Protein AF-0000000066211720 (afdb_homodimer)

Secondary structure (DSSP, 8-state):
----PPPPSS-TTTTTTTS-HHHHHHIIIIIIHHHHHHHHHHHHHHHHHHHHT--TTHHHHHHHHHHHHHHHHHHHHHTTTB--TTSS-SS--HHHHHHHHHHHSSHHHHHHHHHHHHHT--SSEEEEEEEETTTTEEEEEEEETTTBS--TT-EEEEEEE-SGGGTHHHHTT-HHHHHHHHGGGB-HHHHHHHHHHHHH-/----PPPPSS-TTTTTTTS-HHHHHHIIIIIIHHHHHHHHHHHHHHHHHHHHT--TTHHHHHHHHHHHHHHHHHHHHHTTTB--TTSS-SS--HHHHHHHHHHHSSHHHHHHHHHHHHHT--SSEEEEEEEETTTTEEEEEEEETTTBS--TT-EEEEEEE-SGGGTHHHHTT-HHHHHHHHGGGB-HHHHHHHHHHHHH-

Organism: Propionibacterium freudenreichii subsp. shermanii (NCBI:txid1752)

InterPro domains:
  IPR001189 Manganese/iron superoxide dismutase [PIRSF000349] (3-199)
  IPR001189 Manganese/iron superoxide dismutase [PR01703] (6-17)
  IPR001189 Manganese/iron superoxide dismutase [PR01703] (27-40)
  IPR001189 Manganese/iron superoxide dismutase [PR01703] (66-79)
  IPR001189 Manganese/iron superoxide dismutase [PR01703] (121-129)
  IPR001189 Manganese/iron superoxide dismutase [PR01703] (159-171)
  IPR019831 Manganese/iron superoxide dismutase, N-terminal [PF00081] (3-83)
  IPR019832 Manganese/iron superoxide dismutase, C-terminal [PF02777] (92-192)
  IPR019833 Manganese/iron superoxide dismutase, binding site [PS00088] (161-168)
  IPR036314 Manganese/iron superoxide dismutase, C-terminal domain superfamily [G3DSA:3.55.40.20] (84-201)
  IPR036314 Manganese/iron superoxide dismutase, C-terminal domain superfamily [SSF54719] (91-198)
  IPR036324 Manganese/iron superoxide dismutase, N-terminal domain superfamily [G3DSA:1.10.287.990] (20-83)
  IPR036324 Manganese/iron superoxide dismutase, N-terminal domain superfamily [SSF46609] (2-84)
  IPR050265 Iron/Manganese Superoxide Dismutase [PTHR11404] (3-198)

Foldseek 3Di:
DPFDQDDQPDQLCQAPPLFHSVLSCCCRVPVLRVLRVQLVVLVVVVVVCVVVVNCVCVVVSVVSNQQSVLSNVQVVQARLQFGHFPPADLFADDPVQVQCCVPQVHPVSVLVVQLCLLVVDDAWWKWFWWQDQVVRHTDIDIAHRRHGGDDPPTHTLYMDGNHCSNPCVPQNPPVSSSSVSRSRTGHSVSSVVSSVVSNVD/DPFDQDDQPDQLCQAPPLFHSVLSCCCRVPVLRVLRVQLVVLVVVVVVCVVVVNCVCVVVSVVSNQQSVLSNVQVVQARLQFGHFPPADLFADDPVQVQCCVPQVHPVSVLVVQLCLLVVDDAWWKWFWWQDQVVRHTDIDIAHNRHGGDDPPTHTLYMDGNHCSNPCVPQNPPVSSSSVSRSRTGHSVSSVVSSVVSNVD

pLDDT: mean 97.64, std 2.31, range [74.12, 98.94]

Nearest PDB structures (foldseek):
  1ar4-assembly1_A  TM=1.000E+00  e=1.000E-36  Propionibacterium freudenreichii subsp. shermanii
  1p7g-assembly1_A  TM=9.804E-01  e=3.564E-24  Pyrobaculum aerophilum
  3ak1-assembly1_D  TM=9.678E-01  e=5.333E-24  Aeropyrum pernix K1
  1ma1-assembly1_A  TM=9.721E-01  e=3.000E-23  Methanothermobacter thermautotrophicus
  1p7g-assembly2_F  TM=9.698E-01  e=2.124E-22  Pyrobaculum aerophilum

Structure (mmCIF, N/CA/C/O backbone):
data_AF-0000000066211720-model_v1
#
loop_
_entity.id
_entity.type
_entity.pdbx_description
1 polymer 'Superoxide dismutase'
#
loop_
_atom_site.group_PDB
_atom_site.id
_atom_site.type_symbol
_atom_site.label_atom_id
_atom_site.label_alt_id
_atom_site.label_comp_id
_atom_site.label_asym_id
_atom_site.label_entity_id
_atom_site.label_seq_id
_atom_site.pdbx_PDB_ins_code
_atom_site.Cartn_x
_atom_site.Cartn_y
_atom_site.Cartn_z
_atom_site.occupancy
_atom_site.B_iso_or_equiv
_atom_site.auth_seq_id
_atom_site.auth_comp_id
_atom_site.auth_asym_id
_atom_site.auth_atom_id
_atom_site.pdbx_PDB_model_num
ATOM 1 N N . ALA A 1 1 ? 23.312 4.984 -5.633 1 90.69 1 ALA A N 1
ATOM 2 C CA . ALA A 1 1 ? 21.875 4.914 -5.863 1 90.69 1 ALA A CA 1
ATOM 3 C C . ALA A 1 1 ? 21.156 4.277 -4.676 1 90.69 1 ALA A C 1
ATOM 5 O O . ALA A 1 1 ? 21.688 3.354 -4.051 1 90.69 1 ALA A O 1
ATOM 6 N N . VAL A 1 2 ? 19.984 4.754 -4.352 1 95.56 2 VAL A N 1
ATOM 7 C CA . VAL A 1 2 ? 19.219 4.266 -3.209 1 95.56 2 VAL A CA 1
ATOM 8 C C . VAL A 1 2 ? 18.766 2.832 -3.469 1 95.56 2 VAL A C 1
ATOM 10 O O . VAL A 1 2 ? 18.906 1.962 -2.605 1 95.56 2 VAL A O 1
ATOM 13 N N . TYR A 1 3 ? 18.281 2.621 -4.68 1 98.56 3 TYR A N 1
ATOM 14 C CA . TYR A 1 3 ? 17.766 1.311 -5.055 1 98.56 3 TYR A CA 1
ATOM 15 C C . TYR A 1 3 ? 18.703 0.607 -6.023 1 98.56 3 TYR A C 1
ATOM 17 O O . TYR A 1 3 ? 19.312 1.249 -6.875 1 98.56 3 TYR A O 1
ATOM 25 N N . THR A 1 4 ? 18.75 -0.671 -5.879 1 98.62 4 THR A N 1
ATOM 26 C CA . THR A 1 4 ? 19.547 -1.495 -6.781 1 98.62 4 THR A CA 1
ATOM 27 C C . THR A 1 4 ? 18.75 -2.705 -7.258 1 98.62 4 THR A C 1
ATOM 29 O O . THR A 1 4 ? 17.828 -3.162 -6.562 1 98.62 4 THR A O 1
ATOM 32 N N . LEU A 1 5 ? 19.031 -3.152 -8.422 1 98.56 5 LEU A N 1
ATOM 33 C CA . LEU A 1 5 ? 18.406 -4.359 -8.953 1 98.56 5 LEU A CA 1
ATOM 34 C C . LEU A 1 5 ? 18.906 -5.598 -8.211 1 98.56 5 LEU A C 1
ATOM 36 O O . LEU A 1 5 ? 20.094 -5.914 -8.258 1 98.56 5 LEU A O 1
ATOM 40 N N . PRO A 1 6 ? 18.062 -6.262 -7.57 1 98 6 PRO A N 1
ATOM 41 C CA . PRO A 1 6 ? 18.547 -7.469 -6.895 1 98 6 PRO A CA 1
ATOM 42 C C . PRO A 1 6 ? 18.875 -8.594 -7.871 1 98 6 PRO A C 1
ATOM 44 O O . PRO A 1 6 ? 18.281 -8.688 -8.945 1 98 6 PRO A O 1
ATOM 47 N N . GLU A 1 7 ? 19.734 -9.414 -7.422 1 97.38 7 GLU A N 1
ATOM 48 C CA . GLU A 1 7 ? 20.016 -10.609 -8.203 1 97.38 7 GLU A CA 1
ATOM 49 C C . GLU A 1 7 ? 18.859 -11.609 -8.125 1 97.38 7 GLU A C 1
ATOM 51 O O . GLU A 1 7 ? 18.188 -11.695 -7.098 1 97.38 7 GLU A O 1
ATOM 56 N N . LEU A 1 8 ? 18.688 -12.32 -9.227 1 97 8 LEU A N 1
ATOM 57 C CA . LEU A 1 8 ? 17.734 -13.422 -9.148 1 97 8 LEU A CA 1
ATOM 58 C C . LEU A 1 8 ? 18.25 -14.539 -8.25 1 97 8 LEU A C 1
ATOM 60 O O . LEU A 1 8 ? 19.453 -14.859 -8.289 1 97 8 LEU A O 1
ATOM 64 N N . PRO A 1 9 ? 17.406 -15.133 -7.543 1 96.19 9 PRO A N 1
ATOM 65 C CA . PRO A 1 9 ? 17.859 -16.219 -6.664 1 96.19 9 PRO A CA 1
ATOM 66 C C . PRO A 1 9 ? 18.047 -17.531 -7.406 1 96.19 9 PRO A C 1
ATOM 68 O O . PRO A 1 9 ? 18.469 -18.531 -6.801 1 96.19 9 PRO A O 1
ATOM 71 N N . TYR A 1 10 ? 17.781 -17.656 -8.688 1 97.31 10 TYR A N 1
ATOM 72 C CA . TYR A 1 10 ? 17.922 -18.828 -9.547 1 97.31 10 TYR A CA 1
ATOM 73 C C . TYR A 1 10 ? 18.219 -18.422 -10.984 1 97.31 10 TYR A C 1
ATOM 75 O O . TYR A 1 10 ? 18.109 -17.25 -11.336 1 97.31 10 TYR A O 1
ATOM 83 N N . ASP A 1 11 ? 18.609 -19.469 -11.75 1 97.5 11 ASP A N 1
ATOM 84 C CA . ASP A 1 11 ? 18.938 -19.219 -13.148 1 97.5 11 ASP A CA 1
ATOM 85 C C . ASP A 1 11 ? 17.688 -18.797 -13.938 1 97.5 11 ASP A C 1
ATOM 87 O O . ASP A 1 11 ? 16.562 -19.172 -13.578 1 97.5 11 ASP A O 1
ATOM 91 N N . TYR A 1 12 ? 17.906 -18.109 -15.039 1 98 12 TYR A N 1
ATOM 92 C CA . TYR A 1 12 ? 16.812 -17.641 -15.867 1 98 12 TYR A CA 1
ATOM 93 C C . TYR A 1 12 ? 15.938 -18.812 -16.328 1 98 12 TYR A C 1
ATOM 95 O O . TYR A 1 12 ? 14.727 -18.656 -16.5 1 98 12 TYR A O 1
ATOM 103 N N . SER A 1 13 ? 16.516 -19.938 -16.516 1 98.38 13 SER A N 1
ATOM 104 C CA . SER A 1 13 ? 15.766 -21.078 -17.062 1 98.38 13 SER A CA 1
ATOM 105 C C . SER A 1 13 ? 15.234 -21.969 -15.945 1 98.38 13 SER A C 1
ATOM 107 O O . SER A 1 13 ? 14.648 -23.016 -16.203 1 98.38 13 SER A O 1
ATOM 109 N N . ALA A 1 14 ? 15.445 -21.562 -14.734 1 98.31 14 ALA A N 1
ATOM 110 C CA . ALA A 1 14 ? 15.195 -22.422 -13.578 1 98.31 14 ALA A CA 1
ATOM 111 C C . ALA A 1 14 ? 13.711 -22.734 -13.445 1 98.31 14 ALA A C 1
ATOM 113 O O . ALA A 1 14 ? 13.336 -23.75 -12.852 1 98.31 14 ALA A O 1
ATOM 114 N N . LEU A 1 15 ? 12.852 -21.922 -13.992 1 98.62 15 LEU A N 1
ATOM 115 C CA . LEU A 1 15 ? 11.414 -22.094 -13.781 1 98.62 15 LEU A CA 1
ATOM 116 C C . LEU A 1 15 ? 10.773 -22.797 -14.969 1 98.62 15 LEU A C 1
ATOM 118 O O . LEU A 1 15 ? 9.555 -22.969 -15 1 98.62 15 LEU A O 1
ATOM 122 N N . GLU A 1 16 ? 11.586 -23.172 -15.922 1 98.5 16 GLU A N 1
ATOM 123 C CA . GLU A 1 16 ? 11.062 -23.922 -17.062 1 98.5 16 GLU A CA 1
ATOM 124 C C . GLU A 1 16 ? 10.539 -25.297 -16.625 1 98.5 16 GLU A C 1
ATOM 126 O O . GLU A 1 16 ? 11.062 -25.891 -15.68 1 98.5 16 GLU A O 1
ATOM 131 N N . PRO A 1 17 ? 9.461 -25.734 -17.328 1 98.56 17 PRO A N 1
ATOM 132 C CA . PRO A 1 17 ? 8.844 -25.188 -18.547 1 98.56 17 PRO A CA 1
ATOM 133 C C . PRO A 1 17 ? 7.719 -24.203 -18.234 1 98.56 17 PRO A C 1
ATOM 135 O O . PRO A 1 17 ? 7 -23.781 -19.156 1 98.56 17 PRO A O 1
ATOM 138 N N . TYR A 1 18 ? 7.508 -23.875 -17.047 1 98.75 18 TYR A N 1
ATOM 139 C CA . TYR A 1 18 ? 6.332 -23.109 -16.641 1 98.75 18 TYR A CA 1
ATOM 140 C C . TYR A 1 18 ? 6.48 -21.641 -17 1 98.75 18 TYR A C 1
ATOM 142 O O . TYR A 1 18 ? 5.504 -20.984 -17.375 1 98.75 18 TYR A O 1
ATOM 150 N N . ILE A 1 19 ? 7.676 -21.078 -16.891 1 98.69 19 ILE A N 1
ATOM 151 C CA . ILE A 1 19 ? 8.039 -19.75 -17.344 1 98.69 19 ILE A CA 1
ATOM 152 C C . ILE A 1 19 ? 9.375 -19.797 -18.078 1 98.69 19 ILE A C 1
ATOM 154 O O . ILE A 1 19 ? 10.375 -20.281 -17.531 1 98.69 19 ILE A O 1
ATOM 158 N N . SER A 1 20 ? 9.398 -19.312 -19.297 1 98.69 20 SER A N 1
ATOM 159 C CA . SER A 1 20 ? 10.586 -19.453 -20.141 1 98.69 20 SER A CA 1
ATOM 160 C C . SER A 1 20 ? 11.727 -18.594 -19.625 1 98.69 20 SER A C 1
ATOM 162 O O . SER A 1 20 ? 11.5 -17.516 -19.078 1 98.69 20 SER A O 1
ATOM 164 N N . GLY A 1 21 ? 12.922 -19.031 -19.891 1 98.62 21 GLY A N 1
ATOM 165 C CA . GLY A 1 21 ? 14.102 -18.266 -19.531 1 98.62 21 GLY A CA 1
ATOM 166 C C . GLY A 1 21 ? 14.156 -16.906 -20.188 1 98.62 21 GLY A C 1
ATOM 167 O O . GLY A 1 21 ? 14.633 -15.93 -19.594 1 98.62 21 GLY A O 1
ATOM 168 N N . GLU A 1 22 ? 13.688 -16.844 -21.391 1 98.62 22 GLU A N 1
ATOM 169 C CA . GLU A 1 22 ? 13.656 -15.578 -22.109 1 98.62 22 GLU A CA 1
ATOM 170 C C . GLU A 1 22 ? 12.789 -14.555 -21.391 1 98.62 22 GLU A C 1
ATOM 172 O O . GLU A 1 22 ? 13.172 -13.391 -21.266 1 98.62 22 GLU A O 1
ATOM 177 N N . ILE A 1 23 ? 11.633 -14.953 -20.906 1 98.75 23 ILE A N 1
ATOM 178 C CA . ILE A 1 23 ? 10.75 -14.078 -20.156 1 98.75 23 ILE A CA 1
ATOM 179 C C . ILE A 1 23 ? 11.461 -13.586 -18.891 1 98.75 23 ILE A C 1
ATOM 181 O O . ILE A 1 23 ? 11.484 -12.383 -18.609 1 98.75 23 ILE A O 1
ATOM 185 N N . MET A 1 24 ? 12.102 -14.492 -18.219 1 98.62 24 MET A N 1
ATOM 186 C CA . MET A 1 24 ? 12.758 -14.148 -16.969 1 98.62 24 MET A CA 1
ATOM 187 C C . MET A 1 24 ? 13.891 -13.156 -17.203 1 98.62 24 MET A C 1
ATOM 189 O O . MET A 1 24 ? 14.062 -12.203 -16.438 1 98.62 24 MET A O 1
ATOM 193 N N . GLU A 1 25 ? 14.609 -13.383 -18.203 1 98.62 25 GLU A N 1
ATOM 194 C CA . GLU A 1 25 ? 15.734 -12.508 -18.516 1 98.62 25 GLU A CA 1
ATOM 195 C C . GLU A 1 25 ? 15.258 -11.094 -18.844 1 98.62 25 GLU A C 1
ATOM 197 O O . GLU A 1 25 ? 15.727 -10.125 -18.25 1 98.62 25 GLU A O 1
ATOM 202 N N . LEU A 1 26 ? 14.336 -10.922 -19.75 1 98.69 26 LEU A N 1
ATOM 203 C CA . LEU A 1 26 ? 13.82 -9.617 -20.141 1 98.69 26 LEU A CA 1
ATOM 204 C C . LEU A 1 26 ? 13.102 -8.945 -18.969 1 98.69 26 LEU A C 1
ATOM 206 O O . LEU A 1 26 ? 13.289 -7.754 -18.719 1 98.69 26 LEU A O 1
ATOM 210 N N . HIS A 1 27 ? 12.312 -9.758 -18.312 1 98.81 27 HIS A N 1
ATOM 211 C CA . HIS A 1 27 ? 11.516 -9.297 -17.188 1 98.81 27 HIS A CA 1
ATOM 212 C C . HIS A 1 27 ? 12.406 -8.711 -16.094 1 98.81 27 HIS A C 1
ATOM 214 O O . HIS A 1 27 ? 12.141 -7.613 -15.594 1 98.81 27 HIS A O 1
ATOM 220 N N . HIS A 1 28 ? 13.469 -9.383 -15.75 1 98.69 28 HIS A N 1
ATOM 221 C CA . HIS A 1 28 ? 14.375 -8.969 -14.688 1 98.69 28 HIS A CA 1
ATOM 222 C C . HIS A 1 28 ? 15.344 -7.902 -15.18 1 98.69 28 HIS A C 1
ATOM 224 O O . HIS A 1 28 ? 15.414 -6.809 -14.609 1 98.69 28 HIS A O 1
ATOM 230 N N . ASP A 1 29 ? 16.016 -8.094 -16.297 1 98.44 29 ASP A N 1
ATOM 231 C CA . ASP A 1 29 ? 17.141 -7.266 -16.719 1 98.44 29 ASP A CA 1
ATOM 232 C C . ASP A 1 29 ? 16.672 -5.973 -17.375 1 98.44 29 ASP A C 1
ATOM 234 O O . ASP A 1 29 ? 17.422 -5.008 -17.484 1 98.44 29 ASP A O 1
ATOM 238 N N . LYS A 1 30 ? 15.445 -5.992 -17.891 1 98.56 30 LYS A N 1
ATOM 239 C CA . LYS A 1 30 ? 14.977 -4.805 -18.594 1 98.56 30 LYS A CA 1
ATOM 240 C C . LYS A 1 30 ? 13.844 -4.125 -17.828 1 98.56 30 LYS A C 1
ATOM 242 O O . LYS A 1 30 ? 13.992 -2.988 -17.375 1 98.56 30 LYS A O 1
ATOM 247 N N . HIS A 1 31 ? 12.75 -4.824 -17.609 1 98.75 31 HIS A N 1
ATOM 248 C CA . HIS A 1 31 ? 11.586 -4.199 -17 1 98.75 31 HIS A CA 1
ATOM 249 C C . HIS A 1 31 ? 11.875 -3.814 -15.547 1 98.75 31 HIS A C 1
ATOM 251 O O . HIS A 1 31 ? 11.719 -2.652 -15.164 1 98.75 31 HIS A O 1
ATOM 257 N N . HIS A 1 32 ? 12.281 -4.789 -14.727 1 98.88 32 HIS A N 1
ATOM 258 C CA . HIS A 1 32 ? 12.578 -4.473 -13.336 1 98.88 32 HIS A CA 1
ATOM 259 C C . HIS A 1 32 ? 13.672 -3.414 -13.227 1 98.88 32 HIS A C 1
ATOM 261 O O . HIS A 1 32 ? 13.562 -2.477 -12.438 1 98.88 32 HIS A O 1
ATOM 267 N N . LYS A 1 33 ? 14.711 -3.578 -14.039 1 98.88 33 LYS A N 1
ATOM 268 C CA . LYS A 1 33 ? 15.797 -2.602 -14.039 1 98.88 33 LYS A CA 1
ATOM 269 C C . LYS A 1 33 ? 15.266 -1.195 -14.312 1 98.88 33 LYS A C 1
ATOM 271 O O . LYS A 1 33 ? 15.711 -0.228 -13.688 1 98.88 33 LYS A O 1
ATOM 276 N N . ALA A 1 34 ? 14.344 -1.063 -15.242 1 98.88 34 ALA A N 1
ATOM 277 C CA . ALA A 1 34 ? 13.773 0.238 -15.578 1 98.88 34 ALA A CA 1
ATOM 278 C C . ALA A 1 34 ? 13.062 0.857 -14.383 1 98.88 34 ALA A C 1
ATOM 280 O O . ALA A 1 34 ? 13.133 2.07 -14.172 1 98.88 34 ALA A O 1
ATOM 281 N N . TYR A 1 35 ? 12.391 0.049 -13.609 1 98.88 35 TYR A N 1
ATOM 282 C CA . TYR A 1 35 ? 11.703 0.555 -12.43 1 98.88 35 TYR A CA 1
ATOM 283 C C . TYR A 1 35 ? 12.695 1.034 -11.383 1 98.88 35 TYR A C 1
ATOM 285 O O . TYR A 1 35 ? 12.477 2.059 -10.734 1 98.88 35 TYR A O 1
ATOM 293 N N . VAL A 1 36 ? 13.781 0.259 -11.203 1 98.88 36 VAL A N 1
ATOM 294 C CA . VAL A 1 36 ? 14.836 0.639 -10.266 1 98.88 36 VAL A CA 1
ATOM 295 C C . VAL A 1 36 ? 15.422 1.989 -10.672 1 98.88 36 VAL A C 1
ATOM 297 O O . VAL A 1 36 ? 15.516 2.902 -9.844 1 98.88 36 VAL A O 1
ATOM 300 N N . ASP A 1 37 ? 15.766 2.09 -11.93 1 98.88 37 ASP A N 1
ATOM 301 C CA . ASP A 1 37 ? 16.328 3.334 -12.438 1 98.88 37 ASP A CA 1
ATOM 302 C C . ASP A 1 37 ? 15.336 4.484 -12.305 1 98.88 37 ASP A C 1
ATOM 304 O O . ASP A 1 37 ? 15.711 5.598 -11.93 1 98.88 37 ASP A O 1
ATOM 308 N N . GLY A 1 38 ? 14.117 4.203 -12.617 1 98.88 38 GLY A N 1
ATOM 309 C CA . GLY A 1 38 ? 13.086 5.223 -12.531 1 98.88 38 GLY A CA 1
ATOM 310 C C . GLY A 1 38 ? 12.859 5.723 -11.117 1 98.88 38 GLY A C 1
ATOM 311 O O . GLY A 1 38 ? 12.641 6.914 -10.898 1 98.88 38 GLY A O 1
ATOM 312 N N . ALA A 1 39 ? 12.875 4.844 -10.18 1 98.81 39 ALA A N 1
ATOM 313 C CA . ALA A 1 39 ? 12.703 5.227 -8.781 1 98.81 39 ALA A CA 1
ATOM 314 C C . ALA A 1 39 ? 13.836 6.141 -8.32 1 98.81 39 ALA A C 1
ATOM 316 O O . ALA A 1 39 ? 13.594 7.156 -7.66 1 98.81 39 ALA A O 1
ATOM 317 N N . ASN A 1 40 ? 15.031 5.762 -8.688 1 98.88 40 ASN A N 1
ATOM 318 C CA . ASN A 1 40 ? 16.172 6.586 -8.344 1 98.88 40 ASN A CA 1
ATOM 319 C C . ASN A 1 40 ? 16.094 7.961 -9 1 98.88 40 ASN A C 1
ATOM 321 O O . ASN A 1 40 ? 16.391 8.977 -8.359 1 98.88 40 ASN A O 1
ATOM 325 N N . THR A 1 41 ? 15.711 7.98 -10.234 1 98.88 41 THR A N 1
ATOM 326 C CA . THR A 1 41 ? 15.562 9.242 -10.945 1 98.88 41 THR A CA 1
ATOM 327 C C . THR A 1 41 ? 14.523 10.133 -10.258 1 98.88 41 THR A C 1
ATOM 329 O O . THR A 1 41 ? 14.75 11.336 -10.094 1 98.88 41 THR A O 1
ATOM 332 N N . ALA A 1 42 ? 13.414 9.57 -9.898 1 98.56 42 ALA A N 1
ATOM 333 C CA . ALA A 1 42 ? 12.367 10.328 -9.227 1 98.56 42 ALA A CA 1
ATOM 334 C C . ALA A 1 42 ? 12.859 10.906 -7.906 1 98.56 42 ALA A C 1
ATOM 336 O O . ALA A 1 42 ? 12.578 12.062 -7.582 1 98.56 42 ALA A O 1
ATOM 337 N N . LEU A 1 43 ? 13.602 10.141 -7.156 1 98.25 43 LEU A N 1
ATOM 338 C CA . LEU A 1 43 ? 14.148 10.602 -5.887 1 98.25 43 LEU A CA 1
ATOM 339 C C . LEU A 1 43 ? 15.094 11.773 -6.102 1 98.25 43 LEU A C 1
ATOM 341 O O . LEU A 1 43 ? 15.055 12.758 -5.352 1 98.25 43 LEU A O 1
ATOM 345 N N . ASP A 1 44 ? 15.922 11.648 -7.129 1 98.44 44 ASP A N 1
ATOM 346 C CA . ASP A 1 44 ? 16.859 12.719 -7.449 1 98.44 44 ASP A CA 1
ATOM 347 C C . ASP A 1 44 ? 16.109 14.008 -7.801 1 98.44 44 ASP A C 1
ATOM 349 O O . ASP A 1 44 ? 16.484 15.094 -7.344 1 98.44 44 ASP A O 1
ATOM 353 N N . LYS A 1 45 ? 15.141 13.898 -8.57 1 98.56 45 LYS A N 1
ATOM 354 C CA . LYS A 1 45 ? 14.383 15.062 -9.016 1 98.56 45 LYS A CA 1
ATOM 355 C C . LYS A 1 45 ? 13.602 15.68 -7.855 1 98.56 45 LYS A C 1
ATOM 357 O O . LYS A 1 45 ? 13.43 16.906 -7.797 1 98.56 45 LYS A O 1
ATOM 362 N N . LEU A 1 46 ? 13.125 14.875 -6.957 1 98.12 46 LEU A N 1
ATOM 363 C CA . LEU A 1 46 ? 12.461 15.375 -5.762 1 98.12 46 LEU A CA 1
ATOM 364 C C . LEU A 1 46 ? 13.438 16.141 -4.875 1 98.12 46 LEU A C 1
ATOM 366 O O . LEU A 1 46 ? 13.094 17.188 -4.32 1 98.12 46 LEU A O 1
ATOM 370 N N . ALA A 1 47 ? 14.609 15.609 -4.766 1 97.62 47 ALA A N 1
ATOM 371 C CA . ALA A 1 47 ? 15.641 16.312 -4.008 1 97.62 47 ALA A CA 1
ATOM 372 C C . ALA A 1 47 ? 15.969 17.656 -4.641 1 97.62 47 ALA A C 1
ATOM 374 O O . ALA A 1 47 ? 16.125 18.656 -3.938 1 97.62 47 ALA A O 1
ATOM 375 N N . GLU A 1 48 ? 16.047 17.656 -5.938 1 97.81 48 GLU A N 1
ATOM 376 C CA . GLU A 1 48 ? 16.297 18.906 -6.656 1 97.81 48 GLU A CA 1
ATOM 377 C C . GLU A 1 48 ? 15.18 19.906 -6.422 1 97.81 48 GLU A C 1
ATOM 379 O O . GLU A 1 48 ? 15.438 21.109 -6.25 1 97.81 48 GLU A O 1
ATOM 384 N N . ALA A 1 49 ? 13.969 19.438 -6.492 1 97.44 49 ALA A N 1
ATOM 385 C CA . ALA A 1 49 ? 12.82 20.312 -6.254 1 97.44 49 ALA A CA 1
ATOM 386 C C . ALA A 1 49 ? 12.883 20.938 -4.863 1 97.44 49 ALA A C 1
ATOM 388 O O . ALA A 1 49 ? 12.602 22.125 -4.699 1 97.44 49 ALA A O 1
ATOM 389 N N . ARG A 1 50 ? 13.273 20.172 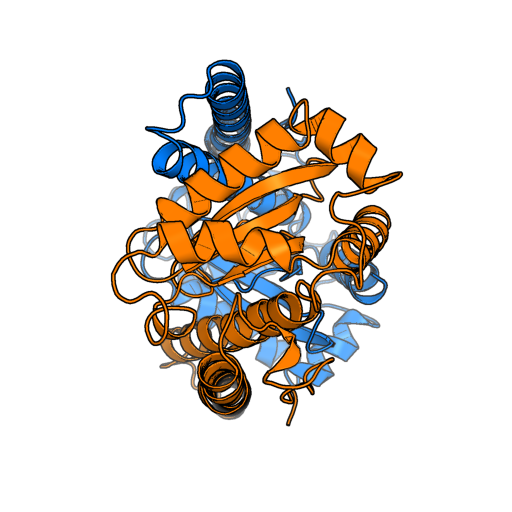-3.867 1 96 50 ARG A N 1
ATOM 390 C CA . ARG A 1 50 ? 13.406 20.672 -2.502 1 96 50 ARG A CA 1
ATOM 391 C C . ARG A 1 50 ? 14.508 21.719 -2.406 1 96 50 ARG A C 1
ATOM 393 O O . ARG A 1 50 ? 14.312 22.781 -1.8 1 96 50 ARG A O 1
ATOM 400 N N . ASP A 1 51 ? 15.562 21.422 -2.988 1 95.31 51 ASP A N 1
ATOM 401 C CA . ASP A 1 51 ? 16.719 22.312 -2.938 1 95.31 51 ASP A CA 1
ATOM 402 C C . ASP A 1 51 ? 16.375 23.672 -3.559 1 95.31 51 ASP A C 1
ATOM 404 O O . ASP A 1 51 ? 16.844 24.703 -3.076 1 95.31 51 ASP A O 1
ATOM 408 N N . LYS A 1 52 ? 15.594 23.625 -4.543 1 96.69 52 LYS A N 1
ATOM 409 C CA . LYS A 1 52 ? 15.273 24.844 -5.273 1 96.69 52 LYS A CA 1
ATOM 410 C C . LYS A 1 52 ? 13.984 25.469 -4.746 1 96.69 52 LYS A C 1
ATOM 412 O O . LYS A 1 52 ? 13.57 26.531 -5.215 1 96.69 52 LYS A O 1
ATOM 417 N N . ALA A 1 53 ? 13.352 24.75 -3.834 1 95.56 53 ALA A N 1
ATOM 418 C CA . ALA A 1 53 ? 12.047 25.172 -3.324 1 95.56 53 ALA A CA 1
ATOM 419 C C . ALA A 1 53 ? 11.062 25.406 -4.465 1 95.56 53 ALA A C 1
ATOM 421 O O . ALA A 1 53 ? 10.344 26.406 -4.477 1 95.56 53 ALA A O 1
ATOM 422 N N . ASP A 1 54 ? 11.141 24.578 -5.469 1 96.5 54 ASP A N 1
ATOM 423 C CA . ASP A 1 54 ? 10.25 24.594 -6.629 1 96.5 54 ASP A CA 1
ATOM 424 C C . ASP A 1 54 ? 9.414 23.328 -6.695 1 96.5 54 ASP A C 1
ATOM 426 O O . ASP A 1 54 ? 9.875 22.297 -7.199 1 96.5 54 ASP A O 1
ATOM 430 N N . PHE A 1 55 ? 8.172 23.469 -6.34 1 96.38 55 PHE A N 1
ATOM 431 C CA . PHE A 1 55 ? 7.332 22.281 -6.199 1 96.38 55 PHE A CA 1
ATOM 432 C C . PHE A 1 55 ? 6.281 22.234 -7.305 1 96.38 55 PHE A C 1
ATOM 434 O O . PHE A 1 55 ? 5.289 21.5 -7.191 1 96.38 55 PHE A O 1
ATOM 441 N N . GLY A 1 56 ? 6.504 22.953 -8.367 1 95.81 56 GLY A N 1
ATOM 442 C CA . GLY A 1 56 ? 5.551 23 -9.469 1 95.81 56 GLY A CA 1
ATOM 443 C C . GLY A 1 56 ? 5.293 21.641 -10.094 1 95.81 56 GLY A C 1
ATOM 444 O O . GLY A 1 56 ? 4.191 21.375 -10.586 1 95.81 56 GLY A O 1
ATOM 445 N N . ALA A 1 57 ? 6.258 20.75 -10.023 1 96.75 57 ALA A N 1
ATOM 446 C CA . ALA A 1 57 ? 6.145 19.453 -10.672 1 96.75 57 ALA A CA 1
ATOM 447 C C . ALA A 1 57 ? 5.926 18.344 -9.641 1 96.75 57 ALA A C 1
ATOM 449 O O . ALA A 1 57 ? 6.121 17.172 -9.938 1 96.75 57 ALA A O 1
ATOM 450 N N . ILE A 1 58 ? 5.512 18.656 -8.477 1 97.19 58 ILE A N 1
ATOM 451 C CA . ILE A 1 58 ? 5.52 17.719 -7.359 1 97.19 58 ILE A CA 1
ATOM 452 C C . ILE A 1 58 ? 4.555 16.562 -7.645 1 97.19 58 ILE A C 1
ATOM 454 O O . ILE A 1 58 ? 4.844 15.414 -7.328 1 97.19 58 ILE A O 1
ATOM 458 N N . ASN A 1 59 ? 3.398 16.844 -8.25 1 96.56 59 ASN A N 1
ATOM 459 C CA . ASN A 1 59 ? 2.438 15.797 -8.57 1 96.56 59 ASN A CA 1
ATOM 460 C C . ASN A 1 59 ? 3.037 14.758 -9.508 1 96.56 59 ASN A C 1
ATOM 462 O O . ASN A 1 59 ? 2.91 13.555 -9.273 1 96.56 59 ASN A O 1
ATOM 466 N N . LYS A 1 60 ? 3.656 15.258 -10.516 1 97.62 60 LYS A N 1
ATOM 467 C CA . LYS A 1 60 ? 4.277 14.367 -11.492 1 97.62 60 LYS A CA 1
ATOM 468 C C . LYS A 1 60 ? 5.398 13.555 -10.852 1 97.62 60 LYS A C 1
ATOM 470 O O . LYS A 1 60 ? 5.516 12.352 -11.094 1 97.62 60 LYS A O 1
ATOM 475 N N . LEU A 1 61 ? 6.258 14.211 -10.102 1 98.19 61 LEU A N 1
ATOM 476 C CA . LEU A 1 61 ? 7.414 13.555 -9.508 1 98.19 61 LEU A CA 1
ATOM 477 C C . LEU A 1 61 ? 6.98 12.484 -8.508 1 98.19 61 LEU A C 1
ATOM 479 O O . LEU A 1 61 ? 7.566 11.406 -8.453 1 98.19 61 LEU A O 1
ATOM 483 N N . GLU A 1 62 ? 5.977 12.789 -7.738 1 97.44 62 GLU A N 1
ATOM 484 C CA . GLU A 1 62 ? 5.457 11.812 -6.781 1 97.44 62 GLU A CA 1
ATOM 4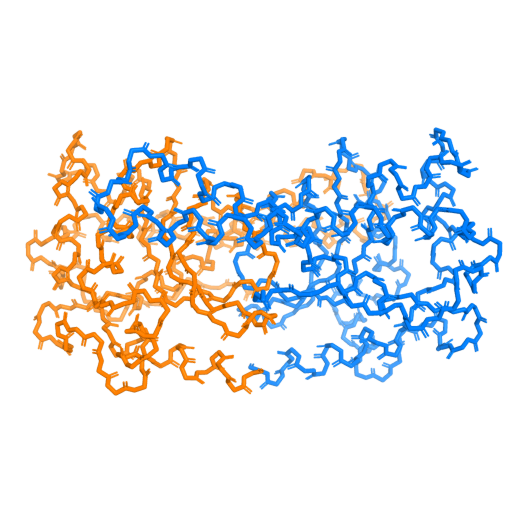85 C C . GLU A 1 62 ? 4.816 10.625 -7.496 1 97.44 62 GLU A C 1
ATOM 487 O O . GLU A 1 62 ? 4.91 9.492 -7.031 1 97.44 62 GLU A O 1
ATOM 492 N N . LYS A 1 63 ? 4.105 10.883 -8.531 1 98 63 LYS A N 1
ATOM 493 C CA . LYS A 1 63 ? 3.531 9.797 -9.32 1 98 63 LYS A CA 1
ATOM 494 C C . LYS A 1 63 ? 4.625 8.914 -9.914 1 98 63 LYS A C 1
ATOM 496 O O . LYS A 1 63 ? 4.504 7.684 -9.906 1 98 63 LYS A O 1
ATOM 501 N N . ASP A 1 64 ? 5.668 9.547 -10.445 1 98.62 64 ASP A N 1
ATOM 502 C CA . ASP A 1 64 ? 6.793 8.789 -10.984 1 98.62 64 ASP A CA 1
ATOM 503 C C . ASP A 1 64 ? 7.434 7.914 -9.914 1 98.62 64 ASP A C 1
ATOM 505 O O . ASP A 1 64 ? 7.77 6.754 -10.172 1 98.62 64 ASP A O 1
ATOM 509 N N . LEU A 1 65 ? 7.613 8.477 -8.734 1 98.69 65 LEU A N 1
ATOM 510 C CA . LEU A 1 65 ? 8.188 7.703 -7.637 1 98.69 65 LEU A CA 1
ATOM 511 C C . LEU A 1 65 ? 7.281 6.527 -7.277 1 98.69 65 LEU A C 1
ATOM 513 O O . LEU A 1 65 ? 7.754 5.395 -7.145 1 98.69 65 LEU A O 1
ATOM 517 N N . ALA A 1 66 ? 6 6.773 -7.152 1 98.62 66 ALA A N 1
ATOM 518 C CA . ALA A 1 66 ? 5.055 5.73 -6.766 1 98.62 66 ALA A CA 1
ATOM 519 C C . ALA A 1 66 ? 5.07 4.574 -7.762 1 98.62 66 ALA A C 1
ATOM 521 O O . ALA A 1 66 ? 5.148 3.408 -7.367 1 98.62 66 ALA A O 1
ATOM 522 N N . PHE A 1 67 ? 5.035 4.879 -9.023 1 98.75 67 PHE A N 1
ATOM 523 C CA . PHE A 1 67 ? 4.984 3.857 -10.062 1 98.75 67 PHE A CA 1
ATOM 524 C C . PHE A 1 67 ? 6.254 3.014 -10.055 1 98.75 67 PHE A C 1
ATOM 526 O O . PHE A 1 67 ? 6.188 1.784 -10.008 1 98.75 67 PHE A O 1
ATOM 533 N N . ASN A 1 68 ? 7.352 3.719 -10.094 1 98.88 68 ASN A N 1
ATOM 534 C CA . ASN A 1 68 ? 8.617 3.012 -10.25 1 98.88 68 ASN A CA 1
ATOM 535 C C . ASN A 1 68 ? 9.008 2.275 -8.969 1 98.88 68 ASN A C 1
ATOM 537 O O . ASN A 1 68 ? 9.516 1.153 -9.031 1 98.88 68 ASN A O 1
ATOM 541 N N . LEU A 1 69 ? 8.805 2.904 -7.844 1 98.81 69 LEU A N 1
ATOM 542 C CA . LEU A 1 69 ? 9.086 2.23 -6.578 1 98.81 69 LEU A CA 1
ATOM 543 C C . LEU A 1 69 ? 8.172 1.021 -6.395 1 98.81 69 LEU A C 1
ATOM 545 O O . LEU A 1 69 ? 8.625 -0.037 -5.945 1 98.81 69 LEU A O 1
ATOM 549 N N . ALA A 1 70 ? 6.918 1.159 -6.707 1 98.81 70 ALA A N 1
ATOM 550 C CA . ALA A 1 70 ? 5.988 0.034 -6.621 1 98.81 70 ALA A CA 1
ATOM 551 C C . ALA A 1 70 ? 6.434 -1.113 -7.523 1 98.81 70 ALA A C 1
ATOM 553 O O . ALA A 1 70 ? 6.391 -2.279 -7.125 1 98.81 70 ALA A O 1
ATOM 554 N N . GLY A 1 71 ? 6.812 -0.739 -8.734 1 98.88 71 GLY A N 1
ATOM 555 C CA . GLY A 1 71 ? 7.355 -1.762 -9.609 1 98.88 71 GLY A CA 1
ATOM 556 C C . GLY A 1 71 ? 8.531 -2.502 -9.008 1 98.88 71 GLY A C 1
ATOM 557 O O . GLY A 1 71 ? 8.633 -3.725 -9.117 1 98.88 71 GLY A O 1
ATOM 558 N N . HIS A 1 72 ? 9.422 -1.74 -8.422 1 98.88 72 HIS A N 1
ATOM 559 C CA . HIS A 1 72 ? 10.594 -2.314 -7.777 1 98.88 72 HIS A CA 1
ATOM 560 C C . HIS A 1 72 ? 10.203 -3.207 -6.605 1 98.88 72 HIS A C 1
ATOM 562 O O . HIS A 1 72 ? 10.672 -4.344 -6.5 1 98.88 72 HIS A O 1
ATOM 568 N N . VAL A 1 73 ? 9.32 -2.742 -5.777 1 98.69 73 VAL A N 1
ATOM 569 C CA . VAL A 1 73 ? 8.875 -3.475 -4.598 1 98.69 73 VAL A CA 1
ATOM 570 C C . VAL A 1 73 ? 8.203 -4.777 -5.02 1 98.69 73 VAL A C 1
ATOM 572 O O . VAL A 1 73 ? 8.555 -5.855 -4.531 1 98.69 73 VAL A O 1
ATOM 575 N N . ASN A 1 74 ? 7.301 -4.691 -5.965 1 98.81 74 ASN A N 1
ATOM 576 C CA . ASN A 1 74 ? 6.547 -5.859 -6.402 1 98.81 74 ASN A CA 1
ATOM 577 C C . ASN A 1 74 ? 7.465 -6.941 -6.961 1 98.81 74 ASN A C 1
ATOM 579 O O . ASN A 1 74 ? 7.32 -8.117 -6.629 1 98.81 74 ASN A O 1
ATOM 583 N N . HIS A 1 75 ? 8.383 -6.508 -7.793 1 98.88 75 HIS A N 1
ATOM 584 C CA . HIS A 1 75 ? 9.25 -7.492 -8.43 1 98.88 75 HIS A CA 1
ATOM 585 C C . HIS A 1 75 ? 10.234 -8.086 -7.422 1 98.88 75 HIS A C 1
ATOM 587 O O . HIS A 1 75 ? 10.625 -9.242 -7.539 1 98.88 75 HIS A O 1
ATOM 593 N N . SER A 1 76 ? 10.617 -7.277 -6.426 1 98.5 76 SER A N 1
ATOM 594 C CA . SER A 1 76 ? 11.508 -7.777 -5.379 1 98.5 76 SER A CA 1
ATOM 595 C C . SER A 1 76 ? 10.844 -8.883 -4.57 1 98.5 76 SER A C 1
ATOM 597 O O . SER A 1 76 ? 11.523 -9.758 -4.031 1 98.5 76 SER A O 1
ATOM 599 N N . VAL A 1 77 ? 9.562 -8.867 -4.461 1 98.56 77 VAL A N 1
ATOM 600 C CA . VAL A 1 77 ? 8.789 -9.93 -3.824 1 98.56 77 VAL A CA 1
ATOM 601 C C . VAL A 1 77 ? 8.578 -11.078 -4.809 1 98.56 77 VAL A C 1
ATOM 603 O O . VAL A 1 77 ? 8.812 -12.242 -4.469 1 98.56 77 VAL A O 1
ATOM 606 N N . PHE A 1 78 ? 8.242 -10.781 -6.027 1 98.88 78 PHE A N 1
ATOM 607 C CA . PHE A 1 78 ? 7.812 -11.695 -7.078 1 98.88 78 PHE A CA 1
ATOM 608 C C . PHE A 1 78 ? 8.883 -12.742 -7.355 1 98.88 78 PHE A C 1
ATOM 610 O O . PHE A 1 78 ? 8.586 -13.938 -7.441 1 98.88 78 PHE A O 1
ATOM 617 N N . TRP A 1 79 ? 10.109 -12.281 -7.496 1 98.81 79 TRP A N 1
ATOM 618 C CA . TRP A 1 79 ? 11.18 -13.211 -7.832 1 98.81 79 TRP A CA 1
ATOM 619 C C . TRP A 1 79 ? 11.359 -14.258 -6.738 1 98.81 79 TRP A C 1
ATOM 621 O O . TRP A 1 79 ? 11.539 -15.445 -7.031 1 98.81 79 TRP A O 1
ATOM 631 N N . LYS A 1 80 ? 11.273 -13.836 -5.531 1 98.56 80 LYS A N 1
ATOM 632 C CA . LYS A 1 80 ? 11.516 -14.734 -4.406 1 98.56 80 LYS A CA 1
ATOM 633 C C . LYS A 1 80 ? 10.312 -15.633 -4.148 1 98.56 80 LYS A C 1
ATOM 635 O O . LYS A 1 80 ? 10.445 -16.703 -3.549 1 98.56 80 LYS A O 1
ATOM 640 N N . ASN A 1 81 ? 9.156 -15.211 -4.629 1 98.75 81 ASN A N 1
ATOM 641 C CA . ASN A 1 81 ? 7.922 -15.977 -4.473 1 98.75 81 ASN A CA 1
ATOM 642 C C . ASN A 1 81 ? 7.875 -17.172 -5.422 1 98.75 81 ASN A C 1
ATOM 644 O O . ASN A 1 81 ? 6.926 -17.953 -5.395 1 98.75 81 ASN A O 1
ATOM 648 N N . MET A 1 82 ? 8.883 -17.281 -6.23 1 98.75 82 MET A N 1
ATOM 649 C CA . MET A 1 82 ? 8.961 -18.391 -7.16 1 98.75 82 MET A CA 1
ATOM 650 C C . MET A 1 82 ? 10.242 -19.188 -6.938 1 98.75 82 MET A C 1
ATOM 652 O O . MET A 1 82 ? 11.234 -18.656 -6.441 1 98.75 82 MET A O 1
ATOM 656 N N . ALA A 1 83 ? 10.156 -20.422 -7.316 1 97.19 83 ALA A N 1
ATOM 657 C CA . ALA A 1 83 ? 11.305 -21.328 -7.266 1 97.19 83 ALA A CA 1
ATOM 658 C C . ALA A 1 83 ? 11.094 -22.531 -8.188 1 97.19 83 ALA A C 1
ATOM 660 O O . ALA A 1 83 ? 9.969 -22.828 -8.57 1 97.19 83 ALA A O 1
ATOM 661 N N . PRO A 1 84 ? 12.227 -23.188 -8.547 1 97.5 84 PRO A N 1
ATOM 662 C CA . PRO A 1 84 ? 12.062 -24.391 -9.375 1 97.5 84 PRO A CA 1
ATOM 663 C C . PRO A 1 84 ? 11.117 -25.406 -8.75 1 97.5 84 PRO A C 1
ATOM 665 O O . PRO A 1 84 ? 11.125 -25.609 -7.527 1 97.5 84 PRO A O 1
ATOM 668 N N . LYS A 1 85 ? 10.344 -26 -9.609 1 95.88 85 LYS A N 1
ATOM 669 C CA . LYS A 1 85 ? 9.438 -27.031 -9.102 1 95.88 85 LYS A CA 1
ATOM 670 C C . LYS A 1 85 ? 10.188 -28.078 -8.281 1 95.88 85 LYS A C 1
ATOM 672 O O . LYS A 1 85 ? 11.258 -28.531 -8.688 1 95.88 85 LYS A O 1
ATOM 677 N N . GLY A 1 86 ? 9.648 -28.469 -7.125 1 94 86 GLY A N 1
ATOM 678 C CA . GLY A 1 86 ? 10.242 -29.484 -6.277 1 94 86 GLY A CA 1
ATOM 679 C C . GLY A 1 86 ? 11.219 -28.922 -5.266 1 94 86 GLY A C 1
ATOM 680 O O . GLY A 1 86 ? 11.664 -29.641 -4.363 1 94 86 GLY A O 1
ATOM 681 N N . SER A 1 87 ? 11.586 -27.656 -5.367 1 95.44 87 SER A N 1
ATOM 682 C CA . SER A 1 87 ? 12.555 -27.047 -4.465 1 95.44 87 SER A CA 1
ATOM 683 C C . SER A 1 87 ? 11.883 -26.516 -3.205 1 95.44 87 SER A C 1
ATOM 685 O O . SER A 1 87 ? 12.562 -26.141 -2.246 1 95.44 87 SER A O 1
ATOM 687 N N . ALA A 1 88 ? 10.594 -26.469 -3.166 1 93.38 88 ALA A N 1
ATOM 688 C CA . ALA A 1 88 ? 9.773 -26.062 -2.021 1 93.38 88 ALA A CA 1
ATOM 689 C C . ALA A 1 88 ? 8.5 -26.906 -1.941 1 93.38 88 ALA A C 1
ATOM 691 O O . ALA A 1 88 ? 8.141 -27.594 -2.898 1 93.38 88 ALA A O 1
ATOM 692 N N . PRO A 1 89 ? 7.867 -26.781 -0.731 1 95.81 89 PRO A N 1
ATOM 693 C CA . PRO A 1 89 ? 6.602 -27.516 -0.647 1 95.81 89 PRO A CA 1
ATOM 694 C C . PRO A 1 89 ? 5.582 -27.047 -1.683 1 95.81 89 PRO A C 1
ATOM 696 O O . PRO A 1 89 ? 5.59 -25.875 -2.078 1 95.81 89 PRO A O 1
ATOM 699 N N . GLU A 1 90 ? 4.734 -27.938 -2.07 1 94.81 90 GLU A N 1
ATOM 700 C CA . GLU A 1 90 ? 3.732 -27.641 -3.09 1 94.81 90 GLU A CA 1
ATOM 701 C C . GLU A 1 90 ? 2.547 -26.891 -2.494 1 94.81 90 GLU A C 1
ATOM 703 O O . GLU A 1 90 ? 1.694 -26.375 -3.227 1 94.81 90 GLU A O 1
ATOM 708 N N . ARG A 1 91 ? 2.502 -26.891 -1.122 1 96.44 91 ARG A N 1
ATOM 709 C CA . ARG A 1 91 ? 1.463 -26.188 -0.38 1 96.44 91 ARG A CA 1
ATOM 710 C C . ARG A 1 91 ? 2.029 -25.547 0.885 1 96.44 91 ARG A C 1
ATOM 712 O O . ARG A 1 91 ? 3.066 -25.984 1.392 1 96.44 91 ARG A O 1
ATOM 719 N N . PRO A 1 92 ? 1.308 -24.453 1.277 1 96.75 92 PRO A N 1
ATOM 720 C CA . PRO A 1 92 ? 1.737 -23.906 2.568 1 96.75 92 PRO A CA 1
ATOM 721 C C . PRO A 1 92 ? 1.61 -24.922 3.705 1 96.75 92 PRO A C 1
ATOM 723 O O . PRO A 1 92 ? 0.657 -25.703 3.736 1 96.75 92 PRO A O 1
ATOM 726 N N . THR A 1 93 ? 2.559 -24.875 4.594 1 93.19 93 THR A N 1
ATOM 727 C CA . THR A 1 93 ? 2.562 -25.781 5.742 1 93.19 93 THR A CA 1
ATOM 728 C C . THR A 1 93 ? 2.611 -24.984 7.047 1 93.19 93 THR A C 1
ATOM 730 O O . THR A 1 93 ? 2.646 -23.766 7.035 1 93.19 93 THR A O 1
ATOM 733 N N . ASP A 1 94 ? 2.424 -25.641 8.133 1 95.06 94 ASP A N 1
ATOM 734 C CA . ASP A 1 94 ? 2.619 -25.094 9.469 1 95.06 94 ASP A CA 1
ATOM 735 C C . ASP A 1 94 ? 1.761 -23.859 9.688 1 95.06 94 ASP A C 1
ATOM 737 O O . ASP A 1 94 ? 0.564 -23.859 9.391 1 95.06 94 ASP A O 1
ATOM 741 N N . GLU A 1 95 ? 2.332 -22.828 10.188 1 97.31 95 GLU A N 1
ATOM 742 C CA . GLU A 1 95 ? 1.568 -21.672 10.609 1 97.31 95 GLU A CA 1
ATOM 743 C C . GLU A 1 95 ? 0.858 -21.016 9.43 1 97.31 95 GLU A C 1
ATOM 745 O O . GLU A 1 95 ? -0.284 -20.562 9.555 1 97.31 95 GLU A O 1
ATOM 750 N N . LEU A 1 96 ? 1.545 -20.953 8.312 1 98.25 96 LEU A N 1
ATOM 751 C CA . LEU A 1 96 ? 0.913 -20.375 7.133 1 98.25 96 LEU A CA 1
ATOM 752 C C . LEU A 1 96 ? -0.253 -21.234 6.656 1 98.25 96 LEU A C 1
ATOM 754 O O . LEU A 1 96 ? -1.311 -20.703 6.297 1 98.25 96 LEU A O 1
ATOM 758 N N . GLY A 1 97 ? -0.044 -22.531 6.566 1 98.19 97 GLY A N 1
ATOM 759 C CA . GLY A 1 97 ? -1.133 -23.422 6.199 1 98.19 97 GLY A CA 1
ATOM 760 C C . GLY A 1 97 ? -2.35 -23.266 7.09 1 98.19 97 GLY A C 1
ATOM 761 O O . GLY A 1 97 ? -3.48 -23.203 6.605 1 98.19 97 GLY A O 1
ATOM 762 N N . ALA A 1 98 ? -2.133 -23.203 8.391 1 98.31 98 ALA A N 1
ATOM 763 C CA . ALA A 1 98 ? -3.215 -23.047 9.359 1 98.31 98 ALA A CA 1
ATOM 764 C C . ALA A 1 98 ? -3.939 -21.719 9.148 1 98.31 98 ALA A C 1
ATOM 766 O O . ALA A 1 98 ? -5.164 -21.641 9.258 1 98.31 98 ALA A O 1
ATOM 767 N N . ALA A 1 99 ? -3.188 -20.703 8.883 1 98.31 99 ALA A N 1
ATOM 768 C CA . ALA A 1 99 ? -3.781 -19.375 8.656 1 98.31 99 ALA A CA 1
ATOM 769 C C . ALA A 1 99 ? -4.645 -19.375 7.398 1 98.31 99 ALA A C 1
ATOM 771 O O . ALA A 1 99 ? -5.742 -18.812 7.391 1 98.31 99 ALA A O 1
ATOM 772 N N . ILE A 1 100 ? -4.133 -19.953 6.363 1 98.44 100 ILE A N 1
ATOM 773 C CA . ILE A 1 100 ? -4.895 -20.047 5.121 1 98.44 100 ILE A CA 1
ATOM 774 C C . ILE A 1 100 ? -6.195 -20.797 5.363 1 98.44 100 ILE A C 1
ATOM 776 O O . ILE A 1 100 ? -7.258 -20.391 4.891 1 98.44 100 ILE A O 1
ATOM 780 N N . ASP A 1 101 ? -6.125 -21.859 6.086 1 97.94 101 ASP A N 1
ATOM 781 C CA . ASP A 1 101 ? -7.34 -22.594 6.438 1 97.94 101 ASP A CA 1
ATOM 782 C C . ASP A 1 101 ? -8.289 -21.719 7.254 1 97.94 101 ASP A C 1
ATOM 784 O O . ASP A 1 101 ? -9.508 -21.766 7.062 1 97.94 101 ASP A O 1
ATOM 788 N N . GLU A 1 102 ? -7.77 -20.984 8.102 1 97.69 102 GLU A N 1
ATOM 789 C CA . GLU A 1 102 ? -8.562 -20.125 8.969 1 97.69 102 GLU A CA 1
ATOM 790 C C . GLU A 1 102 ? -9.297 -19.062 8.164 1 97.69 102 GLU A C 1
ATOM 792 O O . GLU A 1 102 ? -10.5 -18.859 8.336 1 97.69 102 GLU A O 1
ATOM 797 N N . PHE A 1 103 ? -8.602 -18.438 7.281 1 97.88 103 PHE A N 1
ATOM 798 C CA . PHE A 1 103 ? -9.164 -17.234 6.68 1 97.88 103 PHE A CA 1
ATOM 799 C C . PHE A 1 103 ? -9.875 -17.562 5.375 1 97.88 103 PHE A C 1
ATOM 801 O O . PHE A 1 103 ? -10.742 -16.797 4.926 1 97.88 103 PHE A O 1
ATOM 808 N N . PHE A 1 104 ? -9.523 -18.688 4.781 1 98.19 104 PHE A N 1
ATOM 809 C CA . PHE A 1 104 ? -10.094 -18.984 3.477 1 98.19 104 PHE A CA 1
ATOM 810 C C . PHE A 1 104 ? -10.875 -20.297 3.514 1 98.19 104 PHE A C 1
ATOM 812 O O . PHE A 1 104 ? -11.547 -20.656 2.543 1 98.19 104 PHE A O 1
ATOM 819 N N . GLY A 1 105 ? -10.805 -21.031 4.574 1 97.31 105 GLY A N 1
ATOM 820 C CA . GLY A 1 105 ? -11.445 -22.328 4.707 1 97.31 105 GLY A CA 1
ATOM 821 C C . GLY A 1 105 ? -10.547 -23.484 4.285 1 97.31 105 GLY A C 1
ATOM 822 O O . GLY A 1 105 ? -10.523 -24.531 4.945 1 97.31 105 GLY A O 1
ATOM 823 N N . SER A 1 106 ? -9.852 -23.297 3.176 1 97.31 106 SER A N 1
ATOM 824 C CA . SER A 1 106 ? -8.898 -24.297 2.691 1 97.31 106 SER A CA 1
ATOM 825 C C . SER A 1 106 ? -7.902 -23.688 1.715 1 97.31 106 SER A C 1
ATOM 827 O O . SER A 1 106 ? -8.125 -22.578 1.198 1 97.31 106 SER A O 1
ATOM 829 N N . PHE A 1 107 ? -6.844 -24.438 1.522 1 98.12 107 PHE A N 1
ATOM 830 C CA . PHE A 1 107 ? -5.871 -24.047 0.507 1 98.12 107 PHE A CA 1
ATOM 831 C C . PHE A 1 107 ? -6.531 -23.953 -0.864 1 98.12 107 PHE A C 1
ATOM 833 O O . PHE A 1 107 ? -6.273 -23.016 -1.62 1 98.12 107 PHE A O 1
ATOM 840 N N . ASP A 1 108 ? -7.355 -24.922 -1.195 1 97.62 108 ASP A N 1
ATOM 841 C CA . ASP A 1 108 ? -8.008 -24.953 -2.498 1 97.62 108 ASP A CA 1
ATOM 842 C C . ASP A 1 108 ? -8.922 -23.75 -2.689 1 97.62 108 ASP A C 1
ATOM 844 O O . ASP A 1 108 ? -9 -23.188 -3.787 1 97.62 108 ASP A O 1
ATOM 848 N N . ASN A 1 109 ? -9.625 -23.344 -1.637 1 97.62 109 ASN A N 1
ATOM 849 C CA . ASN A 1 109 ? -10.453 -22.141 -1.687 1 97.62 109 ASN A CA 1
ATOM 850 C C . ASN A 1 109 ? -9.617 -20.891 -1.951 1 97.62 109 ASN A C 1
ATOM 852 O O . ASN A 1 109 ? -9.984 -20.062 -2.789 1 97.62 109 ASN A O 1
ATOM 856 N N . MET A 1 110 ? -8.547 -20.812 -1.194 1 98.31 110 MET A N 1
ATOM 857 C CA . MET A 1 110 ? -7.652 -19.672 -1.375 1 98.31 110 MET A CA 1
ATOM 858 C C . MET A 1 110 ? -7.113 -19.625 -2.801 1 98.31 110 MET A C 1
ATOM 860 O O . MET A 1 110 ? -7.148 -18.578 -3.443 1 98.31 110 MET A O 1
ATOM 864 N N . LYS A 1 111 ? -6.641 -20.734 -3.283 1 98.38 111 LYS A N 1
ATOM 865 C CA . LYS A 1 111 ? -6.066 -20.828 -4.621 1 98.38 111 LYS A CA 1
ATOM 866 C C . LYS A 1 111 ? -7.09 -20.453 -5.688 1 98.38 111 LYS A C 1
ATOM 868 O O . LYS A 1 111 ? -6.77 -19.734 -6.641 1 98.38 111 LYS A O 1
ATOM 873 N N . ALA A 1 112 ? -8.281 -20.922 -5.52 1 98.19 112 ALA A N 1
ATOM 874 C CA . ALA A 1 112 ? -9.344 -20.625 -6.48 1 98.19 112 ALA A CA 1
ATOM 875 C C . ALA A 1 112 ? -9.633 -19.125 -6.516 1 98.19 112 ALA A C 1
ATOM 877 O O . ALA A 1 112 ? -9.742 -18.531 -7.594 1 98.19 112 ALA A O 1
ATOM 878 N N . GLN A 1 113 ? -9.797 -18.562 -5.387 1 98.25 113 GLN A N 1
ATOM 879 C CA . GLN A 1 113 ? -10.062 -17.125 -5.312 1 98.25 113 GLN A CA 1
ATOM 880 C C . GLN A 1 113 ? -8.906 -16.328 -5.895 1 98.25 113 GLN A C 1
ATOM 882 O O . GLN A 1 113 ? -9.125 -15.375 -6.648 1 98.25 113 GLN A O 1
ATOM 887 N N . PHE A 1 114 ? -7.703 -16.672 -5.52 1 98.62 114 PHE A N 1
ATOM 888 C CA . PHE A 1 114 ? -6.508 -15.992 -6.02 1 98.62 114 PHE A CA 1
ATOM 889 C C . PHE A 1 114 ? -6.438 -16.078 -7.539 1 98.62 114 PHE A C 1
ATOM 891 O O . PHE A 1 114 ? -6.172 -15.07 -8.203 1 98.62 114 PHE A O 1
ATOM 898 N N . THR A 1 115 ? -6.68 -17.219 -8.031 1 98.62 115 THR A N 1
ATOM 899 C CA . THR A 1 115 ? -6.641 -17.438 -9.469 1 98.62 115 THR A CA 1
ATOM 900 C C . THR A 1 115 ? -7.695 -16.594 -10.172 1 98.62 115 THR A C 1
ATOM 902 O O . THR A 1 115 ? -7.418 -15.984 -11.211 1 98.62 115 THR A O 1
ATOM 905 N N . ALA A 1 116 ? -8.875 -16.562 -9.609 1 98.25 116 ALA A N 1
ATOM 906 C CA . ALA A 1 116 ? -9.938 -15.734 -10.172 1 98.25 116 ALA A CA 1
ATOM 907 C C . ALA A 1 116 ? -9.539 -14.266 -10.164 1 98.25 116 ALA A C 1
ATOM 909 O O . ALA A 1 116 ? -9.781 -13.547 -11.141 1 98.25 116 ALA A O 1
ATOM 910 N N . ALA A 1 117 ? -8.969 -13.836 -9.07 1 97.88 117 ALA A N 1
ATOM 911 C CA . ALA A 1 117 ? -8.492 -12.453 -8.977 1 97.88 117 ALA A CA 1
ATOM 912 C C . ALA A 1 117 ? -7.449 -12.156 -10.047 1 97.88 117 ALA A C 1
ATOM 914 O O . ALA A 1 117 ? -7.512 -11.117 -10.711 1 97.88 117 ALA A O 1
ATOM 915 N N . ALA A 1 118 ? -6.543 -13.031 -10.195 1 98.5 118 ALA A N 1
ATOM 916 C CA . ALA A 1 118 ? -5.457 -12.852 -11.164 1 98.5 118 ALA A CA 1
ATOM 917 C C . ALA A 1 118 ? -6 -12.789 -12.586 1 98.5 118 ALA A C 1
ATOM 919 O O . ALA A 1 118 ? -5.668 -11.875 -13.344 1 98.5 118 ALA A O 1
ATOM 920 N N . THR A 1 119 ? -6.82 -13.703 -12.93 1 97.69 119 THR A N 1
ATOM 921 C CA . THR A 1 119 ? -7.297 -13.82 -14.305 1 97.69 119 THR A CA 1
ATOM 922 C C . THR A 1 119 ? -8.336 -12.742 -14.602 1 97.69 119 THR A C 1
ATOM 924 O O . THR A 1 119 ? -8.586 -12.422 -15.766 1 97.69 119 THR A O 1
ATOM 927 N N . GLY A 1 120 ? -8.93 -12.211 -13.57 1 96.81 120 GLY A N 1
ATOM 928 C CA . GLY A 1 120 ? -9.969 -11.211 -13.75 1 96.81 120 GLY A CA 1
ATOM 929 C C . GLY A 1 120 ? -9.422 -9.805 -13.891 1 96.81 120 GLY A C 1
ATOM 930 O O . GLY A 1 120 ? -10.18 -8.859 -14.133 1 96.81 120 GLY A O 1
ATOM 931 N N . ILE A 1 121 ? -8.133 -9.602 -13.789 1 97.19 121 ILE A N 1
ATOM 932 C CA . ILE A 1 121 ? -7.52 -8.281 -13.906 1 97.19 121 ILE A CA 1
ATOM 933 C C . ILE A 1 121 ? -7.742 -7.73 -15.312 1 97.19 121 ILE A C 1
ATOM 935 O O . ILE A 1 121 ? -7.461 -8.406 -16.297 1 97.19 121 ILE A O 1
ATOM 939 N N . GLN A 1 122 ? -8.266 -6.562 -15.344 1 93.88 122 GLN A N 1
ATOM 940 C CA . GLN A 1 122 ? -8.438 -5.836 -16.594 1 93.88 122 GLN A CA 1
ATOM 941 C C . GLN A 1 122 ? -7.27 -4.891 -16.859 1 93.88 122 GLN A C 1
ATOM 943 O O . GLN A 1 122 ? -7.07 -3.93 -16.109 1 93.88 122 GLN A O 1
ATOM 948 N N . GLY A 1 123 ? -6.492 -5.195 -17.859 1 95.06 123 GLY A N 1
ATOM 949 C CA . GLY A 1 123 ? -5.27 -4.441 -18.109 1 95.06 123 GLY A CA 1
ATOM 950 C C . GLY A 1 123 ? -4.082 -4.961 -17.312 1 95.06 123 GLY A C 1
ATOM 951 O O . GLY A 1 123 ? -4.012 -6.152 -17 1 95.06 123 GLY A O 1
ATOM 952 N N . SER A 1 124 ? -3.129 -4.094 -17.094 1 97.56 124 SER A N 1
ATOM 953 C CA . SER A 1 124 ? -1.947 -4.488 -16.328 1 97.56 124 SER A CA 1
ATOM 954 C C . SER A 1 124 ? -2.238 -4.52 -14.836 1 97.56 124 SER A C 1
ATOM 956 O O . SER A 1 124 ? -3.016 -3.705 -14.328 1 97.56 124 SER A O 1
ATOM 958 N N . GLY A 1 125 ? -1.566 -5.469 -14.195 1 98.38 125 GLY A N 1
ATOM 959 C CA . GLY A 1 125 ? -1.771 -5.496 -12.75 1 98.38 125 GLY A CA 1
ATOM 960 C C . GLY A 1 125 ? -1.142 -6.699 -12.086 1 98.38 125 GLY A C 1
ATOM 961 O O . GLY A 1 125 ? -0.214 -7.305 -12.625 1 98.38 125 GLY A O 1
ATOM 962 N N . TRP A 1 126 ? -1.599 -6.922 -10.836 1 98.81 126 TRP A N 1
ATOM 963 C CA . TRP A 1 126 ? -1.06 -7.957 -9.961 1 98.81 126 TRP A CA 1
ATOM 964 C C . TRP A 1 126 ? -2.162 -8.578 -9.117 1 98.81 126 TRP A C 1
ATOM 966 O O . TRP A 1 126 ? -3.125 -7.906 -8.742 1 98.81 126 TRP A O 1
ATOM 976 N N . ALA A 1 127 ? -2.078 -9.828 -8.844 1 98.75 127 ALA A N 1
ATOM 977 C CA . ALA A 1 127 ? -2.803 -10.477 -7.754 1 98.75 127 ALA A CA 1
ATOM 978 C C . ALA A 1 127 ? -1.881 -10.758 -6.566 1 98.75 127 ALA A C 1
ATOM 980 O O . ALA A 1 127 ? -0.718 -11.125 -6.75 1 98.75 127 ALA A O 1
ATOM 981 N N . SER A 1 128 ? -2.428 -10.609 -5.355 1 98.69 128 SER A N 1
ATOM 982 C CA . SER A 1 128 ? -1.552 -10.734 -4.195 1 98.69 128 SER A CA 1
ATOM 983 C C . SER A 1 128 ? -2.295 -11.328 -3.004 1 98.69 128 SER A C 1
ATOM 985 O O . SER A 1 128 ? -3.48 -11.055 -2.807 1 98.69 128 SER A O 1
ATOM 987 N N . LEU A 1 129 ? -1.621 -12.234 -2.293 1 98.69 129 LEU A N 1
ATOM 988 C CA . LEU A 1 129 ? -1.907 -12.477 -0.883 1 98.69 129 LEU A CA 1
ATOM 989 C C . LEU A 1 129 ? -1.182 -11.469 0 1 98.69 129 LEU A C 1
ATOM 991 O O . LEU A 1 129 ? 0.026 -11.266 -0.143 1 98.69 129 LEU A O 1
ATOM 995 N N . VAL A 1 130 ? -1.934 -10.844 0.911 1 98.44 130 VAL A N 1
ATOM 996 C CA . VAL A 1 130 ? -1.31 -9.812 1.737 1 98.44 130 VAL A CA 1
ATOM 997 C C . VAL A 1 130 ? -1.654 -10.047 3.205 1 98.44 130 VAL A C 1
ATOM 999 O O . VAL A 1 130 ? -2.688 -10.648 3.52 1 98.44 130 VAL A O 1
ATOM 1002 N N . TRP A 1 131 ? -0.752 -9.688 4.066 1 98.25 131 TRP A N 1
ATOM 1003 C CA . TRP A 1 131 ? -1.063 -9.531 5.484 1 98.25 131 TRP A CA 1
ATOM 1004 C C . TRP A 1 131 ? -1.628 -8.148 5.773 1 98.25 131 TRP A C 1
ATOM 1006 O O . TRP A 1 131 ? -1.046 -7.137 5.371 1 98.25 131 TRP A O 1
ATOM 1016 N N . ASP A 1 132 ? -2.729 -8.094 6.289 1 97.44 132 ASP A N 1
ATOM 1017 C CA . ASP A 1 132 ? -3.383 -6.883 6.777 1 97.44 132 ASP A CA 1
ATOM 1018 C C . ASP A 1 132 ? -3.129 -6.688 8.273 1 97.44 132 ASP A C 1
ATOM 1020 O O . ASP A 1 132 ? -3.801 -7.297 9.109 1 97.44 132 ASP A O 1
ATOM 1024 N N . PRO A 1 133 ? -2.256 -5.777 8.609 1 96.06 133 PRO A N 1
ATOM 1025 C CA . PRO A 1 133 ? -1.894 -5.645 10.023 1 96.06 133 PRO A CA 1
ATOM 1026 C C . PRO A 1 133 ? -3.055 -5.156 10.883 1 96.06 133 PRO A C 1
ATOM 1028 O O . PRO A 1 133 ? -3.123 -5.48 12.07 1 96.06 133 PRO A O 1
ATOM 1031 N N . LEU A 1 134 ? -3.93 -4.426 10.352 1 96.25 134 LEU A N 1
ATOM 1032 C CA . LEU A 1 134 ? -5.051 -3.889 11.117 1 96.25 134 LEU A CA 1
ATOM 1033 C C . LEU A 1 134 ? -6.039 -4.992 11.484 1 96.25 134 LEU A C 1
ATOM 1035 O O . LEU A 1 134 ? -6.473 -5.09 12.633 1 96.25 134 LEU A O 1
ATOM 1039 N N . GLY A 1 135 ? -6.34 -5.785 10.477 1 96.88 135 GLY A N 1
ATOM 1040 C CA . GLY A 1 135 ? -7.289 -6.867 10.695 1 96.88 135 GLY A CA 1
ATOM 1041 C C . GLY A 1 135 ? -6.633 -8.141 11.195 1 96.88 135 GLY A C 1
ATOM 1042 O O . GLY A 1 135 ? -7.324 -9.086 11.578 1 96.88 135 GLY A O 1
ATOM 1043 N N . LYS A 1 136 ? -5.312 -8.164 11.18 1 97.19 136 LYS A N 1
ATOM 1044 C CA . LYS A 1 136 ? -4.539 -9.344 11.555 1 97.19 136 LYS A CA 1
ATOM 1045 C C . LYS A 1 136 ? -5.023 -10.578 10.797 1 97.19 136 LYS A C 1
ATOM 1047 O O . LYS A 1 136 ? -5.324 -11.609 11.406 1 97.19 136 LYS A O 1
ATOM 1052 N N . ARG A 1 137 ? -4.98 -10.453 9.547 1 98 137 ARG A N 1
ATOM 1053 C CA . ARG A 1 137 ? -5.469 -11.539 8.703 1 98 137 ARG A CA 1
ATOM 1054 C C . ARG A 1 137 ? -4.828 -11.492 7.32 1 98 137 ARG A C 1
ATOM 1056 O O . ARG A 1 137 ? -4.215 -10.492 6.949 1 98 137 ARG A O 1
ATOM 1063 N N . ILE A 1 138 ? -5.055 -12.562 6.555 1 98.56 138 ILE A N 1
ATOM 1064 C CA . ILE A 1 138 ? -4.609 -12.641 5.168 1 98.56 138 ILE A CA 1
ATOM 1065 C C . ILE A 1 138 ? -5.777 -12.328 4.234 1 98.56 138 ILE A C 1
ATOM 1067 O O . ILE A 1 138 ? -6.883 -12.844 4.422 1 98.56 138 ILE A O 1
ATOM 1071 N N . ASN A 1 139 ? -5.566 -11.453 3.283 1 98.31 139 ASN A N 1
ATOM 1072 C CA . ASN A 1 139 ? -6.531 -11.141 2.236 1 98.31 139 ASN A CA 1
ATOM 1073 C C . ASN A 1 139 ? -5.941 -11.367 0.846 1 98.31 139 ASN A C 1
ATOM 1075 O O . ASN A 1 139 ? -4.727 -11.305 0.667 1 98.31 139 ASN A O 1
ATOM 1079 N N . THR A 1 140 ? -6.758 -11.656 -0.125 1 98.06 140 THR A N 1
ATOM 1080 C CA . THR A 1 140 ? -6.391 -11.508 -1.528 1 98.06 140 THR A CA 1
ATOM 1081 C C . THR A 1 140 ? -6.699 -10.094 -2.014 1 98.06 140 THR A C 1
ATOM 1083 O O . THR A 1 140 ? -7.723 -9.516 -1.648 1 98.06 140 THR A O 1
ATOM 1086 N N . LEU A 1 141 ? -5.828 -9.562 -2.777 1 97.25 141 LEU A N 1
ATOM 1087 C CA . LEU A 1 141 ? -6.043 -8.273 -3.422 1 97.25 141 LEU A CA 1
ATOM 1088 C C . LEU A 1 141 ? -5.652 -8.328 -4.895 1 97.25 141 LEU A C 1
ATOM 1090 O O . LEU A 1 141 ? -4.676 -8.992 -5.258 1 97.25 141 LEU A O 1
ATOM 1094 N N . GLN A 1 142 ? -6.398 -7.609 -5.66 1 97.19 142 GLN A N 1
ATOM 1095 C CA . GLN A 1 142 ? -6.043 -7.273 -7.035 1 97.19 142 GLN A CA 1
ATOM 1096 C C . GLN A 1 142 ? -5.688 -5.797 -7.164 1 97.19 142 GLN A C 1
ATOM 1098 O O . GLN A 1 142 ? -6.383 -4.934 -6.625 1 97.19 142 GLN A O 1
ATOM 1103 N N . PHE A 1 143 ? -4.547 -5.547 -7.801 1 96.88 143 PHE A N 1
ATOM 1104 C CA . PHE A 1 143 ? -4.246 -4.137 -8 1 96.88 143 PHE A CA 1
ATOM 1105 C C . PHE A 1 143 ? -3.664 -3.896 -9.391 1 96.88 143 PHE A C 1
ATOM 1107 O O . PHE A 1 143 ? -3.223 -4.836 -10.055 1 96.88 143 PHE A O 1
ATOM 1114 N N . TYR A 1 144 ? -3.799 -2.697 -9.891 1 97.69 144 TYR A N 1
ATOM 1115 C CA . TYR A 1 144 ? -3.6 -2.34 -11.289 1 97.69 144 TYR A CA 1
ATOM 1116 C C . TYR A 1 144 ? -2.291 -1.581 -11.477 1 97.69 144 TYR A C 1
ATOM 1118 O O . TYR A 1 144 ? -1.825 -0.898 -10.562 1 97.69 144 TYR A O 1
ATOM 1126 N N . ASP A 1 145 ? -1.791 -1.783 -12.648 1 97.62 145 ASP A N 1
ATOM 1127 C CA . ASP A 1 145 ? -0.419 -1.326 -12.844 1 97.62 145 ASP A CA 1
ATOM 1128 C C . ASP A 1 145 ? 0.491 -1.822 -11.727 1 97.62 145 ASP A C 1
ATOM 1130 O O . ASP A 1 145 ? 0.542 -3.021 -11.445 1 97.62 145 ASP A O 1
ATOM 1134 N N . HIS A 1 146 ? 1.113 -0.915 -11.023 1 98.56 146 HIS A N 1
ATOM 1135 C CA . HIS A 1 146 ? 1.975 -1.371 -9.938 1 98.56 146 HIS A CA 1
ATOM 1136 C C . HIS A 1 146 ? 1.452 -0.9 -8.586 1 98.56 146 HIS A C 1
ATOM 1138 O O . HIS A 1 146 ? 1.771 -1.492 -7.555 1 98.56 146 HIS A O 1
ATOM 1144 N N . GLN A 1 147 ? 0.571 0.091 -8.633 1 98.31 147 GLN A N 1
ATOM 1145 C CA . GLN A 1 147 ? 0.432 0.837 -7.387 1 98.31 147 GLN A CA 1
ATOM 1146 C C . GLN A 1 147 ? -1.018 1.251 -7.152 1 98.31 147 GLN A C 1
ATOM 1148 O O . GLN A 1 147 ? -1.296 2.102 -6.305 1 98.31 147 GLN A O 1
ATOM 1153 N N . ASN A 1 148 ? -1.983 0.724 -7.934 1 98.25 148 ASN A N 1
ATOM 1154 C CA . ASN A 1 148 ? -3.361 1.19 -7.82 1 98.25 148 ASN A CA 1
ATOM 1155 C C . ASN A 1 148 ? -4.27 0.119 -7.223 1 98.25 148 ASN A C 1
ATOM 1157 O O . ASN A 1 148 ? -4.289 -1.018 -7.695 1 98.25 148 ASN A O 1
ATOM 1161 N N . ASN A 1 149 ? -4.984 0.508 -6.148 1 98.12 149 ASN A N 1
ATOM 1162 C CA . ASN A 1 149 ? -5.984 -0.336 -5.504 1 98.12 149 ASN A CA 1
ATOM 1163 C C . ASN A 1 149 ? -5.383 -1.141 -4.355 1 98.12 149 ASN A C 1
ATOM 1165 O O . ASN A 1 149 ? -5.723 -2.311 -4.168 1 98.12 149 ASN A O 1
ATOM 1169 N N . LEU A 1 150 ? -4.555 -0.486 -3.568 1 97.88 150 LEU A N 1
ATOM 1170 C CA . LEU A 1 150 ? -3.912 -1.12 -2.424 1 97.88 150 LEU A CA 1
ATOM 1171 C C . LEU A 1 150 ? -4.176 -0.33 -1.146 1 97.88 150 LEU A C 1
ATOM 1173 O O . LEU A 1 150 ? -3.979 0.886 -1.11 1 97.88 150 LEU A O 1
ATOM 1177 N N . PRO A 1 151 ? -4.641 -0.977 -0.16 1 98 151 PRO A N 1
ATOM 1178 C CA . PRO A 1 151 ? -4.625 -0.298 1.138 1 98 151 PRO A CA 1
ATOM 1179 C C . PRO A 1 151 ? -3.209 -0.047 1.654 1 98 151 PRO A C 1
ATOM 1181 O O . PRO A 1 151 ? -2.336 -0.91 1.519 1 98 151 PRO A O 1
ATOM 1184 N N . ALA A 1 152 ? -2.986 1.081 2.197 1 97.25 152 ALA A N 1
ATOM 1185 C CA . ALA A 1 152 ? -1.681 1.393 2.771 1 97.25 152 ALA A CA 1
ATOM 1186 C C . ALA A 1 152 ? -1.29 0.368 3.834 1 97.25 152 ALA A C 1
ATOM 1188 O O . ALA A 1 152 ? -2.133 -0.072 4.621 1 97.25 152 ALA A O 1
ATOM 1189 N N . GLY A 1 153 ? -0.049 -0.055 3.814 1 96.31 153 GLY A N 1
ATOM 1190 C CA . GLY A 1 153 ? 0.458 -0.941 4.848 1 96.31 153 GLY A CA 1
ATOM 1191 C C . GLY A 1 153 ? 0.223 -2.408 4.547 1 96.31 153 GLY A C 1
ATOM 1192 O O . GLY A 1 153 ? 0.626 -3.281 5.32 1 96.31 153 GLY A O 1
ATOM 1193 N N . SER A 1 154 ? -0.452 -2.709 3.439 1 97.06 154 SER A N 1
ATOM 1194 C CA . SER A 1 154 ? -0.59 -4.109 3.055 1 97.06 154 SER A CA 1
ATOM 1195 C C . SER A 1 154 ? 0.771 -4.754 2.807 1 97.06 154 SER A C 1
ATOM 1197 O O . SER A 1 154 ? 1.527 -4.301 1.943 1 97.06 154 SER A O 1
ATOM 1199 N N . ILE A 1 155 ? 1.04 -5.797 3.508 1 97.75 155 ILE A N 1
ATOM 1200 C CA . ILE A 1 155 ? 2.34 -6.445 3.379 1 97.75 155 ILE A CA 1
ATOM 1201 C C . ILE A 1 155 ? 2.229 -7.637 2.426 1 97.75 155 ILE A C 1
ATOM 1203 O O . ILE A 1 155 ? 1.553 -8.617 2.729 1 97.75 155 ILE A O 1
ATOM 1207 N N . PRO A 1 156 ? 2.879 -7.566 1.346 1 98.31 156 PRO A N 1
ATOM 1208 C CA . PRO A 1 156 ? 2.76 -8.656 0.376 1 98.31 156 PRO A CA 1
ATOM 1209 C C . PRO A 1 156 ? 3.365 -9.969 0.882 1 98.31 156 PRO A C 1
ATOM 1211 O O . PRO A 1 156 ? 4.465 -9.961 1.444 1 98.31 156 PRO A O 1
ATOM 1214 N N . LEU A 1 157 ? 2.652 -11.055 0.706 1 98.75 157 LEU A N 1
ATOM 1215 C CA . LEU A 1 157 ? 3.121 -12.398 1.018 1 98.75 157 LEU A CA 1
ATOM 1216 C C . LEU A 1 157 ? 3.404 -13.188 -0.257 1 98.75 157 LEU A C 1
ATOM 1218 O O . LEU A 1 157 ? 4.465 -13.797 -0.392 1 98.75 157 LEU A O 1
ATOM 1222 N N . LEU A 1 158 ? 2.486 -13.164 -1.152 1 98.88 158 LEU A N 1
ATOM 1223 C CA . LEU A 1 158 ? 2.539 -13.82 -2.457 1 98.88 158 LEU A CA 1
ATOM 1224 C C . LEU A 1 158 ? 2.01 -12.891 -3.549 1 98.88 158 LEU A C 1
ATOM 1226 O O . LEU A 1 158 ? 0.901 -12.367 -3.438 1 98.88 158 LEU A O 1
ATOM 1230 N N . GLN A 1 159 ? 2.805 -12.656 -4.594 1 98.81 159 GLN A N 1
ATOM 1231 C CA . GLN A 1 159 ? 2.383 -11.773 -5.676 1 98.81 159 GLN A CA 1
ATOM 1232 C C . GLN A 1 159 ? 2.572 -12.445 -7.035 1 98.81 159 GLN A C 1
ATOM 1234 O O . GLN A 1 159 ? 3.568 -13.141 -7.258 1 98.81 159 GLN A O 1
ATOM 1239 N N . LEU A 1 160 ? 1.597 -12.242 -7.871 1 98.94 160 LEU A N 1
ATOM 1240 C CA . LEU A 1 160 ? 1.679 -12.711 -9.25 1 98.94 160 LEU A CA 1
ATOM 1241 C C . LEU A 1 160 ? 1.574 -11.539 -10.227 1 98.94 160 LEU A C 1
ATOM 1243 O O . LEU A 1 160 ? 0.607 -10.781 -10.188 1 98.94 160 LEU A O 1
ATOM 1247 N N . ASP A 1 161 ? 2.592 -11.414 -11.039 1 98.88 161 ASP A N 1
ATOM 1248 C CA . ASP A 1 161 ? 2.623 -10.398 -12.086 1 98.88 161 ASP A CA 1
ATOM 1249 C C . ASP A 1 161 ? 1.736 -10.789 -13.258 1 98.88 161 ASP A C 1
ATOM 1251 O O . ASP A 1 161 ? 1.959 -11.82 -13.898 1 98.88 161 ASP A O 1
ATOM 1255 N N . MET A 1 162 ? 0.785 -9.922 -13.602 1 98.75 162 MET A N 1
ATOM 1256 C CA . MET A 1 162 ? -0.136 -10.219 -14.695 1 98.75 162 MET A CA 1
ATOM 1257 C C . MET A 1 162 ? 0.038 -9.234 -15.836 1 98.75 162 MET A C 1
ATOM 1259 O O . MET A 1 162 ? -0.846 -9.094 -16.688 1 98.75 162 MET A O 1
ATOM 1263 N N . TRP A 1 163 ? 1.09 -8.461 -15.812 1 98.56 163 TRP A N 1
ATOM 1264 C CA . TRP A 1 163 ? 1.464 -7.711 -17.016 1 98.56 163 TRP A CA 1
ATOM 1265 C C . TRP A 1 163 ? 1.795 -8.656 -18.156 1 98.56 163 TRP A C 1
ATOM 1267 O O . TRP A 1 163 ? 2.381 -9.719 -17.953 1 98.56 163 TRP A O 1
ATOM 1277 N N . GLU A 1 164 ? 1.574 -8.195 -19.312 1 98.12 164 GLU A N 1
ATOM 1278 C CA . GLU A 1 164 ? 1.778 -9.062 -20.469 1 98.12 164 GLU A CA 1
ATOM 1279 C C . GLU A 1 164 ? 3.24 -9.477 -20.594 1 98.12 164 GLU A C 1
ATOM 1281 O O . GLU A 1 164 ? 3.535 -10.594 -21.031 1 98.12 164 GLU A O 1
ATOM 1286 N N . HIS A 1 165 ? 4.184 -8.633 -20.188 1 98.38 165 HIS A N 1
ATOM 1287 C CA . HIS A 1 165 ? 5.59 -9.008 -20.328 1 98.38 165 HIS A CA 1
ATOM 1288 C C . HIS A 1 165 ? 5.93 -10.203 -19.453 1 98.38 165 HIS A C 1
ATOM 1290 O O . HIS A 1 165 ? 6.98 -10.828 -19.625 1 98.38 165 HIS A O 1
ATOM 1296 N N . ALA A 1 166 ? 5.074 -10.539 -18.531 1 98.56 166 ALA A N 1
ATOM 1297 C CA . ALA A 1 166 ? 5.336 -11.648 -17.609 1 98.56 166 ALA A CA 1
ATOM 1298 C C . ALA A 1 166 ? 4.973 -12.984 -18.266 1 98.56 166 ALA A C 1
ATOM 1300 O O . ALA A 1 166 ? 5.379 -14.039 -17.781 1 98.56 166 ALA A O 1
ATOM 1301 N N . PHE A 1 167 ? 4.145 -12.914 -19.359 1 98.38 167 PHE A N 1
ATOM 1302 C CA . PHE A 1 167 ? 3.686 -14.234 -19.781 1 98.38 167 PHE A CA 1
ATOM 1303 C C . PHE A 1 167 ? 3.463 -14.281 -21.281 1 98.38 167 PHE A C 1
ATOM 1305 O O . PHE A 1 167 ? 3.35 -15.359 -21.875 1 98.38 167 PHE A O 1
ATOM 1312 N N . TYR A 1 168 ? 3.467 -13.164 -21.984 1 98.38 168 TYR A N 1
ATOM 1313 C CA . TYR A 1 168 ? 2.914 -13.125 -23.344 1 98.38 168 TYR A CA 1
ATOM 1314 C C . TYR A 1 168 ? 3.832 -13.836 -24.328 1 98.38 168 TYR A C 1
ATOM 1316 O O . TYR A 1 168 ? 3.365 -14.438 -25.297 1 98.38 168 TYR A O 1
ATOM 1324 N N . LEU A 1 169 ? 5.117 -13.805 -24.125 1 98.62 169 LEU A N 1
ATOM 1325 C CA . LEU A 1 169 ? 6.074 -14.453 -25.016 1 98.62 169 LEU A CA 1
ATOM 1326 C C . LEU A 1 169 ? 5.824 -15.961 -25.078 1 98.62 169 LEU A C 1
ATOM 1328 O O . LEU A 1 169 ? 6.094 -16.594 -26.109 1 98.62 169 LEU A O 1
ATOM 1332 N N . GLN A 1 170 ? 5.266 -16.531 -24.078 1 98.62 170 GLN A N 1
ATOM 1333 C CA . GLN A 1 170 ? 5.121 -17.969 -23.969 1 98.62 170 GLN A CA 1
ATOM 1334 C C . GLN A 1 170 ? 3.656 -18.391 -24.047 1 98.62 170 GLN A C 1
ATOM 1336 O O . GLN A 1 170 ? 3.316 -19.359 -24.734 1 98.62 170 GLN A O 1
ATOM 1341 N N . TYR A 1 171 ? 2.785 -17.594 -23.5 1 98.62 171 TYR A N 1
ATOM 1342 C CA . TYR A 1 171 ? 1.4 -18.031 -23.359 1 98.62 171 TYR A CA 1
ATOM 1343 C C . TYR A 1 171 ? 0.478 -17.219 -24.266 1 98.62 171 TYR A C 1
ATOM 1345 O O . TYR A 1 171 ? -0.681 -17.594 -24.469 1 98.62 171 TYR A O 1
ATOM 1353 N N . LYS A 1 172 ? 1.013 -16.125 -24.812 1 97.81 172 LYS A N 1
ATOM 1354 C CA . LYS A 1 172 ? 0.261 -15.266 -25.734 1 97.81 172 LYS A CA 1
ATOM 1355 C C . LYS A 1 172 ? -1.045 -14.797 -25.094 1 97.81 172 LYS A C 1
ATOM 1357 O O . LYS A 1 172 ? -1.039 -14.219 -24 1 97.81 172 LYS A O 1
ATOM 1362 N N . ASN A 1 173 ? -2.184 -15.102 -25.672 1 96.81 173 ASN A N 1
ATOM 1363 C CA . ASN A 1 173 ? -3.447 -14.539 -25.203 1 96.81 173 ASN A CA 1
ATOM 1364 C C . ASN A 1 173 ? -4.082 -15.414 -24.125 1 96.81 173 ASN A C 1
ATOM 1366 O O . ASN A 1 173 ? -5.16 -15.094 -23.625 1 96.81 173 ASN A O 1
ATOM 1370 N N . VAL A 1 174 ? -3.436 -16.484 -23.656 1 97.56 174 VAL A N 1
ATOM 1371 C CA . VAL A 1 174 ? -4.078 -17.406 -22.734 1 97.56 174 VAL A CA 1
ATOM 1372 C C . VAL A 1 174 ? -3.484 -17.234 -21.328 1 97.56 174 VAL A C 1
ATOM 1374 O O . VAL A 1 174 ? -2.861 -18.141 -20.797 1 97.56 174 VAL A O 1
ATOM 1377 N N . LYS A 1 175 ? -3.783 -16.125 -20.688 1 97 175 LYS A N 1
ATOM 1378 C CA . LYS A 1 175 ? -3.209 -15.828 -19.375 1 97 175 LYS A CA 1
ATOM 1379 C C . LYS A 1 175 ? -3.682 -16.828 -18.328 1 97 175 LYS A C 1
ATOM 1381 O O . LYS A 1 175 ? -3.014 -17.047 -17.312 1 97 175 LYS A O 1
ATOM 1386 N N . GLY A 1 176 ? -4.863 -17.438 -18.609 1 98.12 176 GLY A N 1
ATOM 1387 C CA . GLY A 1 176 ? -5.301 -18.5 -17.719 1 98.12 176 GLY A CA 1
ATOM 1388 C C . GLY A 1 176 ? -4.316 -19.656 -17.625 1 98.12 176 GLY A C 1
ATOM 1389 O O . GLY A 1 176 ? -4.082 -20.188 -16.531 1 98.12 176 GLY A O 1
ATOM 1390 N N . ASP A 1 177 ? -3.725 -20.031 -18.75 1 98.56 177 ASP A N 1
ATOM 1391 C CA . ASP A 1 177 ? -2.732 -21.109 -18.766 1 98.56 177 ASP A CA 1
ATOM 1392 C C . ASP A 1 177 ? -1.457 -20.688 -18.047 1 98.56 177 ASP A C 1
ATOM 1394 O O . ASP A 1 177 ? -0.806 -21.516 -17.406 1 98.56 177 ASP A O 1
ATOM 1398 N N . TYR A 1 178 ? -1.112 -19.453 -18.188 1 98.75 178 TYR A N 1
ATOM 1399 C CA . TYR A 1 178 ? 0.018 -18.906 -17.438 1 98.75 178 TYR A CA 1
ATOM 1400 C C . TYR A 1 178 ? -0.199 -19.031 -15.938 1 98.75 178 TYR A C 1
ATOM 1402 O O . TYR A 1 178 ? 0.663 -19.547 -15.219 1 98.75 178 TYR A O 1
ATOM 1410 N N . VAL A 1 179 ? -1.366 -18.625 -15.453 1 98.81 179 VAL A N 1
ATOM 1411 C CA . VAL A 1 179 ? -1.654 -18.672 -14.023 1 98.81 179 VAL A CA 1
ATOM 1412 C C . VAL A 1 179 ? -1.643 -20.125 -13.539 1 98.81 179 VAL A C 1
ATOM 1414 O O . VAL A 1 179 ? -1.073 -20.422 -12.492 1 98.81 179 VAL A O 1
ATOM 1417 N N . LYS A 1 180 ? -2.252 -20.984 -14.32 1 98.44 180 LYS A N 1
ATOM 1418 C CA . LYS A 1 180 ? -2.264 -22.406 -13.977 1 98.44 180 LYS A CA 1
ATOM 1419 C C . LYS A 1 180 ? -0.844 -22.938 -13.844 1 98.44 180 LYS A C 1
ATOM 1421 O O . LYS A 1 180 ? -0.541 -23.688 -12.906 1 98.44 180 LYS A O 1
ATOM 1426 N N . SER A 1 181 ? -0.019 -22.609 -14.758 1 98.56 181 SER A N 1
ATOM 1427 C CA . SER A 1 181 ? 1.364 -23.062 -14.766 1 98.56 181 SER A CA 1
ATOM 1428 C C . SER A 1 181 ? 2.1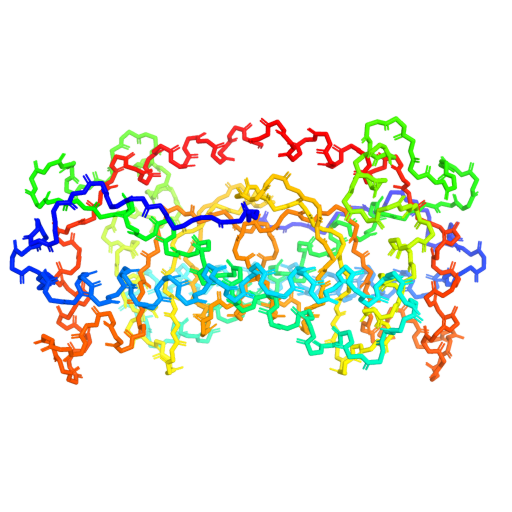64 -22.453 -13.625 1 98.56 181 SER A C 1
ATOM 1430 O O . SER A 1 181 ? 3.008 -23.125 -13.023 1 98.56 181 SER A O 1
ATOM 1432 N N . TRP A 1 182 ? 1.943 -21.188 -13.312 1 98.69 182 TRP A N 1
ATOM 1433 C CA . TRP A 1 182 ? 2.668 -20.453 -12.281 1 98.69 182 TRP A CA 1
ATOM 1434 C C . TRP A 1 182 ? 2.521 -21.125 -10.922 1 98.69 182 TRP A C 1
ATOM 1436 O O . TRP A 1 182 ? 3.467 -21.156 -10.133 1 98.69 182 TRP A O 1
ATOM 1446 N N . TRP A 1 183 ? 1.402 -21.734 -10.672 1 98.62 183 TRP A N 1
ATOM 1447 C CA . TRP A 1 183 ? 1.149 -22.375 -9.383 1 98.62 183 TRP A CA 1
ATOM 1448 C C . TRP A 1 183 ? 2.139 -23.516 -9.141 1 98.62 183 TRP A C 1
ATOM 1450 O O . TRP A 1 183 ? 2.312 -23.953 -8 1 98.62 183 TRP A O 1
ATOM 1460 N N . ASN A 1 184 ? 2.818 -23.984 -10.203 1 98.5 184 ASN A N 1
ATOM 1461 C CA . ASN A 1 184 ? 3.77 -25.078 -10.07 1 98.5 184 ASN A CA 1
ATOM 1462 C C . ASN A 1 184 ? 5.121 -24.594 -9.555 1 98.5 184 ASN A C 1
ATOM 1464 O O . ASN A 1 184 ? 5.961 -25.406 -9.148 1 98.5 184 ASN A O 1
ATOM 1468 N N . VAL A 1 185 ? 5.316 -23.297 -9.5 1 98.56 185 VAL A N 1
ATOM 1469 C CA . VAL A 1 185 ? 6.652 -22.812 -9.164 1 98.56 185 VAL A CA 1
ATOM 1470 C C . VAL A 1 185 ? 6.57 -21.844 -7.98 1 98.56 185 VAL A C 1
ATOM 1472 O O . VAL A 1 185 ? 7.508 -21.094 -7.723 1 98.56 185 VAL A O 1
ATOM 1475 N N . VAL A 1 186 ? 5.484 -21.797 -7.227 1 98.75 186 VAL A N 1
ATOM 1476 C CA . VAL A 1 186 ? 5.363 -20.938 -6.047 1 98.75 186 VAL A CA 1
ATOM 1477 C C . VAL A 1 186 ? 6.305 -21.438 -4.953 1 98.75 186 VAL A C 1
ATOM 1479 O O . VAL A 1 186 ? 6.328 -22.625 -4.637 1 98.75 186 VAL A O 1
ATOM 1482 N N . ASN A 1 187 ? 7.066 -20.562 -4.457 1 98.62 187 ASN A N 1
ATOM 1483 C CA . ASN A 1 187 ? 7.984 -20.812 -3.355 1 98.62 187 ASN A CA 1
ATOM 1484 C C . ASN A 1 187 ? 7.312 -20.609 -2.002 1 98.62 187 ASN A C 1
ATOM 1486 O O . ASN A 1 187 ? 7.508 -19.562 -1.367 1 98.62 187 ASN A O 1
ATOM 1490 N N . TRP A 1 188 ? 6.688 -21.625 -1.46 1 98.56 188 TRP A N 1
ATOM 1491 C CA . TRP A 1 188 ? 5.891 -21.5 -0.245 1 98.56 188 TRP A CA 1
ATOM 1492 C C . TRP A 1 188 ? 6.781 -21.281 0.974 1 98.56 188 TRP A C 1
ATOM 1494 O O . TRP A 1 188 ? 6.316 -20.844 2.025 1 98.56 188 TRP A O 1
ATOM 1504 N N . ASP A 1 189 ? 8.039 -21.641 0.864 1 98.31 189 ASP A N 1
ATOM 1505 C CA . ASP A 1 189 ? 8.969 -21.312 1.943 1 98.31 189 ASP A CA 1
ATOM 1506 C C . ASP A 1 189 ? 9.148 -19.812 2.088 1 98.31 189 ASP A C 1
ATOM 1508 O O . ASP A 1 189 ? 9.18 -19.281 3.205 1 98.31 189 ASP A O 1
ATOM 1512 N N . ASP A 1 190 ? 9.258 -19.188 0.989 1 98.44 190 ASP A N 1
ATOM 1513 C CA . ASP A 1 190 ? 9.391 -17.734 1.031 1 98.44 190 ASP A CA 1
ATOM 1514 C C . ASP A 1 190 ? 8.117 -17.078 1.554 1 98.44 190 ASP A C 1
ATOM 1516 O O . ASP A 1 190 ? 8.172 -16.156 2.359 1 98.44 190 ASP A O 1
ATOM 1520 N N . VAL A 1 191 ? 6.957 -17.531 1.059 1 98.75 191 VAL A N 1
ATOM 1521 C CA . VAL A 1 191 ? 5.676 -16.984 1.49 1 98.75 191 VAL A CA 1
ATOM 1522 C C . VAL A 1 191 ? 5.52 -17.156 2.998 1 98.75 191 VAL A C 1
ATOM 1524 O O . VAL A 1 191 ? 5.074 -16.234 3.693 1 98.75 191 VAL A O 1
ATOM 1527 N N . ALA A 1 192 ? 5.945 -18.328 3.488 1 98.56 192 ALA A N 1
ATOM 1528 C CA . ALA A 1 192 ? 5.859 -18.609 4.918 1 98.56 192 ALA A CA 1
ATOM 1529 C C . ALA A 1 192 ? 6.777 -17.672 5.715 1 98.56 192 ALA A C 1
ATOM 1531 O O . ALA A 1 192 ? 6.41 -17.219 6.797 1 98.56 192 ALA A O 1
ATOM 1532 N N . LEU A 1 193 ? 7.945 -17.484 5.219 1 97.94 193 LEU A N 1
ATOM 1533 C CA . LEU A 1 193 ? 8.891 -16.594 5.879 1 97.94 193 LEU A CA 1
ATOM 1534 C C . LEU A 1 193 ? 8.32 -15.172 5.957 1 97.94 193 LEU A C 1
ATOM 1536 O O . LEU A 1 193 ? 8.375 -14.539 7.016 1 97.94 193 LEU A O 1
ATOM 1540 N N . ARG A 1 194 ? 7.805 -14.68 4.879 1 98 194 ARG A N 1
ATOM 1541 C CA . ARG A 1 194 ? 7.211 -13.352 4.844 1 98 194 ARG A CA 1
ATOM 1542 C C . ARG A 1 194 ? 6.047 -13.25 5.824 1 98 194 ARG A C 1
ATOM 1544 O O . ARG A 1 194 ? 5.887 -12.227 6.5 1 98 194 ARG A O 1
ATOM 1551 N N . PHE A 1 195 ? 5.246 -14.297 5.836 1 98.44 195 PHE A N 1
ATOM 1552 C CA . PHE A 1 195 ? 4.117 -14.328 6.754 1 98.44 195 PHE A CA 1
ATOM 1553 C C . PHE A 1 195 ? 4.59 -14.242 8.203 1 98.44 195 PHE A C 1
ATOM 1555 O O . PHE A 1 195 ? 4.047 -13.469 8.992 1 98.44 195 PHE A O 1
ATOM 1562 N N . SER A 1 196 ? 5.578 -15.023 8.547 1 97.62 196 SER A N 1
ATOM 1563 C CA . SER A 1 196 ? 6.125 -15.039 9.898 1 97.62 196 SER A CA 1
ATOM 1564 C C . SER A 1 196 ? 6.672 -13.664 10.289 1 97.62 196 SER A C 1
ATOM 1566 O O . SER A 1 196 ? 6.449 -13.195 11.406 1 97.62 196 SER A O 1
ATOM 1568 N N . GLU A 1 197 ? 7.32 -12.992 9.383 1 96.06 197 GLU A N 1
ATOM 1569 C CA . GLU A 1 197 ? 7.879 -11.664 9.633 1 96.06 197 GLU A CA 1
ATOM 1570 C C . GLU A 1 197 ? 6.781 -10.617 9.766 1 96.06 197 GLU A C 1
ATOM 1572 O O . GLU A 1 197 ? 6.871 -9.719 10.602 1 96.06 197 GLU A O 1
ATOM 1577 N N . ALA A 1 198 ? 5.777 -10.75 8.961 1 95.44 198 ALA A N 1
ATOM 1578 C CA . ALA A 1 198 ? 4.691 -9.773 8.945 1 95.44 198 ALA A CA 1
ATOM 1579 C C . ALA A 1 198 ? 3.896 -9.82 10.25 1 95.44 198 ALA A C 1
ATOM 1581 O O . ALA A 1 198 ? 3.457 -8.781 10.758 1 95.44 198 ALA A O 1
ATOM 1582 N N . ARG A 1 199 ? 3.732 -10.984 10.766 1 93 199 ARG A N 1
ATOM 1583 C CA . ARG A 1 199 ? 2.898 -11.18 11.945 1 93 199 ARG A CA 1
ATOM 1584 C C . ARG A 1 199 ? 3.574 -10.617 13.195 1 93 199 ARG A C 1
ATOM 1586 O O . ARG A 1 199 ? 2.902 -10.281 14.172 1 93 199 ARG A O 1
ATOM 1593 N N . VAL A 1 200 ? 4.859 -10.586 13.148 1 83.19 200 VAL A N 1
ATOM 1594 C CA . VAL A 1 200 ? 5.559 -10.164 14.359 1 83.19 200 VAL A CA 1
ATOM 1595 C C . VAL A 1 200 ? 5.922 -8.688 14.258 1 83.19 200 VAL A C 1
ATOM 1597 O O . VAL A 1 200 ? 6.383 -8.086 15.234 1 83.19 200 VAL A O 1
ATOM 1600 N N . ALA A 1 201 ? 5.648 -8.133 13.234 1 74.12 201 ALA A N 1
ATOM 1601 C CA . ALA A 1 201 ? 5.902 -6.703 13.07 1 74.12 201 ALA A CA 1
ATOM 1602 C C . ALA A 1 201 ? 4.805 -5.867 13.719 1 74.12 201 ALA A C 1
ATOM 1604 O O 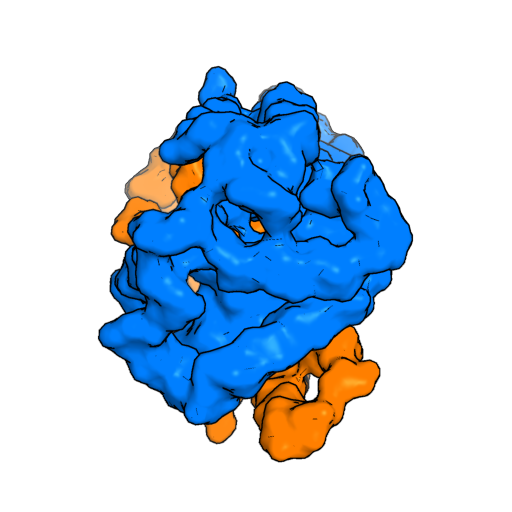. ALA A 1 201 ? 3.652 -6.301 13.805 1 74.12 201 ALA A O 1
ATOM 1605 N N . ALA B 1 1 ? -17.797 -8.812 13.805 1 90.81 1 ALA B N 1
ATOM 1606 C CA . ALA B 1 1 ? -17.219 -8.141 12.641 1 90.81 1 ALA B CA 1
ATOM 1607 C C . ALA B 1 1 ? -15.703 -8.07 12.758 1 90.81 1 ALA B C 1
ATOM 1609 O O . ALA B 1 1 ? -15.156 -7.895 13.844 1 90.81 1 ALA B O 1
ATOM 1610 N N . VAL B 1 2 ? -15 -8.227 11.664 1 95.5 2 VAL B N 1
ATOM 1611 C CA . VAL B 1 2 ? -13.539 -8.234 11.641 1 95.5 2 VAL B CA 1
ATOM 1612 C C . VAL B 1 2 ? -13.016 -6.852 12.016 1 95.5 2 VAL B C 1
ATOM 1614 O O . VAL B 1 2 ? -12.102 -6.73 12.836 1 95.5 2 VAL B O 1
ATOM 1617 N N . TYR B 1 3 ? -13.656 -5.852 11.43 1 98.56 3 TYR B N 1
ATOM 1618 C CA . TYR B 1 3 ? -13.234 -4.477 11.656 1 98.56 3 TYR B CA 1
ATOM 1619 C C . TYR B 1 3 ? -14.234 -3.732 12.531 1 98.56 3 TYR B C 1
ATOM 1621 O O . TYR B 1 3 ? -15.438 -3.955 12.43 1 98.56 3 TYR B O 1
ATOM 1629 N N . THR B 1 4 ? -13.703 -2.861 13.328 1 98.69 4 THR B N 1
ATOM 1630 C CA . THR B 1 4 ? -14.531 -2.01 14.172 1 98.69 4 THR B CA 1
ATOM 1631 C C . THR B 1 4 ? -14.078 -0.556 14.094 1 98.69 4 THR B C 1
ATOM 1633 O O . THR B 1 4 ? -12.906 -0.283 13.812 1 98.69 4 THR B O 1
ATOM 1636 N N . LEU B 1 5 ? -14.984 0.326 14.25 1 98.56 5 LEU B N 1
ATOM 1637 C CA . LEU B 1 5 ? -14.656 1.747 14.297 1 98.56 5 LEU B CA 1
ATOM 1638 C C . LEU B 1 5 ? -13.898 2.09 15.57 1 98.56 5 LEU B C 1
ATOM 1640 O O . LEU B 1 5 ? -14.43 1.937 16.672 1 98.56 5 LEU B O 1
ATOM 1644 N N . PRO B 1 6 ? -12.727 2.516 15.469 1 98 6 PRO B N 1
ATOM 1645 C CA . PRO B 1 6 ? -12.016 2.879 16.703 1 98 6 PRO B CA 1
ATOM 1646 C C . PRO B 1 6 ? -12.562 4.156 17.344 1 98 6 PRO B C 1
ATOM 1648 O O . PRO B 1 6 ? -13.062 5.035 16.641 1 98 6 PRO B O 1
ATOM 1651 N N . GLU B 1 7 ? -12.359 4.223 18.578 1 97.38 7 GLU B N 1
ATOM 1652 C CA . GLU B 1 7 ? -12.703 5.465 19.266 1 97.38 7 GLU B CA 1
ATOM 1653 C C . GLU B 1 7 ? -11.695 6.566 18.938 1 97.38 7 GLU B C 1
ATOM 1655 O O . GLU B 1 7 ? -10.516 6.293 18.719 1 97.38 7 GLU B O 1
ATOM 1660 N N . LEU B 1 8 ? -12.227 7.789 18.922 1 97 8 LEU B N 1
ATOM 1661 C CA . LEU B 1 8 ? -11.297 8.906 18.797 1 97 8 LEU B CA 1
ATOM 1662 C C . LEU B 1 8 ? -10.469 9.07 20.078 1 97 8 LEU B C 1
ATOM 1664 O O . LEU B 1 8 ? -10.992 8.914 21.172 1 97 8 LEU B O 1
ATOM 1668 N N . PRO B 1 9 ? -9.266 9.422 19.922 1 96.12 9 PRO B N 1
ATOM 1669 C CA . PRO B 1 9 ? -8.43 9.594 21.125 1 96.12 9 PRO B CA 1
ATOM 1670 C C . PRO B 1 9 ? -8.664 10.938 21.812 1 96.12 9 PRO B C 1
ATOM 1672 O O . PRO B 1 9 ? -8.055 11.211 22.859 1 96.12 9 PRO B O 1
ATOM 1675 N N . TYR B 1 10 ? -9.492 11.828 21.344 1 97.25 10 TYR B N 1
ATOM 1676 C CA . TYR B 1 10 ? -9.828 13.141 21.875 1 97.25 10 TYR B CA 1
ATOM 1677 C C . TYR B 1 10 ? -11.258 13.531 21.516 1 97.25 10 TYR B C 1
ATOM 1679 O O . TYR B 1 10 ? -11.883 12.883 20.672 1 97.25 10 TYR B O 1
ATOM 1687 N N . ASP B 1 11 ? -11.703 14.625 22.188 1 97.5 11 ASP B N 1
ATOM 1688 C CA . ASP B 1 11 ? -13.062 15.094 21.922 1 97.5 11 ASP B CA 1
ATOM 1689 C C . ASP B 1 11 ? -13.188 15.656 20.516 1 97.5 11 ASP B C 1
ATOM 1691 O O . ASP B 1 11 ? -12.203 16.125 19.922 1 97.5 11 ASP B O 1
ATOM 1695 N N . TYR B 1 12 ? -14.398 15.68 20 1 98 12 TYR B N 1
ATOM 1696 C CA . TYR B 1 12 ? -14.648 16.172 18.656 1 98 12 TYR B CA 1
ATOM 1697 C C . TYR B 1 12 ? -14.164 17.609 18.5 1 98 12 TYR B C 1
ATOM 1699 O O . TYR B 1 12 ? -13.734 18.016 17.422 1 98 12 TYR B O 1
ATOM 1707 N N . SER B 1 13 ? -14.219 18.375 19.531 1 98.38 13 SER B N 1
ATOM 1708 C CA . SER B 1 13 ? -13.867 19.781 19.422 1 98.38 13 SER B CA 1
ATOM 1709 C C . SER B 1 13 ? -12.414 20.016 19.812 1 98.38 13 SER B C 1
ATOM 1711 O O . SER B 1 13 ? -11.953 21.172 19.875 1 98.38 13 SER B O 1
ATOM 1713 N N . ALA B 1 14 ? -11.695 18.969 20.078 1 98.31 14 ALA B N 1
ATOM 1714 C CA . ALA B 1 14 ? -10.359 19.047 20.672 1 98.31 14 ALA B CA 1
ATOM 1715 C C . ALA B 1 14 ? -9.383 19.734 19.719 1 98.31 14 ALA B C 1
ATOM 1717 O O . ALA B 1 14 ? -8.375 20.297 20.141 1 98.31 14 ALA B O 1
ATOM 1718 N N . LEU B 1 15 ? -9.656 19.719 18.438 1 98.62 15 LEU B N 1
ATOM 1719 C CA . LEU B 1 15 ? -8.695 20.219 17.453 1 98.62 15 LEU B CA 1
ATOM 1720 C C . LEU B 1 15 ? -9.055 21.641 17.031 1 98.62 15 LEU B C 1
ATOM 1722 O O . LEU B 1 15 ? -8.391 22.219 16.172 1 98.62 15 LEU B O 1
ATOM 1726 N N . GLU B 1 16 ? -10.094 22.188 17.625 1 98.5 16 GLU B N 1
ATOM 1727 C CA . GLU B 1 16 ? -10.453 23.578 17.344 1 98.5 16 GLU B CA 1
ATOM 1728 C C . GLU B 1 16 ? -9.367 24.531 17.797 1 98.5 16 GLU B C 1
ATOM 1730 O O . GLU B 1 16 ? -8.68 24.281 18.797 1 98.5 16 GLU B O 1
ATOM 1735 N N . PRO B 1 17 ? -9.219 25.625 17.016 1 98.56 17 PRO B N 1
ATOM 1736 C CA . PRO B 1 17 ? -10.039 26.125 15.914 1 98.56 17 PRO B CA 1
ATOM 1737 C C . PRO B 1 17 ? -9.57 25.594 14.555 1 98.56 17 PRO B C 1
ATOM 1739 O O . PRO B 1 17 ? -10.07 26.047 13.516 1 98.56 17 PRO B O 1
ATOM 1742 N N . TYR B 1 18 ? -8.648 24.75 14.516 1 98.75 18 TYR B N 1
ATOM 1743 C CA . TYR B 1 18 ? -7.996 24.375 13.273 1 98.75 18 TYR B CA 1
ATOM 1744 C C . TYR B 1 18 ? -8.867 23.406 12.469 1 98.75 18 TYR B C 1
ATOM 1746 O O . TYR B 1 18 ? -8.891 23.453 11.234 1 98.75 18 TYR B O 1
ATOM 1754 N N . ILE B 1 19 ? -9.57 22.516 13.133 1 98.69 19 ILE B N 1
ATOM 1755 C CA . ILE B 1 19 ? -10.578 21.625 12.547 1 98.69 19 ILE B CA 1
ATOM 1756 C C . ILE B 1 19 ? -11.82 21.625 13.43 1 98.69 19 ILE B C 1
ATOM 1758 O O . ILE B 1 19 ? -11.742 21.328 14.625 1 98.69 19 ILE B O 1
ATOM 1762 N N . SER B 1 20 ? -12.953 21.922 12.867 1 98.62 20 SER B N 1
ATOM 1763 C CA . SER B 1 20 ? -14.172 22.094 13.648 1 98.62 20 SER B CA 1
ATOM 1764 C C . SER B 1 20 ? -14.664 20.75 14.203 1 98.62 20 SER B C 1
ATOM 1766 O O . SER B 1 20 ? -14.484 19.719 13.57 1 98.62 20 SER B O 1
ATOM 1768 N N . GLY B 1 21 ? -15.32 20.812 15.312 1 98.62 21 GLY B N 1
ATOM 1769 C CA . GLY B 1 21 ? -15.906 19.609 15.906 1 98.62 21 GLY B CA 1
ATOM 1770 C C . GLY B 1 21 ? -16.938 18.953 15.008 1 98.62 21 GLY B C 1
ATOM 1771 O O . GLY B 1 21 ? -17.047 17.719 15 1 98.62 21 GLY B O 1
ATOM 1772 N N . GLU B 1 22 ? -17.656 19.75 14.305 1 98.62 22 GLU B N 1
ATOM 1773 C CA . GLU B 1 22 ? -18.656 19.219 13.383 1 98.62 22 GLU B CA 1
ATOM 1774 C C . GLU B 1 22 ? -18 18.344 12.312 1 98.62 22 GLU B C 1
ATOM 1776 O O . GLU B 1 22 ? -18.5 17.266 11.992 1 98.62 22 GLU B O 1
ATOM 1781 N N . ILE B 1 23 ? -16.891 18.766 11.758 1 98.75 23 ILE B N 1
ATOM 1782 C CA . ILE B 1 23 ? -16.141 17.984 10.773 1 98.75 23 ILE B CA 1
ATOM 1783 C C . ILE B 1 23 ? -15.695 16.656 11.391 1 98.75 23 ILE B C 1
ATOM 1785 O O . ILE B 1 23 ? -15.906 15.594 10.812 1 98.75 23 ILE B O 1
ATOM 1789 N N . MET B 1 24 ? -15.172 16.75 12.578 1 98.62 24 MET B N 1
ATOM 1790 C CA . MET B 1 24 ? -14.641 15.555 13.234 1 98.62 24 MET B CA 1
ATOM 1791 C C . MET B 1 24 ? -15.758 14.539 13.508 1 98.62 24 MET B C 1
ATOM 1793 O O . MET B 1 24 ? -15.57 13.344 13.312 1 98.62 24 MET B O 1
ATOM 1797 N N . GLU B 1 25 ? -16.828 15.031 13.93 1 98.56 25 GLU B N 1
ATOM 1798 C CA . GLU B 1 25 ? -17.953 14.156 14.242 1 98.56 25 GLU B CA 1
ATOM 1799 C C . GLU B 1 25 ? -18.453 13.438 12.992 1 98.56 25 GLU B C 1
ATOM 1801 O O . GLU B 1 25 ? -18.562 12.211 12.977 1 98.56 25 GLU B O 1
ATOM 1806 N N . LEU B 1 26 ? -18.766 14.148 11.93 1 98.69 26 LEU B N 1
ATOM 1807 C CA . LEU B 1 26 ? -19.266 13.562 10.695 1 98.69 26 LEU B CA 1
ATOM 1808 C C . LEU B 1 26 ? -18.219 12.656 10.062 1 98.69 26 LEU B C 1
ATOM 1810 O O . LEU B 1 26 ? -18.531 11.555 9.609 1 98.69 26 LEU B O 1
ATOM 1814 N N . HIS B 1 27 ? -17 13.172 10.07 1 98.81 27 HIS B N 1
ATOM 1815 C CA . HIS B 1 27 ? -15.875 12.461 9.484 1 98.81 27 HIS B CA 1
ATOM 1816 C C . HIS B 1 27 ? -15.68 11.102 10.141 1 98.81 27 HIS B C 1
ATOM 1818 O O . HIS B 1 27 ? -15.523 10.086 9.453 1 98.81 27 HIS B O 1
ATOM 1824 N N . HIS B 1 28 ? -15.711 11.047 11.438 1 98.62 28 HIS B N 1
ATOM 1825 C CA . HIS B 1 28 ? -15.492 9.828 12.195 1 98.62 28 HIS B CA 1
ATOM 1826 C C . HIS B 1 28 ? -16.75 8.961 12.234 1 98.62 28 HIS B C 1
ATOM 1828 O O . HIS B 1 28 ? -16.719 7.797 11.82 1 98.62 28 HIS B O 1
ATOM 1834 N N . ASP B 1 29 ? -17.891 9.492 12.57 1 98.38 29 ASP B N 1
ATOM 1835 C CA . ASP B 1 29 ? -19.094 8.719 12.891 1 98.38 29 ASP B CA 1
ATOM 1836 C C . ASP B 1 29 ? -19.812 8.273 11.617 1 98.38 29 ASP B C 1
ATOM 1838 O O . ASP B 1 29 ? -20.625 7.355 11.648 1 98.38 29 ASP B O 1
ATOM 1842 N N . LYS B 1 30 ? -19.594 8.992 10.539 1 98.56 30 LYS B N 1
ATOM 1843 C CA . LYS B 1 30 ? -20.312 8.656 9.32 1 98.56 30 LYS B CA 1
ATOM 1844 C C . LYS B 1 30 ? -19.375 8.109 8.25 1 98.56 30 LYS B C 1
ATOM 1846 O O . LYS B 1 30 ? -19.469 6.949 7.855 1 98.56 30 LYS B O 1
ATOM 1851 N N . HIS B 1 31 ? -18.391 8.914 7.836 1 98.75 31 HIS B N 1
ATOM 1852 C CA . HIS B 1 31 ? -17.531 8.508 6.734 1 98.75 31 HIS B CA 1
ATOM 1853 C C . HIS B 1 31 ? -16.672 7.309 7.125 1 98.75 31 HIS B C 1
ATOM 1855 O O . HIS B 1 31 ? -16.688 6.277 6.449 1 98.75 31 HIS B O 1
ATOM 1861 N N . HIS B 1 32 ? -15.898 7.434 8.211 1 98.81 32 HIS B N 1
ATOM 1862 C CA . HIS B 1 32 ? -15.062 6.312 8.633 1 98.81 32 HIS B CA 1
ATOM 1863 C C . HIS B 1 32 ? -15.906 5.078 8.93 1 98.81 32 HIS B C 1
ATOM 1865 O O . HIS B 1 32 ? -15.547 3.967 8.523 1 98.81 32 HIS B O 1
ATOM 1871 N N . LYS B 1 33 ? -17.016 5.293 9.617 1 98.88 33 LYS B N 1
ATOM 1872 C CA . LYS B 1 33 ? -17.906 4.18 9.922 1 98.88 33 LYS B CA 1
ATOM 1873 C C . LYS B 1 33 ? -18.328 3.455 8.648 1 98.88 33 LYS B C 1
ATOM 1875 O O . LYS B 1 33 ? -18.406 2.225 8.625 1 98.88 33 LYS B O 1
ATOM 1880 N N . ALA B 1 34 ? -18.641 4.195 7.602 1 98.88 34 ALA B N 1
ATOM 1881 C CA . ALA B 1 34 ? -19.078 3.604 6.336 1 98.88 34 ALA B CA 1
ATOM 1882 C C . ALA B 1 34 ? -17.984 2.715 5.754 1 98.88 34 ALA B C 1
ATOM 1884 O O . ALA B 1 34 ? -18.266 1.658 5.184 1 98.88 34 ALA B O 1
ATOM 1885 N N . TYR B 1 35 ? -16.75 3.123 5.875 1 98.88 35 TYR B N 1
ATOM 1886 C CA . TYR B 1 35 ? -15.641 2.324 5.363 1 98.88 35 TYR B CA 1
ATOM 1887 C C . TYR B 1 35 ? -15.484 1.032 6.156 1 98.88 35 TYR B C 1
ATOM 1889 O O . TYR B 1 35 ? -15.219 -0.026 5.582 1 98.88 35 TYR B O 1
ATOM 1897 N N . VAL B 1 36 ? -15.641 1.143 7.484 1 98.88 36 VAL B N 1
ATOM 1898 C CA . VAL B 1 36 ? -15.57 -0.032 8.344 1 98.88 36 VAL B CA 1
ATOM 1899 C C . VAL B 1 36 ? -16.656 -1.031 7.945 1 98.88 36 VAL B C 1
ATOM 1901 O O . VAL B 1 36 ? -16.375 -2.211 7.727 1 98.88 36 VAL B O 1
ATOM 1904 N N . ASP B 1 37 ? -17.859 -0.521 7.828 1 98.88 37 ASP B N 1
ATOM 1905 C CA . ASP B 1 37 ? -18.984 -1.373 7.445 1 98.88 37 ASP B CA 1
ATOM 1906 C C . ASP B 1 37 ? -18.766 -1.969 6.055 1 98.88 37 ASP B C 1
ATOM 1908 O O . ASP B 1 37 ? -19.047 -3.148 5.828 1 98.88 37 ASP B O 1
ATOM 1912 N N . GLY B 1 38 ? -18.297 -1.161 5.176 1 98.88 38 GLY B N 1
ATOM 1913 C CA . GLY B 1 38 ? -18.047 -1.619 3.816 1 98.88 38 GLY B CA 1
ATOM 1914 C C . GLY B 1 38 ? -17 -2.705 3.734 1 98.88 38 GLY B C 1
ATOM 1915 O O . GLY B 1 38 ? -17.125 -3.65 2.955 1 98.88 38 GLY B O 1
ATOM 1916 N N . ALA B 1 39 ? -15.961 -2.57 4.48 1 98.81 39 ALA B N 1
ATOM 1917 C CA . ALA B 1 39 ? -14.906 -3.58 4.504 1 98.81 39 ALA B CA 1
ATOM 1918 C C . ALA B 1 39 ? -15.438 -4.922 5 1 98.81 39 ALA B C 1
ATOM 1920 O O . ALA B 1 39 ? -15.148 -5.969 4.414 1 98.81 39 ALA B O 1
ATOM 1921 N N . ASN B 1 40 ? -16.203 -4.84 6.055 1 98.88 40 ASN B N 1
ATOM 1922 C CA . ASN B 1 40 ? -16.812 -6.055 6.59 1 98.88 40 ASN B CA 1
ATOM 1923 C C . ASN B 1 40 ? -17.766 -6.695 5.582 1 98.88 40 ASN B C 1
ATOM 1925 O O . ASN B 1 40 ? -17.75 -7.914 5.406 1 98.88 40 ASN B O 1
ATOM 1929 N N . THR B 1 41 ? -18.531 -5.875 4.938 1 98.88 41 THR B N 1
ATOM 1930 C CA . THR B 1 41 ? -19.453 -6.379 3.926 1 98.88 41 THR B CA 1
ATOM 1931 C C . THR B 1 41 ? -18.688 -7.066 2.795 1 98.88 41 THR B C 1
ATOM 1933 O O . THR B 1 41 ? -19.094 -8.141 2.34 1 98.88 41 THR B O 1
ATOM 1936 N N . ALA B 1 42 ? -17.656 -6.461 2.334 1 98.62 42 ALA B N 1
ATOM 1937 C CA . ALA B 1 42 ? -16.844 -7.035 1.259 1 98.62 42 ALA B CA 1
ATOM 1938 C C . ALA B 1 42 ? -16.266 -8.383 1.672 1 98.62 42 ALA B C 1
ATOM 1940 O O . ALA B 1 42 ? -16.266 -9.336 0.887 1 98.62 42 ALA B O 1
ATOM 1941 N N . LEU B 1 43 ? -15.781 -8.484 2.881 1 98.25 43 LEU B N 1
ATOM 1942 C CA . LEU B 1 43 ? -15.227 -9.742 3.383 1 98.25 43 LEU B CA 1
ATOM 1943 C C . LEU B 1 43 ? -16.281 -10.836 3.412 1 98.25 43 LEU B C 1
ATOM 1945 O O . LEU B 1 43 ? -16.016 -11.977 3.027 1 98.25 43 LEU B O 1
ATOM 1949 N N . ASP B 1 44 ? -17.469 -10.445 3.869 1 98.44 44 ASP B N 1
ATOM 1950 C CA . ASP B 1 44 ? -18.578 -11.398 3.916 1 98.44 44 ASP B CA 1
ATOM 1951 C C . ASP B 1 44 ? -18.922 -11.906 2.518 1 98.44 44 ASP B C 1
ATOM 1953 O O . ASP B 1 44 ? -19.125 -13.109 2.32 1 98.44 44 ASP B O 1
ATOM 1957 N N . LYS B 1 45 ? -18.984 -11.047 1.61 1 98.56 45 LYS B N 1
ATOM 1958 C CA . LYS B 1 45 ? -19.359 -11.414 0.246 1 98.56 45 LYS B CA 1
ATOM 1959 C C . LYS B 1 45 ? -18.266 -12.258 -0.41 1 98.56 45 LYS B C 1
ATOM 1961 O O . LYS B 1 45 ? -18.547 -13.141 -1.217 1 98.56 45 LYS B O 1
ATOM 1966 N N . LEU B 1 46 ? -17.031 -11.984 -0.097 1 98.19 46 LEU B N 1
ATOM 1967 C CA . LEU B 1 46 ? -15.93 -12.805 -0.59 1 98.19 46 LEU B CA 1
ATOM 1968 C C . LEU B 1 46 ? -16 -14.219 -0.017 1 98.19 46 LEU B C 1
ATOM 1970 O O . LEU B 1 46 ? -15.75 -15.195 -0.727 1 98.19 46 LEU B O 1
ATOM 1974 N N . ALA B 1 47 ? -16.328 -14.289 1.229 1 97.69 47 ALA B N 1
ATOM 1975 C CA . ALA B 1 47 ? -16.5 -15.602 1.852 1 97.69 47 ALA B CA 1
ATOM 1976 C C . ALA B 1 47 ? -17.641 -16.375 1.184 1 97.69 47 ALA B C 1
ATOM 1978 O O . ALA B 1 47 ? -17.516 -17.578 0.933 1 97.69 47 ALA B O 1
ATOM 1979 N N . GLU B 1 48 ? -18.688 -15.664 0.904 1 97.88 48 GLU B N 1
ATOM 1980 C CA . GLU B 1 48 ? -19.828 -16.297 0.219 1 97.88 48 GLU B CA 1
ATOM 1981 C C . GLU B 1 48 ? -19.422 -16.797 -1.163 1 97.88 48 GLU B C 1
ATOM 1983 O O . GLU B 1 48 ? -19.828 -17.875 -1.578 1 97.88 48 GLU B O 1
ATOM 1988 N N . ALA B 1 49 ? -18.703 -15.977 -1.869 1 97.5 49 ALA B N 1
ATOM 1989 C CA . ALA B 1 49 ? -18.219 -16.359 -3.195 1 97.5 49 ALA B CA 1
ATOM 1990 C C . ALA B 1 49 ? -17.375 -17.641 -3.127 1 97.5 49 ALA B C 1
ATOM 1992 O O . ALA B 1 49 ? -17.516 -18.531 -3.969 1 97.5 49 ALA B O 1
ATOM 1993 N N . ARG B 1 50 ? -16.516 -17.734 -2.137 1 96.12 50 ARG B N 1
ATOM 1994 C CA . ARG B 1 50 ? -15.688 -18.922 -1.945 1 96.12 50 ARG B CA 1
ATOM 1995 C C . ARG B 1 50 ? -16.547 -20.141 -1.643 1 96.12 50 ARG B C 1
ATOM 1997 O O . ARG B 1 50 ? -16.328 -21.219 -2.223 1 96.12 50 ARG B O 1
ATOM 2004 N N . ASP B 1 51 ? -17.438 -19.969 -0.795 1 95.38 51 ASP B N 1
ATOM 2005 C CA . ASP B 1 51 ? -18.297 -21.062 -0.381 1 95.38 51 ASP B CA 1
ATOM 2006 C C . ASP B 1 51 ? -19.078 -21.625 -1.564 1 95.38 51 ASP B C 1
ATOM 2008 O O . ASP B 1 51 ? -19.297 -22.844 -1.655 1 95.38 51 ASP B O 1
ATOM 2012 N N . LYS B 1 52 ? -19.438 -20.766 -2.424 1 96.75 52 LYS B N 1
ATOM 2013 C CA . LYS B 1 52 ? -20.266 -21.172 -3.559 1 96.75 52 LYS B CA 1
ATOM 2014 C C . LYS B 1 52 ? -19.406 -21.484 -4.781 1 96.75 52 LYS B C 1
ATOM 2016 O O . LYS B 1 52 ? -19.922 -21.875 -5.824 1 96.75 52 LYS B O 1
ATOM 2021 N N . ALA B 1 53 ? -18.125 -21.234 -4.637 1 95.62 53 ALA B N 1
ATOM 2022 C CA . ALA B 1 53 ? -17.203 -21.375 -5.758 1 95.62 53 ALA B CA 1
ATOM 2023 C C . ALA B 1 53 ? -17.672 -20.578 -6.965 1 95.62 53 ALA B C 1
ATOM 2025 O O . ALA B 1 53 ? -17.672 -21.078 -8.094 1 95.62 53 ALA B O 1
ATOM 2026 N N . ASP B 1 54 ? -18.234 -19.438 -6.719 1 96.5 54 ASP B N 1
ATOM 2027 C CA . ASP B 1 54 ? -18.703 -18.484 -7.73 1 96.5 54 ASP B CA 1
ATOM 2028 C C . ASP B 1 54 ? -17.891 -17.188 -7.688 1 96.5 54 ASP B C 1
ATOM 2030 O O . ASP B 1 54 ? -18.188 -16.297 -6.887 1 96.5 54 ASP B O 1
ATOM 2034 N N . PHE B 1 55 ? -17.016 -17.062 -8.633 1 96.56 55 PHE B N 1
ATOM 2035 C CA . PHE B 1 55 ? -16.062 -15.945 -8.586 1 96.56 55 PHE B CA 1
ATOM 2036 C C . PHE B 1 55 ? -16.375 -14.922 -9.68 1 96.56 55 PHE B C 1
ATOM 2038 O O . PHE B 1 55 ? -15.539 -14.094 -10.023 1 96.56 55 PHE B O 1
ATOM 2045 N N . GLY B 1 56 ? -17.578 -14.953 -10.203 1 95.94 56 GLY B N 1
ATOM 2046 C CA . GLY B 1 56 ? -17.984 -14.047 -11.266 1 95.94 56 GLY B CA 1
ATOM 2047 C C . GLY B 1 56 ? -17.859 -12.586 -10.883 1 95.94 56 GLY B C 1
ATOM 2048 O O . GLY B 1 56 ? -17.594 -11.734 -11.727 1 95.94 56 GLY B O 1
ATOM 2049 N N . ALA B 1 57 ? -18 -12.297 -9.602 1 96.81 57 ALA B N 1
ATOM 2050 C CA . ALA B 1 57 ? -18 -10.914 -9.133 1 96.81 57 ALA B CA 1
ATOM 2051 C C . ALA B 1 57 ? -16.688 -10.578 -8.422 1 96.81 57 ALA B C 1
ATOM 2053 O O . ALA B 1 57 ? -16.609 -9.594 -7.676 1 96.81 57 ALA B O 1
ATOM 2054 N N . ILE B 1 58 ? -15.664 -11.32 -8.633 1 97.25 58 ILE B N 1
ATOM 2055 C CA . ILE B 1 58 ? -14.453 -11.234 -7.816 1 97.25 58 ILE B CA 1
ATOM 2056 C C . ILE B 1 58 ? -13.797 -9.867 -8 1 97.25 58 ILE B C 1
ATOM 2058 O O . ILE B 1 58 ? -13.297 -9.281 -7.039 1 97.25 58 ILE B O 1
ATOM 2062 N N . ASN B 1 59 ? -13.781 -9.32 -9.219 1 96.75 59 ASN B N 1
ATOM 2063 C CA . ASN B 1 59 ? -13.188 -8.016 -9.469 1 96.75 59 ASN B CA 1
ATOM 2064 C C . ASN B 1 59 ? -13.867 -6.922 -8.648 1 96.75 59 ASN B C 1
ATOM 2066 O O . ASN B 1 59 ? -13.195 -6.113 -8.008 1 96.75 59 ASN B O 1
ATOM 2070 N N . LYS B 1 60 ? -15.148 -6.953 -8.688 1 97.75 60 LYS B N 1
ATOM 2071 C CA . LYS B 1 60 ? -15.914 -5.957 -7.945 1 97.75 60 LYS B CA 1
ATOM 2072 C C . LYS B 1 60 ? -15.703 -6.105 -6.441 1 97.75 60 LYS B C 1
ATOM 2074 O O . LYS B 1 60 ? -15.531 -5.109 -5.734 1 97.75 60 LYS B O 1
ATOM 2079 N N . LEU B 1 61 ? -15.773 -7.328 -5.945 1 98.19 61 LEU B N 1
ATOM 2080 C CA . LEU B 1 61 ? -15.664 -7.578 -4.512 1 98.19 61 LEU B CA 1
ATOM 2081 C C . LEU B 1 61 ? -14.281 -7.184 -3.998 1 98.19 61 LEU B C 1
ATOM 2083 O O . LEU B 1 61 ? -14.156 -6.613 -2.912 1 98.19 61 LEU B O 1
ATOM 2087 N N . GLU B 1 62 ? -13.273 -7.488 -4.758 1 97.56 62 GLU B N 1
ATOM 2088 C CA . GLU B 1 62 ? -11.922 -7.109 -4.379 1 97.56 62 GLU B CA 1
ATOM 2089 C C . GLU B 1 62 ? -11.742 -5.594 -4.395 1 97.56 62 GLU B C 1
ATOM 2091 O O . GLU B 1 62 ? -11.039 -5.035 -3.555 1 97.56 62 GLU B O 1
ATOM 2096 N N . LYS B 1 63 ? -12.273 -4.949 -5.371 1 98.06 63 LYS B N 1
ATOM 2097 C CA . LYS B 1 63 ? -12.227 -3.488 -5.418 1 98.06 63 LYS B CA 1
ATOM 2098 C C . LYS B 1 63 ? -12.938 -2.877 -4.211 1 98.06 63 LYS B C 1
ATOM 2100 O O . LYS B 1 63 ? -12.445 -1.916 -3.617 1 98.06 63 LYS B O 1
ATOM 2105 N N . ASP B 1 64 ? -14.109 -3.428 -3.885 1 98.69 64 ASP B N 1
ATOM 2106 C CA . ASP B 1 64 ? -14.852 -2.953 -2.719 1 98.69 64 ASP B CA 1
ATOM 2107 C C . ASP B 1 64 ? -14.031 -3.121 -1.442 1 98.69 64 ASP B C 1
ATOM 2109 O O . ASP B 1 64 ? -14 -2.227 -0.594 1 98.69 64 ASP B O 1
ATOM 2113 N N . LEU B 1 65 ? -13.398 -4.273 -1.305 1 98.69 65 LEU B N 1
ATOM 2114 C CA . LEU B 1 65 ? -12.562 -4.5 -0.132 1 98.69 65 LEU B CA 1
ATOM 2115 C C . LEU B 1 65 ? -11.406 -3.506 -0.086 1 98.69 65 LEU B C 1
ATOM 2117 O O . LEU B 1 65 ? -11.148 -2.893 0.954 1 98.69 65 LEU B O 1
ATOM 2121 N N . ALA B 1 66 ? -10.734 -3.311 -1.207 1 98.62 66 ALA B N 1
ATOM 2122 C CA . ALA B 1 66 ? -9.586 -2.414 -1.263 1 98.62 66 ALA B CA 1
ATOM 2123 C C . ALA B 1 66 ? -9.977 -0.994 -0.865 1 98.62 66 ALA B C 1
ATOM 2125 O O . ALA B 1 66 ? -9.305 -0.366 -0.044 1 98.62 66 ALA B O 1
ATOM 2126 N N . PHE B 1 67 ? -11.047 -0.5 -1.392 1 98.75 67 PHE B N 1
ATOM 2127 C CA . PHE B 1 67 ? -11.484 0.867 -1.135 1 98.75 67 PHE B CA 1
ATOM 2128 C C . PHE B 1 67 ? -11.836 1.056 0.335 1 98.75 67 PHE B C 1
ATOM 2130 O O . PHE B 1 67 ? -11.344 1.977 0.987 1 98.75 67 PHE B O 1
ATOM 2137 N N . ASN B 1 68 ? -12.672 0.157 0.795 1 98.88 68 ASN B N 1
ATOM 2138 C CA . ASN B 1 68 ? -13.195 0.336 2.143 1 98.88 68 ASN B CA 1
ATOM 2139 C C . ASN B 1 68 ? -12.141 0.037 3.203 1 98.88 68 ASN B C 1
ATOM 2141 O O . ASN B 1 68 ? -12.055 0.735 4.215 1 98.88 68 ASN B O 1
ATOM 2145 N N . LEU B 1 69 ? -11.367 -0.997 2.988 1 98.81 69 LEU B N 1
ATOM 2146 C CA . LEU B 1 69 ? -10.281 -1.297 3.918 1 98.81 69 LEU B CA 1
ATOM 2147 C C . LEU B 1 69 ? -9.25 -0.172 3.934 1 98.81 69 LEU B C 1
ATOM 2149 O O . LEU B 1 69 ? -8.766 0.218 4.996 1 98.81 69 LEU B O 1
ATOM 2153 N N . ALA B 1 70 ? -8.906 0.337 2.779 1 98.81 70 ALA B N 1
ATOM 2154 C CA . ALA B 1 70 ? -7.973 1.46 2.705 1 98.81 70 ALA B CA 1
ATOM 2155 C C . ALA B 1 70 ? -8.516 2.672 3.459 1 98.81 70 ALA B C 1
ATOM 2157 O O . ALA B 1 70 ? -7.77 3.342 4.184 1 98.81 70 ALA B O 1
ATOM 2158 N N . GLY B 1 71 ? -9.781 2.945 3.225 1 98.88 71 GLY B N 1
ATOM 2159 C CA . GLY B 1 71 ? -10.398 4.016 3.994 1 98.88 71 GLY B CA 1
ATOM 2160 C C . GLY B 1 71 ? -10.273 3.822 5.492 1 98.88 71 GLY B C 1
ATOM 2161 O O . GLY B 1 71 ? -9.984 4.773 6.227 1 98.88 71 GLY B O 1
ATOM 2162 N N . HIS B 1 72 ? -10.531 2.615 5.91 1 98.88 72 HIS B N 1
ATOM 2163 C CA . HIS B 1 72 ? -10.422 2.277 7.324 1 98.88 72 HIS B CA 1
ATOM 2164 C C . HIS B 1 72 ? -8.992 2.432 7.824 1 98.88 72 HIS B C 1
ATOM 2166 O O . HIS B 1 72 ? -8.758 3.062 8.859 1 98.88 72 HIS B O 1
ATOM 2172 N N . VAL B 1 73 ? -8.047 1.917 7.102 1 98.69 73 VAL B N 1
ATOM 2173 C CA . VAL B 1 73 ? -6.641 1.965 7.473 1 98.69 73 VAL B CA 1
ATOM 2174 C C . VAL B 1 73 ? -6.18 3.418 7.562 1 98.69 73 VAL B C 1
ATOM 2176 O O . VAL B 1 73 ? -5.605 3.832 8.57 1 98.69 73 VAL B O 1
ATOM 2179 N N . ASN B 1 74 ? -6.488 4.199 6.551 1 98.81 74 ASN B N 1
ATOM 2180 C CA . ASN B 1 74 ? -6.043 5.586 6.496 1 98.81 74 ASN B CA 1
ATOM 2181 C C . ASN B 1 74 ? -6.578 6.395 7.676 1 98.81 74 ASN B C 1
ATOM 2183 O O . ASN B 1 74 ? -5.832 7.141 8.312 1 98.81 74 ASN B O 1
ATOM 2187 N N . HIS B 1 75 ? -7.852 6.207 7.938 1 98.88 75 HIS B N 1
ATOM 2188 C CA . HIS B 1 75 ? -8.453 6.996 9.008 1 98.88 75 HIS B CA 1
ATOM 2189 C C . HIS B 1 75 ? -7.961 6.539 10.375 1 98.88 75 HIS B C 1
ATOM 2191 O O . HIS B 1 75 ? -7.848 7.348 11.297 1 98.88 75 HIS B O 1
ATOM 2197 N N . SER B 1 76 ? -7.656 5.246 10.484 1 98.5 76 SER B N 1
ATOM 2198 C CA . SER B 1 76 ? -7.113 4.73 11.734 1 98.5 76 SER B CA 1
ATOM 2199 C C . SER B 1 76 ? -5.754 5.348 12.047 1 98.5 76 SER B C 1
ATOM 2201 O O . SER B 1 76 ? -5.375 5.477 13.211 1 98.5 76 SER B O 1
ATOM 2203 N N . VAL B 1 77 ? -5.027 5.715 11.062 1 98.56 77 VAL B N 1
ATOM 2204 C CA . VAL B 1 77 ? -3.766 6.43 11.211 1 98.56 77 VAL B CA 1
ATOM 2205 C C . VAL B 1 77 ? -4.035 7.918 11.43 1 98.56 77 VAL B C 1
ATOM 2207 O O . VAL B 1 77 ? -3.484 8.523 12.352 1 98.56 77 VAL B O 1
ATOM 2210 N N . PHE B 1 78 ? -4.934 8.508 10.68 1 98.88 78 PHE B N 1
ATOM 2211 C CA . PHE B 1 78 ? -5.227 9.938 10.578 1 98.88 78 PHE B CA 1
ATOM 2212 C C . PHE B 1 78 ? -5.629 10.508 11.93 1 98.88 78 PHE B C 1
ATOM 2214 O O . PHE B 1 78 ? -5.125 11.555 12.344 1 98.88 78 PHE B O 1
ATOM 2221 N N . TRP B 1 79 ? -6.508 9.789 12.617 1 98.81 79 TRP B N 1
ATOM 2222 C CA . TRP B 1 79 ? -6.996 10.297 13.891 1 98.81 79 TRP B CA 1
ATOM 2223 C C . TRP B 1 79 ? -5.863 10.414 14.906 1 98.81 79 TRP B C 1
ATOM 2225 O O . TRP B 1 79 ? -5.777 11.398 15.641 1 98.81 79 TRP B O 1
ATOM 2235 N N . LYS B 1 80 ? -5.012 9.461 14.898 1 98.56 80 LYS B N 1
ATOM 2236 C CA . LYS B 1 80 ? -3.938 9.422 15.891 1 98.56 80 LYS B CA 1
ATOM 2237 C C . LYS B 1 80 ? -2.809 10.375 15.516 1 98.56 80 LYS B C 1
ATOM 2239 O O . LYS B 1 80 ? -2.039 10.805 16.375 1 98.56 80 LYS B O 1
ATOM 2244 N N . ASN B 1 81 ? -2.734 10.727 14.25 1 98.75 81 ASN B N 1
ATOM 2245 C CA . ASN B 1 81 ? -1.716 11.641 13.742 1 98.75 81 ASN B CA 1
ATOM 2246 C C . ASN B 1 81 ? -2.027 13.094 14.117 1 98.75 81 ASN B C 1
ATOM 2248 O O . ASN B 1 81 ? -1.252 13.992 13.805 1 98.75 81 ASN B O 1
ATOM 2252 N N . MET B 1 82 ? -3.127 13.273 14.75 1 98.75 82 MET B N 1
ATOM 2253 C CA . MET B 1 82 ? -3.512 14.609 15.203 1 98.75 82 MET B CA 1
ATOM 2254 C C . MET B 1 82 ? -3.703 14.641 16.719 1 98.75 82 MET B C 1
ATOM 2256 O O . MET B 1 82 ? -4.008 13.617 17.328 1 98.75 82 MET B O 1
ATOM 2260 N N . ALA B 1 83 ? -3.533 15.805 17.234 1 97.19 83 ALA B N 1
ATOM 2261 C CA . ALA B 1 83 ? -3.756 16.062 18.656 1 97.19 83 ALA B CA 1
ATOM 2262 C C . ALA B 1 83 ? -3.961 17.547 18.922 1 97.19 83 ALA B C 1
ATOM 2264 O O . ALA B 1 83 ? -3.59 18.391 18.094 1 97.19 83 ALA B O 1
ATOM 2265 N N . PRO B 1 84 ? -4.598 17.859 20.078 1 97.5 84 PRO B N 1
ATO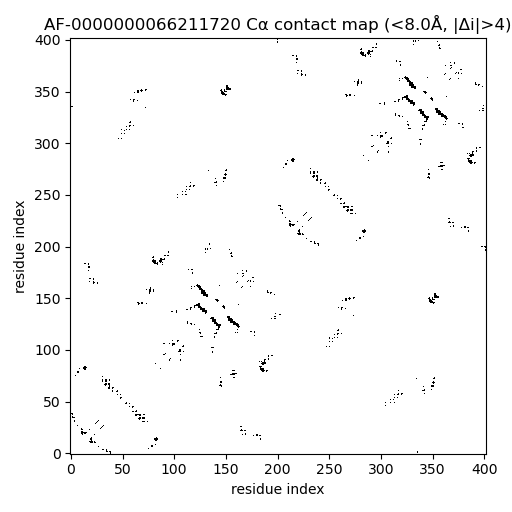M 2266 C CA . PRO B 1 84 ? -4.75 19.281 20.391 1 97.5 84 PRO B CA 1
ATOM 2267 C C . PRO B 1 84 ? -3.422 20.031 20.391 1 97.5 84 PRO B C 1
ATOM 2269 O O . PRO B 1 84 ? -2.4 19.5 20.828 1 97.5 84 PRO B O 1
ATOM 2272 N N . LYS B 1 85 ? -3.514 21.234 19.891 1 95.88 85 LYS B N 1
ATOM 2273 C CA . LYS B 1 85 ? -2.295 22.031 19.875 1 95.88 85 LYS B CA 1
ATOM 2274 C C . LYS B 1 85 ? -1.674 22.109 21.266 1 95.88 85 LYS B C 1
ATOM 2276 O O . LYS B 1 85 ? -2.379 22.297 22.266 1 95.88 85 LYS B O 1
ATOM 2281 N N . GLY B 1 86 ? -0.353 21.938 21.359 1 94.06 86 GLY B N 1
ATOM 2282 C CA . GLY B 1 86 ? 0.366 22.031 22.625 1 94.06 86 GLY B CA 1
ATOM 2283 C C . GLY B 1 86 ? 0.469 20.703 23.359 1 94.06 86 GLY B C 1
ATOM 2284 O O . GLY B 1 86 ? 1.208 20.578 24.328 1 94.06 86 GLY B O 1
ATOM 2285 N N . SER B 1 87 ? -0.239 19.672 22.891 1 95.44 87 SER B N 1
ATOM 2286 C CA . SER B 1 87 ? -0.238 18.375 23.562 1 95.44 87 SER B CA 1
ATOM 2287 C C . SER B 1 87 ? 0.908 17.5 23.062 1 95.44 87 SER B C 1
ATOM 2289 O O . SER B 1 87 ? 1.184 16.438 23.641 1 95.44 87 SER B O 1
ATOM 2291 N N . ALA B 1 88 ? 1.59 17.875 22.031 1 93.44 88 ALA B N 1
ATOM 2292 C CA . ALA B 1 88 ? 2.77 17.219 21.469 1 93.44 88 ALA B CA 1
ATOM 2293 C C . ALA B 1 88 ? 3.777 18.25 20.969 1 93.44 88 ALA B C 1
ATOM 2295 O O . ALA B 1 88 ? 3.449 19.422 20.812 1 93.44 88 ALA B O 1
ATOM 2296 N N . PRO B 1 89 ? 5.012 17.703 20.719 1 95.94 89 PRO B N 1
ATOM 2297 C CA . PRO B 1 89 ? 5.98 18.641 20.156 1 95.94 89 PRO B CA 1
ATOM 2298 C C . PRO B 1 89 ? 5.523 19.219 18.828 1 95.94 89 PRO B C 1
ATOM 2300 O O . PRO B 1 89 ? 4.797 18.562 18.078 1 95.94 89 PRO B O 1
ATOM 2303 N N . GLU B 1 90 ? 5.961 20.422 18.547 1 94.88 90 GLU B N 1
ATOM 2304 C CA . GLU B 1 90 ? 5.559 21.109 17.328 1 94.88 90 GLU B CA 1
ATOM 2305 C C . GLU B 1 90 ? 6.367 20.625 16.125 1 94.88 90 GLU B C 1
ATOM 2307 O O . GLU B 1 90 ? 6.047 20.953 14.984 1 94.88 90 GLU B O 1
ATOM 2312 N N . ARG B 1 91 ? 7.469 19.859 16.438 1 96.5 91 ARG B N 1
ATOM 2313 C CA . ARG B 1 91 ? 8.336 19.281 15.422 1 96.5 91 ARG B CA 1
ATOM 2314 C C . ARG B 1 91 ? 8.82 17.891 15.844 1 96.5 91 ARG B C 1
ATOM 2316 O O . ARG B 1 91 ? 8.844 17.578 17.031 1 96.5 91 ARG B O 1
ATOM 2323 N N . PRO B 1 92 ? 9.117 17.109 14.781 1 96.88 92 PRO B N 1
ATOM 2324 C CA . PRO B 1 92 ? 9.727 15.828 15.156 1 96.88 92 PRO B CA 1
ATOM 2325 C C . PRO B 1 92 ? 11.039 16 15.922 1 96.88 92 PRO B C 1
ATOM 2327 O O . PRO B 1 92 ? 11.82 16.906 15.617 1 96.88 92 PRO B O 1
ATOM 2330 N N . THR B 1 93 ? 11.242 15.141 16.875 1 93.31 93 THR B N 1
ATOM 2331 C CA . THR B 1 93 ? 12.453 15.18 17.688 1 93.31 93 THR B CA 1
ATOM 2332 C C . THR B 1 93 ? 13.188 13.844 17.625 1 93.31 93 THR B C 1
ATOM 2334 O O . THR B 1 93 ? 12.734 12.914 16.969 1 93.31 93 THR B O 1
ATOM 2337 N N . ASP B 1 94 ? 14.359 13.797 18.125 1 95.06 94 ASP B N 1
ATOM 2338 C CA . ASP B 1 94 ? 15.133 12.578 18.328 1 95.06 94 ASP B CA 1
ATOM 2339 C C . ASP B 1 94 ? 15.305 11.82 17.016 1 95.06 94 ASP B C 1
ATOM 2341 O O . ASP B 1 94 ? 15.68 12.406 16 1 95.06 94 ASP B O 1
ATOM 2345 N N . GLU B 1 95 ? 15.055 10.57 17.031 1 97.38 95 GLU B N 1
ATOM 2346 C CA . GLU B 1 95 ? 15.367 9.719 15.883 1 97.38 95 GLU B CA 1
ATOM 2347 C C . GLU B 1 95 ? 14.578 10.133 14.648 1 97.38 95 GLU B C 1
ATOM 2349 O O . GLU B 1 95 ? 15.102 10.125 13.531 1 97.38 95 GLU B O 1
ATOM 2354 N N . LEU B 1 96 ? 13.32 10.477 14.859 1 98.31 96 LEU B N 1
ATOM 2355 C CA . LEU B 1 96 ? 12.516 10.914 13.727 1 98.31 96 LEU B CA 1
ATOM 2356 C C . LEU B 1 96 ? 13.039 12.234 13.164 1 98.31 96 LEU B C 1
ATOM 2358 O O . LEU B 1 96 ? 13.109 12.414 11.945 1 98.31 96 LEU B O 1
ATOM 2362 N N . GLY B 1 97 ? 13.312 13.195 14.031 1 98.19 97 GLY B N 1
ATOM 2363 C CA . GLY B 1 97 ? 13.891 14.445 13.578 1 98.19 97 GLY B CA 1
ATOM 2364 C C . GLY B 1 97 ? 15.164 14.258 12.773 1 98.19 97 GLY B C 1
ATOM 2365 O O . GLY B 1 97 ? 15.328 14.875 11.719 1 98.19 97 GLY B O 1
ATOM 2366 N N . ALA B 1 98 ? 16.047 13.406 13.258 1 98.31 98 ALA B N 1
ATOM 2367 C CA . ALA B 1 98 ? 17.312 13.117 12.57 1 98.31 98 ALA B CA 1
ATOM 2368 C C . ALA B 1 98 ? 17.047 12.484 11.203 1 98.31 98 ALA B C 1
ATOM 2370 O O . ALA B 1 98 ? 17.75 12.797 10.227 1 98.31 98 ALA B O 1
ATOM 2371 N N . ALA B 1 99 ? 16.109 11.609 11.148 1 98.31 99 ALA B N 1
ATOM 2372 C CA . ALA B 1 99 ? 15.781 10.945 9.891 1 98.31 99 ALA B CA 1
ATOM 2373 C C . ALA B 1 99 ? 15.234 11.953 8.875 1 98.31 99 ALA B C 1
ATOM 2375 O O . ALA B 1 99 ? 15.594 11.906 7.695 1 98.31 99 ALA B O 1
ATOM 2376 N N . ILE B 1 100 ? 14.352 12.789 9.328 1 98.44 100 ILE B N 1
ATOM 2377 C CA . ILE B 1 100 ? 13.797 13.805 8.445 1 98.44 100 ILE B CA 1
ATOM 2378 C C . ILE B 1 100 ? 14.914 14.695 7.914 1 98.44 100 ILE B C 1
ATOM 2380 O O . ILE B 1 100 ? 14.945 15.016 6.723 1 98.44 100 ILE B O 1
ATOM 2384 N N . ASP B 1 101 ? 15.82 15.062 8.75 1 97.94 101 ASP B N 1
ATOM 2385 C CA . ASP B 1 101 ? 16.969 15.836 8.297 1 97.94 101 ASP B CA 1
ATOM 2386 C C . ASP B 1 101 ? 17.781 15.055 7.277 1 97.94 101 ASP B C 1
ATOM 2388 O O . ASP B 1 101 ? 18.281 15.625 6.301 1 97.94 101 ASP B O 1
ATOM 2392 N N . GLU B 1 102 ? 17.938 13.852 7.5 1 97.69 102 GLU B N 1
ATOM 2393 C CA . GLU B 1 102 ? 18.734 12.992 6.617 1 97.69 102 GLU B CA 1
ATOM 2394 C C . GLU B 1 102 ? 18.094 12.891 5.234 1 97.69 102 GLU B C 1
ATOM 2396 O O . GLU B 1 102 ? 18.781 13.062 4.219 1 97.69 102 GLU B O 1
ATOM 2401 N N . PHE B 1 103 ? 16.828 12.672 5.207 1 97.88 103 PHE B N 1
ATOM 2402 C CA . PHE B 1 103 ? 16.219 12.297 3.934 1 97.88 103 PHE B CA 1
ATOM 2403 C C . PHE B 1 103 ? 15.672 13.523 3.211 1 97.88 103 PHE B C 1
ATOM 2405 O O . PHE B 1 103 ? 15.5 13.508 1.99 1 97.88 103 PHE B O 1
ATOM 2412 N N . PHE B 1 104 ? 15.422 14.586 3.971 1 98.19 104 PHE B N 1
ATOM 2413 C CA . PHE B 1 104 ? 14.789 15.734 3.34 1 98.19 104 PHE B CA 1
ATOM 2414 C C . PHE B 1 104 ? 15.672 16.969 3.467 1 98.19 104 PHE B C 1
ATOM 2416 O O . PHE B 1 104 ? 15.375 18.016 2.881 1 98.19 104 PHE B O 1
ATOM 2423 N N . GLY B 1 105 ? 16.734 16.906 4.219 1 97.31 105 GLY B N 1
ATOM 2424 C CA . GLY B 1 105 ? 17.609 18.047 4.473 1 97.31 105 GLY B CA 1
ATOM 2425 C C . GLY B 1 105 ? 17.219 18.828 5.711 1 97.31 105 GLY B C 1
ATOM 2426 O O . GLY B 1 105 ? 18.078 19.234 6.488 1 97.31 105 GLY B O 1
ATOM 2427 N N . SER B 1 106 ? 15.93 19.078 5.871 1 97.25 106 SER B N 1
ATOM 2428 C CA . SER B 1 106 ? 15.406 19.766 7.043 1 97.25 106 SER B CA 1
ATOM 2429 C C . SER B 1 106 ? 13.914 19.484 7.223 1 97.25 106 SER B C 1
ATOM 2431 O O . SER B 1 106 ? 13.242 19.031 6.297 1 97.25 106 SER B O 1
ATOM 2433 N N . PHE B 1 107 ? 13.484 19.797 8.43 1 98.06 107 PHE B N 1
ATOM 2434 C CA . PHE B 1 107 ? 12.055 19.734 8.703 1 98.06 107 PHE B CA 1
ATOM 2435 C C . PHE B 1 107 ? 11.281 20.656 7.773 1 98.06 107 PHE B C 1
ATOM 2437 O O . PHE B 1 107 ? 10.227 20.281 7.25 1 98.06 107 PHE B O 1
ATOM 2444 N N . ASP B 1 108 ? 11.773 21.859 7.574 1 97.56 108 ASP B N 1
ATOM 2445 C CA . ASP B 1 108 ? 11.094 22.844 6.734 1 97.56 108 ASP B CA 1
ATOM 2446 C C . ASP B 1 108 ? 10.984 22.359 5.293 1 97.56 108 ASP B C 1
ATOM 2448 O O . ASP B 1 108 ? 9.969 22.578 4.629 1 97.56 108 ASP B O 1
ATOM 2452 N N . ASN B 1 109 ? 12.039 21.719 4.793 1 97.56 109 ASN B N 1
ATOM 2453 C CA . ASN B 1 109 ? 12 21.125 3.457 1 97.56 109 ASN B CA 1
ATOM 2454 C C . ASN B 1 109 ? 10.938 20.047 3.346 1 97.56 109 ASN B C 1
ATOM 2456 O O . ASN B 1 109 ? 10.172 20.016 2.379 1 97.56 109 ASN B O 1
ATOM 2460 N N . MET B 1 110 ? 10.961 19.188 4.352 1 98.31 110 MET B N 1
ATOM 2461 C CA . MET B 1 110 ? 9.969 18.109 4.367 1 98.31 110 MET B CA 1
ATOM 2462 C C . MET B 1 110 ? 8.555 18.688 4.387 1 98.31 110 MET B C 1
ATOM 2464 O O . MET B 1 110 ? 7.699 18.266 3.607 1 98.31 110 MET B O 1
ATOM 2468 N N . LYS B 1 111 ? 8.32 19.625 5.254 1 98.31 111 LYS B N 1
ATOM 2469 C CA . LYS B 1 111 ? 7.008 20.25 5.41 1 98.31 111 LYS B CA 1
ATOM 2470 C C . LYS B 1 111 ? 6.559 20.906 4.113 1 98.31 11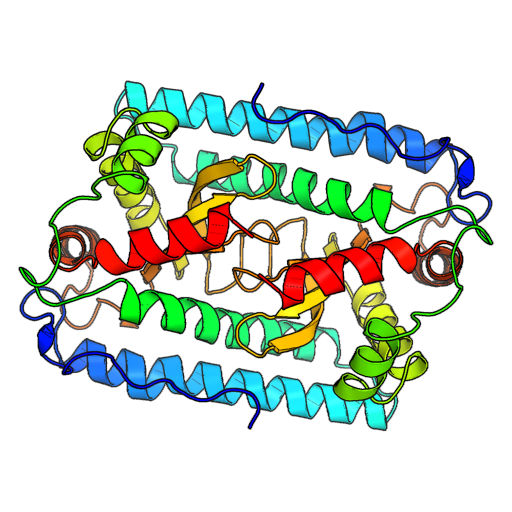1 LYS B C 1
ATOM 2472 O O . LYS B 1 111 ? 5.398 20.797 3.713 1 98.31 111 LYS B O 1
ATOM 2477 N N . ALA B 1 112 ? 7.461 21.594 3.475 1 98.12 112 ALA B N 1
ATOM 2478 C CA . ALA B 1 112 ? 7.141 22.266 2.219 1 98.12 112 ALA B CA 1
ATOM 2479 C C . ALA B 1 112 ? 6.742 21.266 1.143 1 98.12 112 ALA B C 1
ATOM 2481 O O . ALA B 1 112 ? 5.746 21.469 0.442 1 98.12 112 ALA B O 1
ATOM 2482 N N . GLN B 1 113 ? 7.516 20.266 1.001 1 98.19 113 GLN B N 1
ATOM 2483 C CA . GLN B 1 113 ? 7.215 19.234 0.01 1 98.19 113 GLN B CA 1
ATOM 2484 C C . GLN B 1 113 ? 5.887 18.547 0.316 1 98.19 113 GLN B C 1
ATOM 2486 O O . GLN B 1 113 ? 5.074 18.328 -0.584 1 98.19 113 GLN B O 1
ATOM 2491 N N . PHE B 1 114 ? 5.691 18.172 1.555 1 98.56 114 PHE B N 1
ATOM 2492 C CA . PHE B 1 114 ? 4.453 17.531 1.985 1 98.56 114 PHE B CA 1
ATOM 2493 C C . PHE B 1 114 ? 3.25 18.422 1.686 1 98.56 114 PHE B C 1
ATOM 2495 O O . PHE B 1 114 ? 2.24 17.953 1.161 1 98.56 114 PHE B O 1
ATOM 2502 N N . THR B 1 115 ? 3.391 19.641 2.012 1 98.56 115 THR B N 1
ATOM 2503 C CA . THR B 1 115 ? 2.312 20.609 1.787 1 98.56 115 THR B CA 1
ATOM 2504 C C . THR B 1 115 ? 2 20.719 0.299 1 98.56 115 THR B C 1
ATOM 2506 O O . THR B 1 115 ? 0.833 20.75 -0.096 1 98.56 115 THR B O 1
ATOM 2509 N N . ALA B 1 116 ? 3.029 20.797 -0.505 1 98.12 116 ALA B N 1
ATOM 2510 C CA . ALA B 1 116 ? 2.84 20.859 -1.952 1 98.12 116 ALA B CA 1
ATOM 2511 C C . ALA B 1 116 ? 2.129 19.609 -2.463 1 98.12 116 ALA B C 1
ATOM 2513 O O . ALA B 1 116 ? 1.237 19.703 -3.311 1 98.12 116 ALA B O 1
ATOM 2514 N N . ALA B 1 117 ? 2.551 18.469 -1.952 1 97.81 117 ALA B N 1
ATOM 2515 C CA . ALA B 1 117 ? 1.908 17.219 -2.322 1 97.81 117 ALA B CA 1
ATOM 2516 C C . ALA B 1 117 ? 0.429 17.219 -1.95 1 97.81 117 ALA B C 1
ATOM 2518 O O . ALA B 1 117 ? -0.423 16.844 -2.756 1 97.81 117 ALA B O 1
ATOM 2519 N N . ALA B 1 118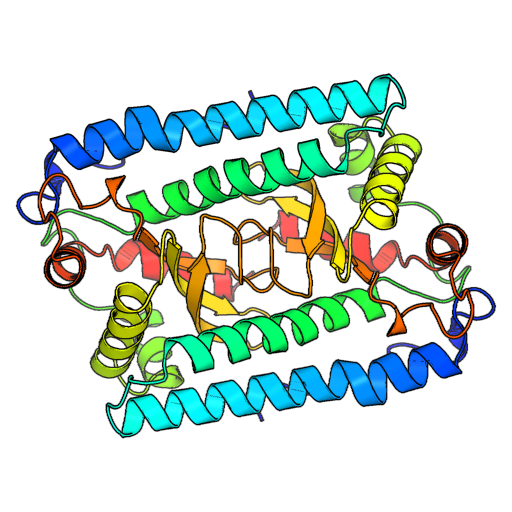 ? 0.151 17.656 -0.78 1 98.44 118 ALA B N 1
ATOM 2520 C CA . ALA B 1 118 ? -1.223 17.672 -0.283 1 98.44 118 ALA B CA 1
ATOM 2521 C C . ALA B 1 118 ? -2.09 18.609 -1.118 1 98.44 118 ALA B C 1
ATOM 2523 O O . ALA B 1 118 ? -3.17 18.234 -1.572 1 98.44 118 ALA B O 1
ATOM 2524 N N . THR B 1 119 ? -1.625 19.781 -1.339 1 97.62 119 THR B N 1
ATOM 2525 C CA . THR B 1 119 ? -2.424 20.812 -2.01 1 97.62 119 THR B CA 1
ATOM 2526 C C . THR B 1 119 ? -2.51 20.531 -3.508 1 97.62 119 THR B C 1
ATOM 2528 O O . THR B 1 119 ? -3.41 21.031 -4.188 1 97.62 119 THR B O 1
ATOM 2531 N N . GLY B 1 120 ? -1.586 19.766 -4.004 1 96.62 120 GLY B N 1
ATOM 2532 C CA . GLY B 1 120 ? -1.547 19.469 -5.43 1 96.62 120 GLY B CA 1
ATOM 2533 C C . GLY B 1 120 ? -2.428 18.297 -5.824 1 96.62 120 GLY B C 1
ATOM 2534 O O . GLY B 1 120 ? -2.561 17.984 -7.008 1 96.62 120 GLY B O 1
ATOM 2535 N N . ILE B 1 121 ? -3.057 17.625 -4.895 1 97.12 121 ILE B N 1
ATOM 2536 C CA . ILE B 1 121 ? -3.92 16.484 -5.176 1 97.12 121 ILE B CA 1
ATOM 2537 C C . ILE B 1 121 ? -5.109 16.938 -6.023 1 97.12 121 ILE B C 1
ATOM 2539 O O . ILE B 1 121 ? -5.797 17.891 -5.68 1 97.12 121 ILE B O 1
ATOM 2543 N N . GLN B 1 122 ? -5.289 16.266 -7.102 1 93.75 122 GLN B N 1
ATOM 2544 C CA . GLN B 1 122 ? -6.441 16.469 -7.973 1 93.75 122 GLN B CA 1
ATOM 2545 C C . GLN B 1 122 ? -7.562 15.484 -7.645 1 93.75 122 GLN B C 1
ATOM 2547 O O . GLN B 1 122 ? -7.406 14.281 -7.828 1 93.75 122 GLN B O 1
ATOM 2552 N N . GLY B 1 123 ? -8.656 16.016 -7.148 1 95.06 123 GLY B N 1
ATOM 2553 C CA . GLY B 1 123 ? -9.727 15.156 -6.676 1 95.06 123 GLY B CA 1
ATOM 2554 C C . GLY B 1 123 ? -9.531 14.695 -5.242 1 95.06 123 GLY B C 1
ATOM 2555 O O . GLY B 1 123 ? -8.922 15.406 -4.438 1 95.06 123 GLY B O 1
ATOM 2556 N N . SER B 1 124 ? -10.133 13.57 -4.91 1 97.56 124 SER B N 1
ATOM 2557 C CA . SER B 1 124 ? -9.992 13.031 -3.562 1 97.56 124 SER B CA 1
ATOM 2558 C C . SER B 1 124 ? -8.656 12.328 -3.383 1 97.56 124 SER B C 1
ATOM 2560 O O . SER B 1 124 ? -8.148 11.695 -4.316 1 97.56 124 SER B O 1
ATOM 2562 N N . GLY B 1 125 ? -8.164 12.445 -2.156 1 98.44 125 GLY B N 1
ATOM 2563 C CA . GLY B 1 125 ? -6.918 11.734 -1.923 1 98.44 125 GLY B CA 1
ATOM 2564 C C . GLY B 1 125 ? -6.293 12.055 -0.577 1 98.44 125 GLY B C 1
ATOM 2565 O O . GLY B 1 125 ? -6.984 12.484 0.349 1 98.44 125 GLY B O 1
ATOM 2566 N N . TRP B 1 126 ? -5.004 11.688 -0.485 1 98.81 126 TRP B N 1
ATOM 2567 C CA . TRP B 1 126 ? -4.23 11.797 0.748 1 98.81 126 TRP B CA 1
ATOM 2568 C C . TRP B 1 126 ? -2.783 12.172 0.451 1 98.81 126 TRP B C 1
ATOM 2570 O O . TRP B 1 126 ? -2.234 11.789 -0.585 1 98.81 126 TRP B O 1
ATOM 2580 N N . ALA B 1 127 ? -2.178 12.938 1.28 1 98.75 127 ALA B N 1
ATOM 2581 C CA . ALA B 1 127 ? -0.725 13.07 1.358 1 98.75 127 ALA B CA 1
ATOM 2582 C C . ALA B 1 127 ? -0.167 12.297 2.551 1 98.75 127 ALA B C 1
ATOM 2584 O O . ALA B 1 127 ? -0.776 12.273 3.621 1 98.75 127 ALA B O 1
ATOM 2585 N N . SER B 1 128 ? 1.016 11.703 2.355 1 98.69 128 SER B N 1
ATOM 2586 C CA . SER B 1 128 ? 1.523 10.844 3.418 1 98.69 128 SER B CA 1
ATOM 2587 C C . SER B 1 128 ? 3.047 10.883 3.48 1 98.69 128 SER B C 1
ATOM 2589 O O . SER B 1 128 ? 3.713 10.977 2.449 1 98.69 128 SER B O 1
ATOM 2591 N N . LEU B 1 129 ? 3.576 10.93 4.711 1 98.69 129 LEU B N 1
ATOM 2592 C CA . LEU B 1 129 ? 4.914 10.43 5 1 98.69 129 LEU B CA 1
ATOM 2593 C C . LEU B 1 129 ? 4.891 8.922 5.242 1 98.69 129 LEU B C 1
ATOM 2595 O O . LEU B 1 129 ? 4.094 8.43 6.047 1 98.69 129 LEU B O 1
ATOM 2599 N N . VAL B 1 130 ? 5.766 8.195 4.539 1 98.44 130 VAL B N 1
ATOM 2600 C CA . VAL B 1 130 ? 5.742 6.738 4.672 1 98.44 130 VAL B CA 1
ATOM 2601 C C . VAL B 1 130 ? 7.152 6.219 4.918 1 98.44 130 VAL B C 1
ATOM 2603 O O . VAL B 1 130 ? 8.133 6.852 4.523 1 98.44 130 VAL B O 1
ATOM 2606 N N . TRP B 1 131 ? 7.25 5.152 5.652 1 98.25 131 TRP B N 1
ATOM 2607 C CA . TRP B 1 131 ? 8.469 4.355 5.695 1 98.25 131 TRP B CA 1
ATOM 2608 C C . TRP B 1 131 ? 8.5 3.344 4.555 1 98.25 131 TRP B C 1
ATOM 2610 O O . TRP B 1 131 ? 7.535 2.605 4.344 1 98.25 131 TRP B O 1
ATOM 2620 N N . ASP B 1 132 ? 9.453 3.389 3.793 1 97.44 132 ASP B N 1
ATOM 2621 C CA . ASP B 1 132 ? 9.75 2.428 2.736 1 97.44 132 ASP B CA 1
ATOM 2622 C C . ASP B 1 132 ? 10.719 1.356 3.223 1 97.44 132 ASP B C 1
ATOM 2624 O O . ASP B 1 132 ? 11.938 1.581 3.258 1 97.44 132 ASP B O 1
ATOM 2628 N N . PRO B 1 133 ? 10.227 0.195 3.486 1 96.06 133 PRO B N 1
ATOM 2629 C CA . PRO B 1 133 ? 11.109 -0.821 4.07 1 96.06 133 PRO B CA 1
ATOM 2630 C C . PRO B 1 133 ? 12.211 -1.268 3.111 1 96.06 133 PRO B C 1
ATOM 2632 O O . PRO B 1 133 ? 13.289 -1.668 3.553 1 96.06 133 PRO B O 1
ATOM 2635 N N . LEU B 1 134 ? 11.977 -1.223 1.881 1 96.19 134 LEU B N 1
ATOM 2636 C CA . LEU B 1 134 ? 12.969 -1.663 0.904 1 96.19 134 LEU B CA 1
ATOM 2637 C C . LEU B 1 134 ? 14.141 -0.688 0.836 1 96.19 134 LEU B C 1
ATOM 2639 O O . LEU B 1 134 ? 15.297 -1.102 0.851 1 96.19 134 LEU B O 1
ATOM 2643 N N . GLY B 1 135 ? 13.781 0.572 0.768 1 96.81 135 GLY B N 1
ATOM 2644 C CA . GLY B 1 135 ? 14.805 1.6 0.685 1 96.81 135 GLY B CA 1
ATOM 2645 C C . GLY B 1 135 ? 15.312 2.045 2.043 1 96.81 135 GLY B C 1
ATOM 2646 O O . GLY B 1 135 ? 16.297 2.787 2.129 1 96.81 135 GLY B O 1
ATOM 2647 N N . LYS B 1 136 ? 14.633 1.618 3.094 1 97.19 136 LYS B N 1
ATOM 2648 C CA . LYS B 1 136 ? 14.945 2.029 4.461 1 97.19 136 LYS B CA 1
ATOM 2649 C C . LYS B 1 136 ? 15.023 3.549 4.574 1 97.19 136 LYS B C 1
ATOM 2651 O O . LYS B 1 136 ? 16.016 4.09 5.074 1 97.19 136 LYS B O 1
ATOM 2656 N N . ARG B 1 137 ? 13.984 4.141 4.199 1 98 137 ARG B N 1
ATOM 2657 C CA . ARG B 1 137 ? 13.945 5.602 4.195 1 98 137 ARG B CA 1
ATOM 2658 C C . ARG B 1 137 ? 12.516 6.113 4.309 1 98 137 ARG B C 1
ATOM 2660 O O . ARG B 1 137 ? 11.562 5.355 4.125 1 98 137 ARG B O 1
ATOM 2667 N N . ILE B 1 138 ? 12.406 7.426 4.535 1 98.56 138 ILE B N 1
ATOM 2668 C CA . ILE B 1 138 ? 11.109 8.102 4.562 1 98.56 138 ILE B CA 1
ATOM 2669 C C . ILE B 1 138 ? 10.867 8.797 3.227 1 98.56 138 ILE B C 1
ATOM 2671 O O . ILE B 1 138 ? 11.75 9.461 2.691 1 98.56 138 ILE B O 1
ATOM 2675 N N . ASN B 1 139 ? 9.711 8.594 2.654 1 98.31 139 ASN B N 1
ATOM 2676 C CA . ASN B 1 139 ? 9.273 9.281 1.443 1 98.31 139 ASN B CA 1
ATOM 2677 C C . ASN B 1 139 ? 7.953 10.016 1.662 1 98.31 139 ASN B C 1
ATOM 2679 O O . ASN B 1 139 ? 7.164 9.648 2.535 1 98.31 139 ASN B O 1
ATOM 2683 N N . THR B 1 140 ? 7.715 11.062 0.937 1 98 140 THR B N 1
ATOM 2684 C CA . THR B 1 140 ? 6.371 11.602 0.767 1 98 140 THR B CA 1
ATOM 2685 C C . THR B 1 140 ? 5.656 10.914 -0.397 1 98 140 THR B C 1
ATOM 2687 O O . THR B 1 140 ? 6.273 10.633 -1.427 1 98 140 THR B O 1
ATOM 2690 N N . LEU B 1 141 ? 4.418 10.656 -0.211 1 97.12 141 LEU B N 1
ATOM 2691 C CA . LEU B 1 141 ? 3.576 10.125 -1.276 1 97.12 141 LEU B CA 1
ATOM 2692 C C . LEU B 1 141 ? 2.24 10.859 -1.327 1 97.12 141 LEU B C 1
ATOM 2694 O O . LEU B 1 141 ? 1.71 11.266 -0.29 1 97.12 141 LEU B O 1
ATOM 2698 N N . GLN B 1 142 ? 1.758 10.961 -2.525 1 97.19 142 GLN B N 1
ATOM 2699 C CA . GLN B 1 142 ? 0.377 11.352 -2.793 1 97.19 142 GLN B CA 1
ATOM 2700 C C . GLN B 1 142 ? -0.421 10.188 -3.367 1 97.19 142 GLN B C 1
ATOM 2702 O O . GLN B 1 142 ? 0.057 9.477 -4.254 1 97.19 142 GLN B O 1
ATOM 2707 N N . PHE B 1 143 ? -1.585 9.969 -2.766 1 96.88 143 PHE B N 1
ATOM 2708 C CA . PHE B 1 143 ? -2.385 8.914 -3.367 1 96.88 143 PHE B CA 1
ATOM 2709 C C . PHE B 1 143 ? -3.857 9.305 -3.412 1 96.88 143 PHE B C 1
ATOM 2711 O O . PHE B 1 143 ? -4.281 10.227 -2.715 1 96.88 143 PHE B O 1
ATOM 2718 N N . TYR B 1 144 ? -4.598 8.734 -4.32 1 97.75 144 TYR B N 1
ATOM 2719 C CA . TYR B 1 144 ? -5.922 9.18 -4.738 1 97.75 144 TYR B CA 1
ATOM 2720 C C . TYR B 1 144 ? -7.008 8.258 -4.184 1 97.75 144 TYR B C 1
ATOM 2722 O O . TYR B 1 144 ? -6.766 7.07 -3.957 1 97.75 144 TYR B O 1
ATOM 2730 N N . ASP B 1 145 ? -8.109 8.898 -3.988 1 97.62 145 ASP B N 1
ATOM 2731 C CA . ASP B 1 145 ? -9.125 8.188 -3.219 1 97.62 145 ASP B CA 1
ATOM 2732 C C . ASP B 1 145 ? -8.539 7.617 -1.929 1 97.62 145 ASP B C 1
ATOM 2734 O O . ASP B 1 145 ? -7.934 8.344 -1.141 1 97.62 145 ASP B O 1
ATOM 2738 N N . HIS B 1 146 ? -8.625 6.332 -1.767 1 98.56 146 HIS B N 1
ATOM 2739 C CA . HIS B 1 146 ? -8.055 5.766 -0.547 1 98.56 146 HIS B CA 1
ATOM 2740 C C . HIS B 1 146 ? -6.891 4.836 -0.862 1 98.56 146 HIS B C 1
ATOM 2742 O O . HIS B 1 146 ? -6.027 4.602 -0.011 1 98.56 146 HIS B O 1
ATOM 2748 N N . GLN B 1 147 ? -6.832 4.41 -2.117 1 98.25 147 GLN B N 1
ATOM 2749 C CA . GLN B 1 147 ? -6.039 3.201 -2.314 1 98.25 147 GLN B CA 1
ATOM 2750 C C . GLN B 1 147 ? -5.258 3.262 -3.623 1 98.25 147 GLN B C 1
ATOM 2752 O O . GLN B 1 147 ? -4.75 2.244 -4.098 1 98.25 147 GLN B O 1
ATOM 2757 N N . ASN B 1 148 ? -5.18 4.438 -4.289 1 98.25 148 ASN B N 1
ATOM 2758 C CA . ASN B 1 148 ? -4.551 4.504 -5.605 1 98.25 148 ASN B CA 1
ATOM 2759 C C . ASN B 1 148 ? -3.244 5.293 -5.562 1 98.25 148 ASN B C 1
ATOM 2761 O O . ASN B 1 148 ? -3.209 6.418 -5.07 1 98.25 148 ASN B O 1
ATOM 2765 N N . ASN B 1 149 ? -2.166 4.645 -6.066 1 98.12 149 ASN B N 1
ATOM 2766 C CA . ASN B 1 149 ? -0.856 5.27 -6.211 1 98.12 149 ASN B CA 1
ATOM 2767 C C . ASN B 1 149 ? 0.019 5.027 -4.984 1 98.12 149 ASN B C 1
ATOM 2769 O O . ASN B 1 149 ? 0.746 5.922 -4.551 1 98.12 149 ASN B O 1
ATOM 2773 N N . LEU B 1 150 ? -0.011 3.809 -4.5 1 97.81 150 LEU B N 1
ATOM 2774 C CA . LEU B 1 150 ? 0.78 3.424 -3.336 1 97.81 150 LEU B CA 1
ATOM 2775 C C . LEU B 1 150 ? 1.648 2.209 -3.646 1 97.81 150 LEU B C 1
ATOM 2777 O O . LEU B 1 150 ? 1.153 1.199 -4.152 1 97.81 150 LEU B O 1
ATOM 2781 N N . PRO B 1 151 ? 2.891 2.314 -3.395 1 98.06 151 PRO B N 1
ATOM 2782 C CA . PRO B 1 151 ? 3.668 1.073 -3.412 1 98.06 151 PRO B CA 1
ATOM 2783 C C . PRO B 1 151 ? 3.264 0.107 -2.301 1 98.06 151 PRO B C 1
ATOM 2785 O O . PRO B 1 151 ? 3.01 0.532 -1.171 1 98.06 151 PRO B O 1
ATOM 2788 N N . ALA B 1 152 ? 3.186 -1.132 -2.611 1 97.31 152 ALA B N 1
ATOM 2789 C CA . ALA B 1 152 ? 2.861 -2.141 -1.606 1 97.31 152 ALA B CA 1
ATOM 2790 C C . ALA B 1 152 ? 3.854 -2.098 -0.447 1 97.31 152 ALA B C 1
ATOM 2792 O O . ALA B 1 152 ? 5.055 -1.911 -0.657 1 97.31 152 ALA B O 1
ATOM 2793 N N . GLY B 1 153 ? 3.35 -2.197 0.766 1 96.31 153 GLY B N 1
ATOM 2794 C CA . GLY B 1 153 ? 4.215 -2.283 1.933 1 96.31 153 GLY B CA 1
ATOM 2795 C C . GLY B 1 153 ? 4.605 -0.927 2.488 1 96.31 153 GLY B C 1
ATOM 2796 O O . GLY B 1 153 ? 5.316 -0.842 3.492 1 96.31 153 GLY B O 1
ATOM 2797 N N . SER B 1 154 ? 4.176 0.15 1.834 1 97.06 154 SER B N 1
ATOM 2798 C CA . SER B 1 154 ? 4.43 1.47 2.402 1 97.06 154 SER B CA 1
ATOM 2799 C C . SER B 1 154 ? 3.762 1.621 3.768 1 97.06 154 SER B C 1
ATOM 2801 O O . SER B 1 154 ? 2.539 1.513 3.881 1 97.06 154 SER B O 1
ATOM 2803 N N . ILE B 1 155 ? 4.543 1.916 4.746 1 97.75 155 ILE B N 1
ATOM 2804 C CA . ILE B 1 155 ? 4.004 2.025 6.098 1 97.75 155 ILE B CA 1
ATOM 2805 C C . ILE B 1 155 ? 3.723 3.49 6.426 1 97.75 155 ILE B C 1
ATOM 2807 O O . ILE B 1 155 ? 4.648 4.301 6.523 1 97.75 155 ILE B O 1
ATOM 2811 N N . PRO B 1 156 ? 2.52 3.812 6.609 1 98.31 156 PRO B N 1
ATOM 2812 C CA . PRO B 1 156 ? 2.195 5.219 6.871 1 98.31 156 PRO B CA 1
ATOM 2813 C C . PRO B 1 156 ? 2.742 5.707 8.211 1 98.31 156 PRO B C 1
ATOM 2815 O O . PRO B 1 156 ? 2.631 5.012 9.219 1 98.31 156 PRO B O 1
ATOM 2818 N N . LEU B 1 157 ? 3.352 6.875 8.219 1 98.75 157 LEU B N 1
ATOM 2819 C CA . LEU B 1 157 ? 3.822 7.551 9.422 1 98.75 157 LEU B CA 1
ATOM 2820 C C . LEU B 1 157 ? 2.947 8.758 9.742 1 98.75 157 LEU B C 1
ATOM 2822 O O . LEU B 1 157 ? 2.51 8.922 10.883 1 98.75 157 LEU B O 1
ATOM 2826 N N . LEU B 1 158 ? 2.703 9.562 8.773 1 98.88 158 LEU B N 1
ATOM 2827 C CA . LEU B 1 158 ? 1.877 10.758 8.836 1 98.88 158 LEU B CA 1
ATOM 2828 C C . LEU B 1 158 ? 0.965 10.852 7.617 1 98.88 158 LEU B C 1
ATOM 2830 O O . LEU B 1 158 ? 1.434 10.773 6.48 1 98.88 158 LEU B O 1
ATOM 2834 N N . GLN B 1 159 ? -0.34 10.992 7.832 1 98.81 159 GLN B N 1
ATOM 2835 C CA . GLN B 1 159 ? -1.282 11.078 6.723 1 98.81 159 GLN B CA 1
ATOM 2836 C C . GLN B 1 159 ? -2.217 12.273 6.887 1 98.81 159 GLN B C 1
ATOM 2838 O O . GLN B 1 159 ? -2.656 12.578 7.996 1 98.81 159 GLN B O 1
ATOM 2843 N N . LEU B 1 160 ? -2.449 12.922 5.789 1 98.94 160 LEU B N 1
ATOM 2844 C CA . LEU B 1 160 ? -3.412 14.016 5.754 1 98.94 160 LEU B CA 1
ATOM 2845 C C . LEU B 1 160 ? -4.535 13.719 4.762 1 98.94 160 LEU B C 1
ATOM 2847 O O . LEU B 1 160 ? -4.277 13.461 3.586 1 98.94 160 LEU B O 1
ATOM 2851 N N . ASP B 1 161 ? -5.738 13.734 5.273 1 98.88 161 ASP B N 1
ATOM 2852 C CA . ASP B 1 161 ? -6.93 13.539 4.457 1 98.88 161 ASP B CA 1
ATOM 2853 C C . ASP B 1 161 ? -7.27 14.797 3.664 1 98.88 161 ASP B C 1
ATOM 2855 O O . ASP B 1 161 ? -7.52 15.852 4.25 1 98.88 161 ASP B O 1
ATOM 2859 N N . MET B 1 162 ? -7.348 14.656 2.34 1 98.75 162 MET B N 1
ATOM 2860 C CA . MET B 1 162 ? -7.633 15.82 1.495 1 98.75 162 MET B CA 1
ATOM 2861 C C . MET B 1 162 ? -8.969 15.648 0.778 1 98.75 162 MET B C 1
ATOM 2863 O O . MET B 1 162 ? -9.227 16.328 -0.221 1 98.75 162 MET B O 1
ATOM 2867 N N . TRP B 1 163 ? -9.75 14.688 1.189 1 98.56 163 TRP B N 1
ATOM 2868 C CA . TRP B 1 163 ? -11.148 14.664 0.753 1 98.56 163 TRP B CA 1
ATOM 2869 C C . TRP B 1 163 ? -11.891 15.906 1.234 1 98.56 163 TRP B C 1
ATOM 2871 O O . TRP B 1 163 ? -11.648 16.391 2.344 1 98.56 163 TRP B O 1
ATOM 2881 N N . GLU B 1 164 ? -12.844 16.281 0.497 1 98.12 164 GLU B N 1
ATOM 2882 C CA . GLU B 1 164 ? -13.555 17.516 0.833 1 98.12 164 GLU B CA 1
ATOM 2883 C C . GLU B 1 164 ? -14.258 17.391 2.184 1 98.12 164 GLU B C 1
ATOM 2885 O O . GLU B 1 164 ? -14.359 18.375 2.924 1 98.12 164 GLU B O 1
ATOM 2890 N N . HIS B 1 165 ? -14.719 16.219 2.562 1 98.38 165 HIS B N 1
ATOM 2891 C CA . HIS B 1 165 ? -15.414 16.078 3.836 1 98.38 165 HIS B CA 1
ATOM 2892 C C . HIS B 1 165 ? -14.484 16.375 5.008 1 98.38 165 HIS B C 1
ATOM 2894 O O . HIS B 1 165 ? -14.945 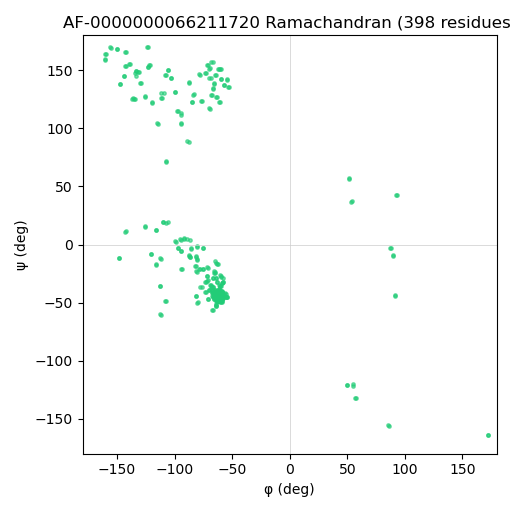16.578 6.137 1 98.38 165 HIS B O 1
ATOM 2900 N N . ALA B 1 166 ? -13.211 16.391 4.773 1 98.56 166 ALA B N 1
ATOM 2901 C CA . ALA B 1 166 ? -12.234 16.641 5.84 1 98.56 166 ALA B CA 1
ATOM 2902 C C . ALA B 1 166 ? -12.094 18.125 6.129 1 98.56 166 ALA B C 1
ATOM 2904 O O . ALA B 1 166 ? -11.555 18.516 7.168 1 98.56 166 ALA B O 1
ATOM 2905 N N . PHE B 1 167 ? -12.555 18.984 5.141 1 98.38 167 PHE B N 1
ATOM 2906 C CA . PHE B 1 167 ? -12.188 20.375 5.41 1 98.38 167 PHE B CA 1
ATOM 2907 C C . PHE B 1 167 ? -13.242 21.328 4.863 1 98.38 167 PHE B C 1
ATOM 2909 O O . PHE B 1 167 ? -13.273 22.5 5.223 1 98.38 167 PHE B O 1
ATOM 2916 N N . TYR B 1 168 ? -14.188 20.875 4.055 1 98.38 168 TYR B N 1
ATOM 2917 C CA . TYR B 1 168 ? -14.977 21.797 3.244 1 98.38 168 TYR B CA 1
ATOM 2918 C C . TYR B 1 168 ? -15.977 22.562 4.105 1 98.38 168 TYR B C 1
ATOM 2920 O O . TYR B 1 168 ? -16.297 23.719 3.82 1 98.38 168 TYR B O 1
ATOM 2928 N N . LEU B 1 169 ? -16.484 21.984 5.148 1 98.56 169 LEU B N 1
ATOM 2929 C CA . LEU B 1 169 ? -17.438 22.625 6.035 1 98.56 169 LEU B CA 1
ATOM 2930 C C . LEU B 1 169 ? -16.844 23.891 6.66 1 98.56 169 LEU B C 1
ATOM 2932 O O . LEU B 1 169 ? -17.562 24.844 6.953 1 98.56 169 LEU B O 1
ATOM 2936 N N . GLN B 1 170 ? -15.57 23.938 6.797 1 98.62 170 GLN B N 1
ATOM 2937 C CA . GLN B 1 170 ? -14.906 25.016 7.523 1 98.62 170 GLN B CA 1
ATOM 2938 C C . GLN B 1 170 ? -14.078 25.875 6.582 1 98.62 170 GLN B C 1
ATOM 2940 O O . GLN B 1 170 ? -14.102 27.109 6.68 1 98.62 170 GLN B O 1
ATOM 2945 N N . TYR B 1 171 ? -13.484 25.281 5.59 1 98.62 171 TYR B N 1
ATOM 2946 C CA . TYR B 1 171 ? -12.516 26 4.781 1 98.62 171 TYR B CA 1
ATOM 2947 C C . TYR B 1 171 ? -13.031 26.219 3.367 1 98.62 171 TYR B C 1
ATOM 2949 O O . TYR B 1 171 ? -12.469 27.016 2.604 1 98.62 171 TYR B O 1
ATOM 2957 N N . LYS B 1 172 ? -14.125 25.531 3.029 1 97.81 172 LYS B N 1
ATOM 2958 C CA . LYS B 1 172 ? -14.758 25.656 1.717 1 97.81 172 LYS B CA 1
ATOM 2959 C C . LYS B 1 172 ? -13.75 25.391 0.599 1 97.81 172 LYS B C 1
ATOM 2961 O O . LYS B 1 172 ? -13.094 24.359 0.581 1 97.81 172 LYS B O 1
ATOM 2966 N N . ASN B 1 173 ? -13.547 26.328 -0.292 1 96.88 173 ASN B N 1
ATOM 2967 C CA . ASN B 1 173 ? -12.727 26.094 -1.476 1 96.88 173 ASN B CA 1
ATOM 2968 C C . ASN B 1 173 ? -11.25 26.359 -1.206 1 96.88 173 ASN B C 1
ATOM 2970 O O . ASN B 1 173 ? -10.414 26.219 -2.1 1 96.88 173 ASN B O 1
ATOM 2974 N N . VAL B 1 174 ? -10.844 26.688 0.027 1 97.69 174 VAL B N 1
ATOM 2975 C CA . VAL B 1 174 ? -9.469 27.078 0.277 1 97.69 174 VAL B CA 1
ATOM 2976 C C . VAL B 1 174 ? -8.734 25.969 1.018 1 97.69 174 VAL B C 1
ATOM 2978 O O . VAL B 1 174 ? -8.32 26.141 2.166 1 97.69 174 VAL B O 1
ATOM 2981 N N . LYS B 1 175 ? -8.445 24.875 0.334 1 97 175 LYS B N 1
ATOM 2982 C CA . LYS B 1 175 ? -7.809 23.719 0.969 1 97 175 LYS B CA 1
ATOM 2983 C C . LYS B 1 175 ? -6.398 24.062 1.436 1 97 175 LYS B C 1
ATOM 2985 O O . LYS B 1 175 ? -5.867 23.438 2.35 1 97 175 LYS B O 1
ATOM 2990 N N . GLY B 1 176 ? -5.801 25.094 0.776 1 98.12 176 GLY B N 1
ATOM 2991 C CA . GLY B 1 176 ? -4.508 25.547 1.258 1 98.12 176 GLY B CA 1
ATOM 2992 C C . GLY B 1 176 ? -4.539 26.016 2.699 1 98.12 176 GLY B C 1
ATOM 2993 O O . GLY B 1 176 ? -3.617 25.734 3.469 1 98.12 176 GLY B O 1
ATOM 2994 N N . ASP B 1 177 ? -5.59 26.734 3.074 1 98.62 177 ASP B N 1
ATOM 2995 C CA . ASP B 1 177 ? -5.746 27.203 4.445 1 98.62 177 ASP B CA 1
ATOM 2996 C C . ASP B 1 177 ? -5.969 26.031 5.406 1 98.62 177 ASP B C 1
ATOM 2998 O O . ASP B 1 177 ? -5.504 26.078 6.551 1 98.62 177 ASP B O 1
ATOM 3002 N N . TYR B 1 178 ? -6.684 25.047 4.953 1 98.75 178 TYR B N 1
ATOM 3003 C CA . TYR B 1 178 ? -6.863 23.828 5.734 1 98.75 178 TYR B CA 1
ATOM 3004 C C . TYR B 1 178 ? -5.523 23.172 6.035 1 98.75 178 TYR B C 1
ATOM 3006 O O . TYR B 1 178 ? -5.223 22.859 7.188 1 98.75 178 TYR B O 1
ATOM 3014 N N . VAL B 1 179 ? -4.691 23 5.02 1 98.81 179 VAL B N 1
ATOM 3015 C CA . VAL B 1 179 ? -3.406 22.328 5.191 1 98.81 179 VAL B CA 1
ATOM 3016 C C . VAL B 1 179 ? -2.523 23.156 6.137 1 98.81 179 VAL B C 1
ATOM 3018 O O . VAL B 1 179 ? -1.881 22.594 7.027 1 98.81 179 VAL B O 1
ATOM 3021 N N . LYS B 1 180 ? -2.527 24.453 5.926 1 98.44 180 LYS B N 1
ATOM 3022 C CA . LYS B 1 180 ? -1.757 25.328 6.801 1 98.44 180 LYS B CA 1
ATOM 3023 C C . LYS B 1 180 ? -2.188 25.172 8.258 1 98.44 180 LYS B C 1
ATOM 3025 O O . LYS B 1 180 ? -1.346 25.109 9.156 1 98.44 180 LYS B O 1
ATOM 3030 N N . SER B 1 181 ? -3.449 25.141 8.477 1 98.56 181 SER B N 1
ATOM 3031 C CA . SER B 1 181 ? -4 25.016 9.82 1 98.56 181 SER B CA 1
ATOM 3032 C C . SER B 1 181 ? -3.721 23.641 10.414 1 98.56 181 SER B C 1
ATOM 3034 O O . SER B 1 181 ? -3.443 23.516 11.609 1 98.56 181 SER B O 1
ATOM 3036 N N . TRP B 1 182 ? -3.795 22.578 9.617 1 98.75 182 TRP B N 1
ATOM 3037 C CA . TRP B 1 182 ? -3.611 21.203 10.047 1 98.75 182 TRP B CA 1
ATOM 3038 C C . TRP B 1 182 ? -2.23 21 10.664 1 98.75 182 TRP B C 1
ATOM 3040 O O . TRP B 1 182 ? -2.08 20.25 11.633 1 98.75 182 TRP B O 1
ATOM 3050 N N . TRP B 1 183 ? -1.253 21.703 10.188 1 98.62 183 TRP B N 1
ATOM 3051 C CA . TRP B 1 183 ? 0.11 21.562 10.688 1 98.62 183 TRP B CA 1
ATOM 3052 C C . TRP B 1 183 ? 0.193 21.938 12.164 1 98.62 183 TRP B C 1
ATOM 3054 O O . TRP B 1 183 ? 1.155 21.578 12.844 1 98.62 183 TRP B O 1
ATOM 3064 N N . ASN B 1 184 ? -0.83 22.641 12.672 1 98.5 184 ASN B N 1
ATOM 3065 C CA . ASN B 1 184 ? -0.834 23.062 14.07 1 98.5 184 ASN B CA 1
ATOM 3066 C C . ASN B 1 184 ? -1.284 21.938 14.992 1 98.5 184 ASN B C 1
ATOM 3068 O O . ASN B 1 184 ? -1.115 22.031 16.219 1 98.5 184 ASN B O 1
ATOM 3072 N N . VAL B 1 185 ? -1.795 20.859 14.453 1 98.56 185 VAL B N 1
ATOM 3073 C CA . VAL B 1 185 ? -2.385 19.844 15.312 1 98.56 185 VAL B CA 1
ATOM 3074 C C . VAL B 1 185 ? -1.743 18.484 15.023 1 98.56 185 VAL B C 1
ATOM 3076 O O . VAL B 1 185 ? -2.279 17.453 15.414 1 98.56 185 VAL B O 1
ATOM 3079 N N . VAL B 1 186 ? -0.613 18.406 14.344 1 98.75 186 VAL B N 1
ATOM 3080 C CA . VAL B 1 186 ? 0.08 17.156 14.086 1 98.75 186 VAL B CA 1
ATOM 3081 C C . VAL B 1 186 ? 0.631 16.594 15.398 1 98.75 186 VAL B C 1
ATOM 3083 O O . VAL B 1 186 ? 1.281 17.312 16.156 1 98.75 186 VAL B O 1
ATOM 3086 N N . ASN B 1 187 ? 0.328 15.383 15.625 1 98.62 187 ASN B N 1
ATOM 3087 C CA . ASN B 1 187 ? 0.816 14.648 16.797 1 98.62 187 ASN B CA 1
ATOM 3088 C C . ASN B 1 187 ? 2.146 13.961 16.5 1 98.62 187 ASN B C 1
ATOM 3090 O O . ASN B 1 187 ? 2.186 12.758 16.25 1 98.62 187 ASN B O 1
ATOM 3094 N N . TRP B 1 188 ? 3.246 14.641 16.719 1 98.56 188 TRP B N 1
ATOM 3095 C CA . TRP B 1 188 ? 4.562 14.141 16.344 1 98.56 188 TRP B CA 1
ATOM 3096 C C . TRP B 1 188 ? 4.996 12.992 17.25 1 98.56 188 TRP B C 1
ATOM 3098 O O . TRP B 1 188 ? 5.906 12.234 16.922 1 98.56 188 TRP B O 1
ATOM 3108 N N . ASP B 1 189 ? 4.383 12.883 18.406 1 98.31 189 ASP B N 1
ATOM 3109 C CA . ASP B 1 189 ? 4.645 11.711 19.25 1 98.31 189 ASP B CA 1
ATOM 3110 C C . ASP B 1 189 ? 4.148 10.43 18.578 1 98.31 189 ASP B C 1
ATOM 3112 O O . ASP B 1 189 ? 4.832 9.406 18.594 1 98.31 189 ASP B O 1
ATOM 3116 N N . ASP B 1 190 ? 3.006 10.539 18.031 1 98.44 190 ASP B N 1
ATOM 3117 C CA . ASP B 1 190 ? 2.469 9.375 17.328 1 98.44 190 ASP B CA 1
ATOM 3118 C C . ASP B 1 190 ? 3.305 9.039 16.094 1 98.44 190 ASP B C 1
ATOM 3120 O O . ASP B 1 190 ? 3.59 7.867 15.844 1 98.44 190 ASP B O 1
ATOM 3124 N N . VAL B 1 191 ? 3.672 10.055 15.312 1 98.75 191 VAL B N 1
ATOM 3125 C CA . VAL B 1 191 ? 4.473 9.852 14.109 1 98.75 191 VAL B CA 1
ATOM 3126 C C . VAL B 1 191 ? 5.801 9.195 14.477 1 98.75 191 VAL B C 1
ATOM 3128 O O . VAL B 1 191 ? 6.258 8.273 13.797 1 98.75 191 VAL B O 1
ATOM 3131 N N . ALA B 1 192 ? 6.375 9.648 15.594 1 98.56 192 ALA B N 1
ATOM 3132 C CA . ALA B 1 192 ? 7.641 9.094 16.062 1 98.56 192 ALA B CA 1
ATOM 3133 C C . ALA B 1 192 ? 7.48 7.637 16.469 1 98.56 192 ALA B C 1
ATOM 3135 O O . ALA B 1 192 ? 8.359 6.809 16.203 1 98.56 192 ALA B O 1
ATOM 3136 N N . LEU B 1 193 ? 6.426 7.363 17.156 1 97.94 193 LEU B N 1
ATOM 3137 C CA . LEU B 1 193 ? 6.156 5.992 17.578 1 97.94 193 LEU B CA 1
ATOM 3138 C C . LEU B 1 193 ? 6.02 5.078 16.359 1 97.94 193 LEU B C 1
ATOM 3140 O O . LEU B 1 193 ? 6.605 3.994 16.328 1 97.94 193 LEU B O 1
ATOM 3144 N N . ARG B 1 194 ? 5.258 5.477 15.391 1 98 194 ARG B N 1
ATOM 3145 C CA . ARG B 1 194 ? 5.074 4.699 14.164 1 98 194 ARG B CA 1
ATOM 3146 C C . ARG B 1 194 ? 6.402 4.484 13.453 1 98 194 ARG B C 1
ATOM 3148 O O . ARG B 1 194 ? 6.672 3.395 12.938 1 98 194 ARG B O 1
ATOM 3155 N N . PHE B 1 195 ? 7.188 5.555 13.406 1 98.44 195 PHE B N 1
ATOM 3156 C CA . PHE B 1 195 ? 8.5 5.461 12.773 1 98.44 195 PHE B CA 1
ATOM 3157 C C . PHE B 1 195 ? 9.367 4.422 13.477 1 98.44 195 PHE B C 1
ATOM 3159 O O . PHE B 1 195 ? 10 3.588 12.828 1 98.44 195 PHE B O 1
ATOM 3166 N N . SER B 1 196 ? 9.406 4.484 14.797 1 97.62 196 SER B N 1
ATOM 3167 C CA . SER B 1 196 ? 10.195 3.549 15.586 1 97.62 196 SER B CA 1
ATOM 3168 C C . SER B 1 196 ? 9.75 2.109 15.352 1 97.62 196 SER B C 1
ATOM 3170 O O . SER B 1 196 ? 10.578 1.211 15.211 1 97.62 196 SER B O 1
ATOM 3172 N N . GLU B 1 197 ? 8.477 1.875 15.25 1 96.12 197 GLU B N 1
ATOM 3173 C CA . GLU B 1 197 ? 7.926 0.543 15.016 1 96.12 197 GLU B CA 1
ATOM 3174 C C . GLU B 1 197 ? 8.227 0.061 13.602 1 96.12 197 GLU B C 1
ATOM 3176 O O . GLU B 1 197 ? 8.531 -1.113 13.391 1 96.12 197 GLU B O 1
ATOM 3181 N N . ALA B 1 198 ? 8.141 0.949 12.664 1 95.5 198 ALA B N 1
ATOM 3182 C CA . ALA B 1 198 ? 8.344 0.598 11.266 1 95.5 198 ALA B CA 1
ATOM 3183 C C . ALA B 1 198 ? 9.789 0.183 11.008 1 95.5 198 ALA B C 1
ATOM 3185 O O . ALA B 1 198 ? 10.055 -0.728 10.219 1 95.5 198 ALA B O 1
ATOM 3186 N N . ARG B 1 199 ? 10.688 0.835 11.672 1 93.12 199 ARG B N 1
ATOM 3187 C CA . ARG B 1 199 ? 12.109 0.612 11.43 1 93.12 199 ARG B CA 1
ATOM 3188 C C . ARG B 1 199 ? 12.547 -0.742 11.977 1 93.12 199 ARG B C 1
ATOM 3190 O O . ARG B 1 199 ? 13.547 -1.307 11.523 1 93.12 199 ARG B O 1
ATOM 3197 N N . VAL B 1 200 ? 11.852 -1.189 12.969 1 83.5 200 VAL B N 1
ATOM 3198 C CA . VAL B 1 200 ? 12.297 -2.426 13.602 1 83.5 200 VAL B CA 1
ATOM 3199 C C . VAL B 1 200 ? 11.523 -3.609 13.031 1 83.5 200 VAL B C 1
ATOM 3201 O O . VAL B 1 200 ? 11.852 -4.766 13.305 1 83.5 200 VAL B O 1
ATOM 3204 N N . ALA B 1 201 ? 10.656 -3.35 12.219 1 74.62 201 ALA B N 1
ATOM 3205 C CA . ALA B 1 201 ? 9.898 -4.418 11.57 1 74.62 201 ALA B CA 1
ATOM 3206 C C . ALA B 1 201 ? 10.68 -5.023 10.414 1 74.62 201 ALA B C 1
ATOM 3208 O O . ALA B 1 201 ? 11.492 -4.34 9.781 1 74.62 201 ALA B O 1
#

Sequence (402 aa):
AVYTLPELPYDYSALEPYISGEIMELHHDKHHKAYVDGANTALDKLAEARDKADFGAINKLEKDLAFNLAGHVNHSVFWKNMAPKGSAPERPTDELGAAIDEFFGSFDNMKAQFTAAATGIQGSGWASLVWDPLGKRINTLQFYDHQNNLPAGSIPLLQLDMWEHAFYLQYKNVKGDYVKSWWNVVNWDDVALRFSEARVAAVYTLPELPYDYSALEPYISGEIMELHHDKHHKAYVDGANTALDKLAEARDKADFGAINKLEKDLAFNLAGHVNHSVFWKNMAPKGSAPERPTDELGAAIDEFFGSFDNMKAQFTAAATGIQGSGWASLVWDPLGKRINTLQFYDHQNNLPAGSIPLLQLDMWEHAFYLQYKNVKGDYVKSWWNVVNWDDVALRFSEARVA

GO terms:
  GO:0004784 superoxide dismutase activity (F, EXP)

Solvent-accessible surface area (backbone atoms only — not comparable to full-atom values): 20542 Å² total; per-residue (Å²): 124,83,56,72,77,75,78,72,93,60,61,50,54,46,42,50,90,56,42,51,31,67,42,44,43,47,42,49,69,45,55,42,37,49,18,28,53,39,23,42,50,26,51,53,52,50,52,50,26,52,75,65,72,47,61,88,55,41,61,61,41,36,49,44,27,22,44,16,42,7,37,33,50,51,50,64,49,32,61,54,31,37,39,39,66,83,76,41,51,93,55,63,54,68,72,51,29,54,47,40,29,68,70,47,67,28,64,68,44,41,51,52,52,46,48,45,38,44,66,55,52,80,68,44,18,34,21,29,38,24,41,34,75,89,69,68,44,72,46,72,42,47,31,35,58,53,13,31,43,38,32,72,39,32,33,74,37,40,56,44,75,52,34,59,73,67,41,32,95,81,44,53,91,40,58,64,59,42,54,62,36,46,66,59,24,46,17,31,60,46,29,40,50,41,46,57,54,57,70,74,80,124,84,56,72,76,74,78,73,96,61,59,51,54,46,43,50,89,57,42,52,30,68,42,44,44,48,42,50,70,45,55,41,37,49,17,28,54,38,23,43,50,24,52,52,53,51,50,50,26,53,75,65,70,48,62,89,55,41,59,58,42,38,50,44,27,22,43,15,40,8,38,33,50,52,48,65,50,33,60,55,31,40,39,37,68,83,77,40,51,93,54,61,56,68,72,50,30,53,48,39,29,69,70,46,67,29,64,66,42,42,50,51,53,46,49,45,38,42,67,56,54,78,68,46,19,33,22,30,37,25,40,34,74,88,69,68,43,71,45,72,42,48,30,35,57,53,13,29,43,38,32,72,40,31,33,74,38,40,56,44,74,53,34,58,73,69,42,33,93,81,43,51,91,40,59,61,58,41,56,62,36,46,64,58,24,46,18,33,59,47,28,39,49,42,46,57,54,58,70,74,79

Radius of gyration: 21.22 Å; Cα contacts (8 Å, |Δi|>4): 749; chains: 2; bounding box: 42×57×49 Å